Protein AF-A0A383V691-F1 (afdb_monomer_lite)

Structure (mmCIF, N/CA/C/O backbone):
data_AF-A0A383V691-F1
#
_entry.id   AF-A0A383V691-F1
#
loop_
_atom_site.group_PDB
_atom_site.id
_atom_site.type_symbol
_atom_site.label_atom_id
_atom_site.label_alt_id
_atom_site.label_comp_id
_atom_site.label_asym_id
_atom_site.label_entity_id
_atom_site.label_seq_id
_atom_site.pdbx_PDB_ins_code
_atom_site.Cartn_x
_atom_site.Cartn_y
_atom_site.Cartn_z
_atom_site.occupancy
_atom_site.B_iso_or_equiv
_atom_site.auth_seq_id
_atom_site.auth_comp_id
_atom_site.auth_asym_id
_atom_site.auth_atom_id
_atom_site.pdbx_PDB_model_num
ATOM 1 N N . MET A 1 1 ? -11.307 51.845 35.465 1.00 30.31 1 MET A N 1
ATOM 2 C CA . MET A 1 1 ? -11.192 53.316 35.311 1.00 30.31 1 MET A CA 1
ATOM 3 C C . MET A 1 1 ? -10.286 53.602 34.116 1.00 30.31 1 MET A C 1
ATOM 5 O O . MET A 1 1 ? -9.157 54.032 34.285 1.00 30.31 1 MET A O 1
ATOM 9 N N . ASP A 1 2 ? -10.601 53.117 32.916 1.00 30.53 2 ASP A N 1
ATOM 10 C CA . ASP A 1 2 ? -11.759 53.434 32.050 1.00 30.53 2 ASP A CA 1
ATOM 11 C C . ASP A 1 2 ? -11.554 54.734 31.267 1.00 30.53 2 ASP A C 1
ATOM 13 O O . ASP A 1 2 ? -11.670 55.817 31.833 1.00 30.53 2 ASP A O 1
ATOM 17 N N . SER A 1 3 ? -11.346 54.622 29.948 1.00 28.02 3 SER A N 1
ATOM 18 C CA . SER A 1 3 ? -12.266 55.209 28.953 1.00 28.02 3 SER A CA 1
ATOM 19 C C . SER A 1 3 ? -11.856 54.892 27.508 1.00 28.02 3 SER A C 1
ATOM 21 O O . SER A 1 3 ? -11.035 55.559 26.887 1.00 28.02 3 SER A O 1
ATOM 23 N N . ILE A 1 4 ? -12.506 53.848 27.000 1.00 29.45 4 ILE A N 1
ATOM 24 C CA . ILE A 1 4 ? -12.867 53.530 25.611 1.00 29.45 4 ILE A CA 1
ATOM 25 C C . ILE A 1 4 ? -12.758 54.689 24.591 1.00 29.45 4 ILE A C 1
ATOM 27 O O . ILE A 1 4 ? -13.389 55.731 24.763 1.00 29.45 4 ILE A O 1
ATOM 31 N N . LYS A 1 5 ? -12.178 54.399 23.413 1.00 26.78 5 LYS A N 1
ATOM 32 C CA . LYS A 1 5 ? -12.781 54.769 22.114 1.00 26.78 5 LYS A CA 1
ATOM 33 C C . LYS A 1 5 ? -12.717 53.597 21.128 1.00 26.78 5 LYS A C 1
ATOM 35 O O . LYS A 1 5 ? -11.704 52.916 21.029 1.00 26.78 5 LYS A O 1
ATOM 40 N N . LEU A 1 6 ? -13.837 53.370 20.440 1.00 28.09 6 LEU A N 1
ATOM 41 C CA . LEU A 1 6 ? -14.059 52.302 19.459 1.00 28.09 6 LEU A CA 1
ATOM 42 C C . LEU A 1 6 ? -13.147 52.435 18.231 1.00 28.09 6 LEU A C 1
ATOM 44 O O . LEU A 1 6 ? -12.985 53.538 17.710 1.00 28.09 6 LEU A O 1
ATOM 48 N N . LEU A 1 7 ? -12.754 51.294 17.656 1.00 24.19 7 LEU A N 1
ATOM 49 C CA . LEU A 1 7 ? -12.733 51.153 16.200 1.00 24.19 7 LEU A CA 1
ATOM 50 C C . LEU A 1 7 ? -13.138 49.730 15.786 1.00 24.19 7 LEU A C 1
ATOM 52 O O . LEU A 1 7 ? -12.602 48.743 16.283 1.00 24.19 7 LEU A O 1
ATOM 56 N N . THR A 1 8 ? -14.124 49.643 14.897 1.00 25.61 8 THR A N 1
ATOM 57 C CA . THR A 1 8 ? -14.718 48.395 14.406 1.00 25.61 8 THR A CA 1
ATOM 58 C C . THR A 1 8 ? -13.730 47.618 13.536 1.00 25.61 8 THR A C 1
ATOM 60 O O . THR A 1 8 ? -13.319 48.115 12.490 1.00 25.61 8 THR A O 1
ATOM 63 N N . VAL A 1 9 ? -13.400 46.379 13.914 1.00 24.72 9 VAL A N 1
ATOM 64 C CA . VAL A 1 9 ? -12.669 45.447 13.041 1.00 24.72 9 VAL A CA 1
ATOM 65 C C . VAL A 1 9 ? -13.674 44.601 12.267 1.00 24.72 9 VAL A C 1
ATOM 67 O O . VAL A 1 9 ? -14.403 43.794 12.841 1.00 24.72 9 VAL A O 1
ATOM 70 N N . LEU A 1 10 ? -13.708 44.797 10.951 1.00 24.58 10 LEU A N 1
ATOM 71 C CA . LEU A 1 10 ? -14.455 43.952 10.027 1.00 24.58 10 LEU A CA 1
ATOM 72 C C . LEU A 1 10 ? -13.663 42.651 9.810 1.00 24.58 10 LEU A C 1
ATOM 74 O O . LEU A 1 10 ? -12.531 42.697 9.330 1.00 24.58 10 LEU A O 1
ATOM 78 N N . LEU A 1 11 ? -14.237 41.497 10.160 1.00 24.36 11 LEU A N 1
ATOM 79 C CA . LEU A 1 11 ? -13.618 40.200 9.878 1.00 24.36 11 LEU A CA 1
ATOM 80 C C . LEU A 1 11 ? -13.644 39.911 8.372 1.00 24.36 11 LEU A C 1
ATOM 82 O O . LEU A 1 11 ? -14.692 39.610 7.807 1.00 24.36 11 LEU A O 1
ATOM 86 N N . LEU A 1 12 ? -12.467 39.932 7.748 1.00 24.48 12 LEU A N 1
ATOM 87 C CA . LEU A 1 12 ? -12.202 39.273 6.472 1.00 24.48 12 LEU A CA 1
ATOM 88 C C . LEU A 1 12 ? -11.192 38.154 6.726 1.00 24.48 12 LEU A C 1
ATOM 90 O O . LEU A 1 12 ? -10.004 38.400 6.930 1.00 24.48 12 LEU A O 1
ATOM 94 N N . ALA A 1 13 ? -11.689 36.918 6.751 1.00 26.55 13 ALA A N 1
ATOM 95 C CA . ALA A 1 13 ? -10.862 35.730 6.890 1.00 26.55 13 ALA A CA 1
ATOM 96 C C . ALA A 1 13 ? -10.076 35.489 5.590 1.00 26.55 13 ALA A C 1
ATOM 98 O O . ALA A 1 13 ? -10.617 34.979 4.612 1.00 26.55 13 ALA A O 1
ATOM 99 N N . GLY A 1 14 ? -8.798 35.866 5.585 1.00 23.58 14 GLY A N 1
ATOM 100 C CA . GLY A 1 14 ? -7.840 35.482 4.551 1.00 23.58 14 GLY A CA 1
ATOM 101 C C . GLY A 1 14 ? -7.036 34.268 5.004 1.00 23.58 14 GLY A C 1
ATOM 102 O O . GLY A 1 14 ? -6.087 34.413 5.772 1.00 23.58 14 GLY A O 1
ATOM 103 N N . SER A 1 15 ? -7.401 33.074 4.537 1.00 25.38 15 SER A N 1
ATOM 104 C CA . SER A 1 15 ? -6.616 31.857 4.752 1.00 25.38 15 SER A CA 1
ATOM 105 C C . SER A 1 15 ? -5.314 31.919 3.948 1.00 25.38 15 SER A C 1
ATOM 107 O O . SER A 1 15 ? -5.287 31.674 2.742 1.00 25.38 15 SER A O 1
ATOM 109 N N . VAL A 1 16 ? -4.202 32.231 4.616 1.00 25.06 16 VAL A N 1
ATOM 110 C CA . VAL A 1 16 ? -2.872 32.137 4.002 1.00 25.06 16 VAL A CA 1
ATOM 111 C C . VAL A 1 16 ? -2.451 30.669 3.964 1.00 25.06 16 VAL A C 1
ATOM 113 O O . VAL A 1 16 ? -1.782 30.168 4.866 1.00 25.06 16 VAL A O 1
ATOM 116 N N . ALA A 1 17 ? -2.852 29.973 2.902 1.00 27.27 17 ALA A N 1
ATOM 117 C CA . ALA A 1 17 ? -2.269 28.689 2.539 1.00 27.27 17 ALA A CA 1
ATOM 118 C C . ALA A 1 17 ? -0.804 28.917 2.131 1.00 27.27 17 ALA A C 1
ATOM 120 O O . ALA A 1 17 ? -0.512 29.364 1.021 1.00 27.27 17 ALA A O 1
ATOM 121 N N . GLY A 1 18 ? 0.120 28.651 3.055 1.00 24.20 18 GLY A N 1
ATOM 122 C CA . GLY A 1 18 ? 1.557 28.753 2.821 1.00 24.20 18 GLY A CA 1
ATOM 123 C C . GLY A 1 18 ? 2.058 27.645 1.899 1.00 24.20 18 GLY A C 1
ATOM 124 O O . GLY A 1 18 ? 2.594 26.645 2.372 1.00 24.20 18 GLY A O 1
ATOM 125 N N . SER A 1 19 ? 1.914 27.825 0.586 1.00 27.84 19 SER A N 1
ATOM 126 C CA . SER A 1 19 ? 2.521 26.961 -0.428 1.00 27.84 19 SER A CA 1
ATOM 127 C C . SER A 1 19 ? 4.047 27.121 -0.430 1.00 27.84 19 SER A C 1
ATOM 129 O O . SER A 1 19 ? 4.635 27.908 -1.175 1.00 27.84 19 SER A O 1
ATOM 131 N N . LEU A 1 20 ? 4.715 26.356 0.435 1.00 28.11 20 LEU A N 1
ATOM 132 C CA . LEU A 1 20 ? 6.169 26.226 0.428 1.00 28.11 20 LEU A CA 1
ATOM 133 C C . LEU A 1 20 ? 6.600 25.483 -0.840 1.00 28.11 20 LEU A C 1
ATOM 135 O O . LEU A 1 20 ? 6.582 24.257 -0.897 1.00 28.11 20 LEU A O 1
ATOM 139 N N . ASN A 1 21 ? 6.981 26.253 -1.860 1.00 25.47 21 ASN A N 1
ATOM 140 C CA . ASN A 1 21 ? 7.481 25.743 -3.133 1.00 25.47 21 ASN A CA 1
ATOM 141 C C . ASN A 1 21 ? 8.655 24.775 -2.917 1.00 25.47 21 ASN A C 1
ATOM 143 O O . ASN A 1 21 ? 9.786 25.208 -2.671 1.00 25.47 21 ASN A O 1
ATOM 147 N N . TYR A 1 22 ? 8.409 23.473 -3.088 1.00 29.27 22 TYR A N 1
ATOM 148 C CA . TYR A 1 22 ? 9.477 22.497 -3.249 1.00 29.27 22 TYR A CA 1
ATOM 149 C C . TYR A 1 22 ? 10.199 22.795 -4.565 1.00 29.27 22 TYR A C 1
ATOM 151 O O . TYR A 1 22 ? 9.690 22.574 -5.666 1.00 29.27 22 TYR A O 1
ATOM 159 N N . ARG A 1 23 ? 11.390 23.384 -4.458 1.00 25.00 23 ARG A N 1
ATOM 160 C CA . ARG A 1 23 ? 12.200 23.735 -5.619 1.00 25.00 23 ARG A CA 1
ATOM 161 C C . ARG A 1 23 ? 12.787 22.447 -6.186 1.00 25.00 23 ARG A C 1
ATOM 163 O O . ARG A 1 23 ? 13.773 21.953 -5.645 1.00 25.00 23 ARG A O 1
ATOM 170 N N . GLN A 1 24 ? 12.186 21.924 -7.259 1.00 27.44 24 GLN A N 1
ATOM 171 C CA . GLN A 1 24 ? 12.694 20.728 -7.937 1.00 27.44 24 GLN A CA 1
ATOM 172 C C . GLN A 1 24 ? 14.213 20.844 -8.162 1.00 27.44 24 GLN A C 1
ATOM 174 O O . GLN A 1 24 ? 14.667 21.896 -8.642 1.00 27.44 24 GLN A O 1
ATOM 179 N N . PRO A 1 25 ? 15.005 19.803 -7.837 1.00 29.73 25 PRO A N 1
ATOM 180 C CA . PRO A 1 25 ? 16.426 19.797 -8.151 1.00 29.73 25 PRO A CA 1
ATOM 181 C C . PRO A 1 25 ? 16.597 20.022 -9.657 1.00 29.73 25 PRO A C 1
ATOM 183 O O . PRO A 1 25 ? 15.889 19.441 -10.482 1.00 29.73 25 PRO A O 1
ATOM 186 N N . GLY A 1 26 ? 17.477 20.961 -10.009 1.00 26.64 26 GLY A N 1
ATOM 187 C CA . GLY A 1 26 ? 17.528 21.520 -11.357 1.00 26.64 26 GLY A CA 1
ATOM 188 C C . GLY A 1 26 ? 17.768 20.460 -12.433 1.00 26.64 26 GLY A C 1
ATOM 189 O O . GLY A 1 26 ? 18.488 19.490 -12.210 1.00 26.64 26 GLY A O 1
ATOM 190 N N . ARG A 1 27 ? 17.206 20.681 -13.631 1.00 40.12 27 ARG A N 1
ATOM 191 C CA . ARG A 1 27 ? 17.433 19.837 -14.817 1.00 40.12 27 ARG A CA 1
ATOM 192 C C . ARG A 1 27 ? 18.915 19.817 -15.217 1.00 40.12 27 ARG A C 1
ATOM 194 O O . ARG A 1 27 ? 19.339 20.571 -16.092 1.00 40.12 27 ARG A O 1
ATOM 201 N N . GLY A 1 28 ? 19.684 18.925 -14.601 1.00 27.14 28 GLY A N 1
ATOM 202 C CA . GLY A 1 28 ? 21.048 18.600 -14.991 1.00 27.14 28 GLY A CA 1
ATOM 203 C C . GLY A 1 28 ? 21.052 17.844 -16.315 1.00 27.14 28 GLY A C 1
ATOM 204 O O . GLY A 1 28 ? 20.645 16.687 -16.391 1.00 27.14 28 GLY A O 1
ATOM 205 N N . ALA A 1 29 ? 21.513 18.494 -17.379 1.00 34.66 29 ALA A N 1
ATOM 206 C CA . ALA A 1 29 ? 21.686 17.854 -18.674 1.00 34.66 29 ALA A CA 1
ATOM 207 C C . ALA A 1 29 ? 23.033 17.112 -18.743 1.00 34.66 29 ALA A C 1
ATOM 209 O O . ALA A 1 29 ? 24.020 17.709 -19.162 1.00 34.66 29 ALA A O 1
ATOM 210 N N . ASN A 1 30 ? 23.069 15.828 -18.354 1.00 35.47 30 ASN A N 1
ATOM 211 C CA . ASN A 1 30 ? 23.884 14.778 -18.999 1.00 35.47 30 ASN A CA 1
ATOM 212 C C . ASN A 1 30 ? 23.808 13.424 -18.270 1.00 35.47 30 ASN A C 1
ATOM 214 O O . ASN A 1 30 ? 24.160 13.334 -17.102 1.00 35.47 30 ASN A O 1
ATOM 218 N N . SER A 1 31 ? 23.470 12.363 -19.010 1.00 33.44 31 SER A N 1
ATOM 219 C CA . SER A 1 31 ? 24.066 11.020 -18.888 1.00 33.44 31 SER A CA 1
ATOM 220 C C . SER A 1 31 ? 23.482 10.129 -19.987 1.00 33.44 31 SER A C 1
ATOM 222 O O . SER A 1 31 ? 22.314 9.747 -19.935 1.00 33.44 31 SER A O 1
ATOM 224 N N . SER A 1 32 ? 24.268 9.825 -21.020 1.00 39.62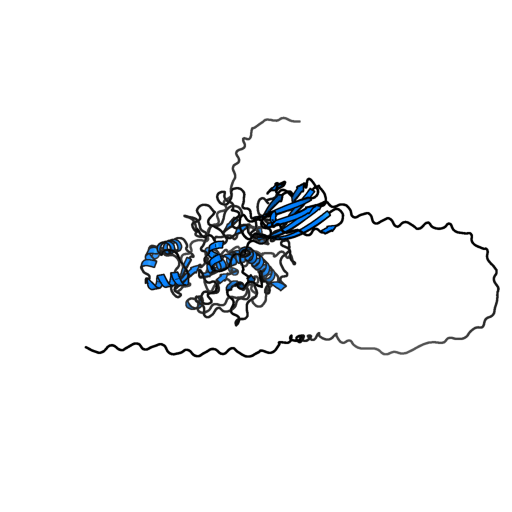 32 SER A N 1
ATOM 225 C CA . SER A 1 32 ? 23.855 8.963 -22.139 1.00 39.62 32 SER A CA 1
ATOM 226 C C . SER A 1 32 ? 24.590 7.618 -22.130 1.00 39.62 32 SER A C 1
ATOM 228 O O . SER A 1 32 ? 24.976 7.132 -23.191 1.00 39.62 32 SER A O 1
ATOM 230 N N . THR A 1 33 ? 24.840 7.052 -20.944 1.00 45.88 33 THR A N 1
ATOM 231 C CA . THR A 1 33 ? 25.694 5.856 -20.785 1.00 45.88 33 THR A CA 1
ATOM 232 C C . THR A 1 33 ? 25.201 4.794 -19.793 1.00 45.88 33 THR A C 1
ATOM 234 O O . THR A 1 33 ? 25.666 3.664 -19.890 1.00 45.88 33 THR A O 1
ATOM 237 N N . VAL A 1 34 ? 24.266 5.084 -18.875 1.00 57.41 34 VAL A N 1
ATOM 238 C CA . VAL A 1 34 ? 23.890 4.118 -17.810 1.00 57.41 34 VAL A CA 1
ATOM 239 C C . VAL A 1 34 ? 22.771 3.145 -18.218 1.00 57.41 34 VAL A C 1
ATOM 241 O O . VAL A 1 34 ? 22.760 2.001 -17.782 1.00 57.41 34 VAL A O 1
ATOM 244 N N . HIS A 1 35 ? 21.848 3.546 -19.098 1.00 72.81 35 HIS A N 1
ATOM 245 C CA . HIS A 1 35 ? 20.682 2.731 -19.489 1.00 72.81 35 HIS A CA 1
ATOM 246 C C . HIS A 1 35 ? 20.822 2.147 -20.904 1.00 72.81 35 HIS A C 1
ATOM 248 O O . HIS A 1 35 ? 19.960 2.334 -21.764 1.00 72.81 35 HIS A O 1
ATOM 254 N N . THR A 1 36 ? 21.941 1.476 -21.189 1.00 76.00 36 THR A N 1
ATOM 255 C CA . THR A 1 36 ? 22.176 0.870 -22.512 1.00 76.00 36 THR A CA 1
ATOM 256 C C . THR A 1 36 ? 21.079 -0.148 -22.839 1.00 76.00 36 THR A C 1
ATOM 258 O O . THR A 1 36 ? 20.755 -1.005 -22.025 1.00 76.00 36 THR A O 1
ATOM 261 N N . GLY A 1 37 ? 20.477 -0.035 -24.028 1.00 83.25 37 GLY A N 1
ATOM 262 C CA . GLY A 1 37 ? 19.365 -0.893 -24.457 1.00 83.25 37 GLY A CA 1
ATOM 263 C C . GLY A 1 37 ? 17.978 -0.481 -23.946 1.00 83.25 37 GLY A C 1
ATOM 264 O O . GLY A 1 37 ? 16.975 -0.967 -24.468 1.00 83.25 37 GLY A O 1
ATOM 265 N N . GLN A 1 38 ? 17.889 0.459 -23.003 1.00 91.94 38 GLN A N 1
ATOM 266 C CA . GLN A 1 38 ? 16.628 0.982 -22.474 1.00 91.94 38 GLN A CA 1
ATOM 267 C C . GLN A 1 38 ? 16.384 2.413 -22.968 1.00 91.94 38 GLN A C 1
ATOM 269 O O . GLN A 1 38 ? 17.306 3.219 -23.108 1.00 91.94 38 GLN A O 1
ATOM 274 N N . LYS A 1 39 ? 15.127 2.744 -23.270 1.00 92.69 39 LYS A N 1
ATOM 275 C CA . LYS A 1 39 ? 14.736 4.040 -23.830 1.00 92.69 39 LYS A CA 1
ATOM 276 C C . LYS A 1 39 ? 13.621 4.674 -23.006 1.00 92.69 39 LYS A C 1
ATOM 278 O O . LYS A 1 39 ? 12.489 4.201 -23.006 1.00 92.69 39 LYS A O 1
ATOM 283 N N . PHE A 1 40 ? 13.968 5.793 -22.380 1.00 92.00 40 PHE A N 1
ATOM 284 C CA . PHE A 1 40 ? 13.077 6.697 -21.658 1.00 92.00 40 PHE A CA 1
ATOM 285 C C . PHE A 1 40 ? 13.099 8.066 -22.338 1.00 92.00 40 PHE A C 1
ATOM 287 O O . PHE A 1 40 ? 14.163 8.511 -22.784 1.00 92.00 40 PHE A O 1
ATOM 294 N N . THR A 1 41 ? 11.961 8.761 -22.354 1.00 89.44 41 THR A N 1
ATOM 295 C CA . THR A 1 41 ? 11.741 10.070 -23.004 1.00 89.44 41 THR A CA 1
ATOM 296 C C . THR A 1 41 ? 11.995 10.096 -24.524 1.00 89.44 41 THR A C 1
ATOM 298 O O . THR A 1 41 ? 13.034 9.663 -25.034 1.00 89.44 41 THR A O 1
ATOM 301 N N . PHE A 1 42 ? 11.043 10.669 -25.265 1.00 90.94 42 PHE A N 1
ATOM 302 C CA . PHE A 1 42 ? 10.977 10.543 -26.730 1.00 90.94 42 PHE A CA 1
ATOM 303 C C . PHE A 1 42 ? 10.954 11.892 -27.470 1.00 90.94 42 PHE A C 1
ATOM 305 O O . PHE A 1 42 ? 10.656 11.979 -28.661 1.00 90.94 42 PHE A O 1
ATOM 312 N N . ARG A 1 43 ? 11.280 12.984 -26.764 1.00 85.00 43 ARG A N 1
ATOM 313 C CA . ARG A 1 43 ? 11.211 14.357 -27.300 1.00 85.00 43 ARG A CA 1
ATOM 314 C C . ARG A 1 43 ? 12.178 14.608 -28.462 1.00 85.00 43 ARG A C 1
ATOM 316 O O . ARG A 1 43 ? 11.880 15.444 -29.307 1.00 85.00 43 ARG A O 1
ATOM 323 N N . LYS A 1 44 ? 13.318 13.906 -28.516 1.00 85.31 44 LYS A N 1
ATOM 324 C CA . LYS A 1 44 ? 14.307 14.045 -29.605 1.00 85.31 44 LYS A CA 1
ATOM 325 C C . LYS A 1 44 ? 13.871 13.312 -30.877 1.00 85.31 44 LYS A C 1
ATOM 327 O O . LYS A 1 44 ? 14.334 13.634 -31.963 1.00 85.31 44 LYS A O 1
ATOM 332 N N . GLU A 1 45 ? 12.966 12.354 -30.732 1.00 89.81 45 GLU A N 1
ATOM 333 C CA . GLU A 1 45 ? 12.459 11.469 -31.776 1.00 89.81 45 GLU A CA 1
ATOM 334 C C . GLU A 1 45 ? 11.154 11.988 -32.413 1.00 89.81 45 GLU A C 1
ATOM 336 O O . GLU A 1 45 ? 10.610 11.343 -33.306 1.00 89.81 45 GLU A O 1
ATOM 341 N N . GLY A 1 46 ? 10.642 13.143 -31.964 1.00 89.00 46 GLY A N 1
ATOM 342 C CA . GLY A 1 46 ? 9.329 13.667 -32.360 1.00 89.00 46 GLY A CA 1
ATOM 343 C C . GLY A 1 46 ? 8.155 13.065 -31.576 1.00 89.00 46 GLY A C 1
ATOM 344 O O . GLY A 1 46 ? 7.031 13.049 -32.076 1.00 89.00 46 GLY A O 1
ATOM 345 N N . GLY A 1 47 ? 8.416 12.552 -30.370 1.00 93.75 47 GLY A N 1
ATOM 346 C CA . GLY A 1 47 ? 7.450 11.881 -29.499 1.00 93.75 47 GLY A CA 1
ATOM 347 C C . GLY A 1 47 ? 7.499 10.355 -29.607 1.00 93.75 47 GLY A C 1
ATOM 348 O O . GLY A 1 47 ? 7.975 9.781 -30.593 1.00 93.75 47 GLY A O 1
ATOM 349 N N . ALA A 1 48 ? 6.975 9.671 -28.596 1.00 95.56 48 ALA A N 1
ATOM 350 C CA . ALA A 1 48 ? 6.950 8.216 -28.495 1.00 95.56 48 ALA A CA 1
ATOM 351 C C . ALA A 1 48 ? 6.171 7.593 -29.656 1.00 95.56 48 ALA A C 1
ATOM 353 O O . ALA A 1 48 ? 6.556 6.546 -30.173 1.00 95.56 48 ALA A O 1
ATOM 354 N N . ALA A 1 49 ? 5.128 8.271 -30.144 1.00 96.25 49 ALA A N 1
ATOM 355 C CA . ALA A 1 49 ? 4.392 7.851 -31.334 1.00 96.25 49 ALA A CA 1
ATOM 356 C C . ALA A 1 49 ? 5.273 7.812 -32.598 1.00 96.25 49 ALA A C 1
ATOM 358 O O . ALA A 1 49 ? 5.090 6.937 -33.446 1.00 96.25 49 ALA A O 1
ATOM 359 N N . ALA A 1 50 ? 6.222 8.742 -32.743 1.00 95.81 50 ALA A N 1
ATOM 360 C CA . ALA A 1 50 ? 7.157 8.766 -33.865 1.00 95.81 50 ALA A CA 1
ATOM 361 C C . ALA A 1 50 ? 8.246 7.697 -33.716 1.00 95.81 50 ALA A C 1
ATOM 363 O O . ALA A 1 50 ? 8.499 6.964 -34.673 1.00 95.81 50 ALA A O 1
ATOM 364 N N . PHE A 1 51 ? 8.796 7.528 -32.511 1.00 96.06 51 PHE A N 1
ATOM 365 C CA . PHE A 1 51 ? 9.741 6.451 -32.206 1.00 96.06 51 PHE A CA 1
ATOM 366 C C . PHE A 1 51 ? 9.135 5.056 -32.434 1.00 96.06 51 PHE A C 1
ATOM 368 O O . PHE A 1 51 ? 9.729 4.216 -33.106 1.00 96.06 51 PHE A O 1
ATOM 375 N N . ILE A 1 52 ? 7.914 4.809 -31.950 1.00 95.50 52 ILE A N 1
ATOM 376 C CA . ILE A 1 52 ? 7.232 3.517 -32.103 1.00 95.50 52 ILE A CA 1
ATOM 377 C C . ILE A 1 52 ? 6.978 3.174 -33.578 1.00 95.50 52 ILE A C 1
ATOM 379 O O . ILE A 1 52 ? 7.089 2.007 -33.944 1.00 95.50 52 ILE A O 1
ATOM 383 N N . ARG A 1 53 ? 6.709 4.160 -34.448 1.00 94.19 53 ARG A N 1
ATOM 384 C CA . ARG A 1 53 ? 6.589 3.930 -35.904 1.00 94.19 53 ARG A CA 1
ATOM 385 C C . ARG A 1 53 ? 7.896 3.478 -36.567 1.00 94.19 53 ARG A C 1
ATOM 387 O O . ARG A 1 53 ? 7.837 2.908 -37.650 1.00 94.19 53 ARG A O 1
ATOM 394 N N . GLN A 1 54 ? 9.049 3.724 -35.944 1.00 93.25 54 GLN A N 1
ATOM 395 C CA . GLN A 1 54 ? 10.361 3.266 -36.420 1.00 93.25 54 GLN A CA 1
ATOM 396 C C . GLN A 1 54 ? 10.722 1.865 -35.892 1.00 93.25 54 GLN A C 1
ATOM 398 O O . GLN A 1 54 ? 11.635 1.226 -36.415 1.00 93.25 54 GLN A O 1
ATOM 403 N N . LEU A 1 55 ? 10.015 1.355 -34.874 1.00 93.81 55 LEU A N 1
ATOM 404 C CA . LEU A 1 55 ? 10.201 -0.013 -34.392 1.00 93.81 55 LEU A CA 1
ATOM 405 C C . LEU A 1 55 ? 9.598 -1.020 -35.377 1.00 93.81 55 LEU A C 1
ATOM 407 O O . LEU A 1 55 ? 8.496 -0.840 -35.890 1.00 93.81 55 LEU A O 1
ATOM 411 N N . GLN A 1 56 ? 10.283 -2.150 -35.571 1.00 95.31 56 GLN A N 1
ATOM 412 C CA . GLN A 1 56 ? 9.707 -3.286 -36.292 1.00 95.31 56 GLN A CA 1
ATOM 413 C C . GLN A 1 56 ? 8.386 -3.723 -35.621 1.00 95.31 56 GLN A C 1
ATOM 415 O O . GLN A 1 56 ? 8.390 -3.946 -34.404 1.00 95.31 56 GLN A O 1
ATOM 420 N N . PRO A 1 57 ? 7.282 -3.938 -36.367 1.00 95.44 57 PRO A N 1
ATOM 421 C CA . PRO A 1 57 ? 5.986 -4.298 -35.780 1.00 95.44 57 PRO A CA 1
ATOM 422 C C . PRO A 1 57 ? 6.043 -5.533 -34.869 1.00 95.44 57 PRO A C 1
ATOM 424 O O . PRO A 1 57 ? 5.477 -5.532 -33.778 1.00 95.44 57 PRO A O 1
ATOM 427 N N . ALA A 1 58 ? 6.816 -6.553 -35.258 1.00 96.38 58 ALA A N 1
ATOM 428 C CA . ALA A 1 58 ? 7.038 -7.745 -34.441 1.00 96.38 58 ALA A CA 1
ATOM 429 C C . ALA A 1 58 ? 7.750 -7.443 -33.107 1.00 96.38 58 ALA A C 1
ATOM 431 O O . ALA A 1 58 ? 7.469 -8.095 -32.105 1.00 96.38 58 ALA A O 1
ATOM 432 N N . LYS A 1 59 ? 8.648 -6.447 -33.062 1.00 96.19 59 LYS A N 1
ATOM 433 C CA . LYS A 1 59 ? 9.325 -6.021 -31.828 1.00 96.19 59 LYS A CA 1
ATOM 434 C C . LYS A 1 59 ? 8.363 -5.304 -30.887 1.00 96.19 59 LYS A C 1
ATOM 436 O O . LYS A 1 59 ? 8.288 -5.665 -29.716 1.00 96.19 59 LYS A O 1
ATOM 441 N N . LEU A 1 60 ? 7.571 -4.367 -31.410 1.00 96.56 60 LEU A N 1
ATOM 442 C CA . LEU A 1 60 ? 6.508 -3.712 -30.645 1.00 96.56 60 LEU A CA 1
ATOM 443 C C . LEU A 1 60 ? 5.513 -4.736 -30.076 1.00 96.56 60 LEU A C 1
ATOM 445 O O . LEU A 1 60 ? 5.153 -4.654 -28.904 1.00 96.56 60 LEU A O 1
ATOM 449 N N . GLN A 1 61 ? 5.107 -5.730 -30.872 1.00 96.62 61 GLN A N 1
ATOM 450 C CA . GLN A 1 61 ? 4.191 -6.768 -30.402 1.00 96.62 61 GLN A CA 1
ATOM 451 C C . GLN A 1 61 ? 4.809 -7.635 -29.296 1.00 96.62 61 GLN A C 1
ATOM 453 O O . GLN A 1 61 ? 4.113 -7.963 -28.338 1.00 96.62 61 GLN A O 1
ATOM 458 N N . ARG A 1 62 ? 6.110 -7.965 -29.366 1.00 97.12 62 ARG A N 1
ATOM 459 C CA . ARG A 1 62 ? 6.801 -8.653 -28.259 1.00 97.12 62 ARG A CA 1
ATOM 460 C C . ARG A 1 62 ? 6.821 -7.808 -26.986 1.00 97.12 62 ARG A C 1
ATOM 462 O O . ARG A 1 62 ? 6.466 -8.349 -25.947 1.00 97.12 62 ARG A O 1
ATOM 469 N N . ILE A 1 63 ? 7.139 -6.512 -27.079 1.00 97.38 63 ILE A N 1
ATOM 470 C CA . ILE A 1 63 ? 7.111 -5.579 -25.935 1.00 97.38 63 ILE A CA 1
ATOM 471 C C . ILE A 1 63 ? 5.735 -5.588 -25.264 1.00 97.38 63 ILE A C 1
ATOM 473 O O . ILE A 1 63 ? 5.628 -5.827 -24.061 1.00 97.38 63 ILE A O 1
ATOM 477 N N . LYS A 1 64 ? 4.669 -5.401 -26.052 1.00 97.00 64 LYS A N 1
ATOM 478 C CA . LYS A 1 64 ? 3.295 -5.423 -25.536 1.00 97.00 64 LYS A CA 1
ATOM 479 C C . LYS A 1 64 ? 2.937 -6.767 -24.901 1.00 97.00 64 LYS A C 1
ATOM 481 O O . LYS A 1 64 ? 2.379 -6.782 -23.813 1.00 97.00 64 LYS A O 1
ATOM 486 N N . ASN A 1 65 ? 3.272 -7.884 -25.549 1.00 95.25 65 ASN A N 1
ATOM 487 C CA . ASN A 1 65 ? 2.935 -9.219 -25.052 1.00 95.25 65 ASN A CA 1
ATOM 488 C C . ASN A 1 65 ? 3.687 -9.570 -23.758 1.00 95.25 65 ASN A C 1
ATOM 490 O O . ASN A 1 65 ? 3.067 -10.065 -22.819 1.00 95.25 65 ASN A O 1
ATOM 494 N N . ARG A 1 66 ? 5.004 -9.323 -23.689 1.00 94.75 66 ARG A N 1
ATOM 495 C CA . ARG A 1 66 ? 5.828 -9.687 -22.522 1.00 94.75 66 ARG A CA 1
ATOM 496 C C . ARG A 1 66 ? 5.473 -8.866 -21.286 1.00 94.75 66 ARG A C 1
ATOM 498 O O . ARG A 1 66 ? 5.370 -9.443 -20.211 1.00 94.75 66 ARG A O 1
ATOM 505 N N . SER A 1 67 ? 5.172 -7.579 -21.455 1.00 96.00 67 SER A N 1
ATOM 506 C CA . SER A 1 67 ? 4.649 -6.719 -20.381 1.00 96.00 67 SER A CA 1
ATOM 507 C C . SER A 1 67 ? 3.124 -6.707 -20.281 1.00 96.00 67 SER A C 1
ATOM 509 O O . SER A 1 67 ? 2.570 -5.808 -19.654 1.00 96.00 67 SER A O 1
ATOM 511 N N . ARG A 1 68 ? 2.435 -7.678 -20.905 1.00 94.81 68 ARG A N 1
ATOM 512 C CA . ARG A 1 68 ? 0.974 -7.891 -20.838 1.00 94.81 68 ARG A CA 1
ATOM 513 C C . ARG A 1 68 ? 0.134 -6.621 -21.073 1.00 94.81 68 ARG A C 1
ATOM 515 O O . ARG A 1 68 ? -0.964 -6.473 -20.545 1.00 94.81 68 ARG A O 1
ATOM 522 N N . PHE A 1 69 ? 0.641 -5.698 -21.887 1.00 94.38 69 PHE A N 1
ATOM 523 C CA . PHE A 1 69 ? 0.015 -4.410 -22.152 1.00 94.38 69 PHE A CA 1
ATOM 524 C C . PHE A 1 69 ? -1.125 -4.563 -23.168 1.00 94.38 69 PHE A C 1
ATOM 526 O O . PHE A 1 69 ? -0.906 -4.681 -24.380 1.00 94.38 69 PHE A O 1
ATOM 533 N N . THR A 1 70 ? -2.358 -4.532 -22.664 1.00 89.31 70 THR A N 1
ATOM 534 C CA . THR A 1 70 ? -3.600 -4.726 -23.432 1.00 89.31 70 THR A CA 1
ATOM 535 C C . THR A 1 70 ? -4.041 -3.494 -24.230 1.00 89.31 70 THR A C 1
ATOM 537 O O . THR A 1 70 ? -4.866 -3.609 -25.134 1.00 89.31 70 THR A O 1
ATOM 540 N N . GLY A 1 71 ? -3.480 -2.313 -23.948 1.00 91.12 71 GLY A N 1
ATOM 541 C CA . GLY A 1 71 ? -3.872 -1.055 -24.584 1.00 91.12 71 GLY A CA 1
ATOM 542 C C . GLY A 1 71 ? -3.509 -0.933 -26.073 1.00 91.12 71 GLY A C 1
ATOM 543 O O . GLY A 1 71 ? -2.715 -1.693 -26.643 1.00 91.12 71 GLY A O 1
ATOM 544 N N . THR A 1 72 ? -4.064 0.089 -26.728 1.00 95.62 72 THR A N 1
ATOM 545 C CA . THR A 1 72 ? -3.718 0.430 -28.117 1.00 95.62 72 THR A CA 1
ATOM 546 C C . THR A 1 72 ? -2.287 0.968 -28.220 1.00 95.62 72 THR A C 1
ATOM 548 O O . THR A 1 72 ? -1.725 1.492 -27.258 1.00 95.62 72 THR A O 1
ATOM 551 N N . THR A 1 73 ? -1.688 0.892 -29.410 1.00 96.38 73 THR A N 1
ATOM 552 C CA . THR A 1 73 ? -0.365 1.491 -29.667 1.00 96.38 73 THR A CA 1
ATOM 553 C C . THR A 1 73 ? -0.364 3.007 -29.441 1.00 96.38 73 THR A C 1
ATOM 555 O O . THR A 1 73 ? 0.625 3.553 -28.962 1.00 96.38 73 THR A O 1
ATOM 558 N N . ALA A 1 74 ? -1.486 3.682 -29.717 1.00 96.44 74 ALA A N 1
ATOM 559 C CA . ALA A 1 74 ? -1.657 5.102 -29.427 1.00 96.44 74 ALA A CA 1
ATOM 560 C C . ALA A 1 74 ? -1.685 5.391 -27.913 1.00 96.44 74 ALA A C 1
ATOM 562 O O . ALA A 1 74 ? -1.031 6.334 -27.477 1.00 96.44 74 ALA A O 1
ATOM 563 N N . ARG A 1 75 ? -2.359 4.561 -27.095 1.00 95.25 75 ARG A N 1
ATOM 564 C CA . ARG A 1 75 ? -2.317 4.698 -25.625 1.00 95.25 75 ARG A CA 1
ATOM 565 C C . ARG A 1 75 ? -0.916 4.430 -25.079 1.00 95.25 75 ARG A C 1
ATOM 567 O O . ARG A 1 75 ? -0.485 5.174 -24.209 1.00 95.25 75 ARG A O 1
ATOM 574 N N . LEU A 1 76 ? -0.191 3.438 -25.608 1.00 96.75 76 LEU A N 1
ATOM 575 C CA . LEU A 1 76 ? 1.201 3.191 -25.208 1.00 96.75 76 LEU A CA 1
ATOM 576 C C . LEU A 1 76 ? 2.101 4.398 -25.506 1.00 96.75 76 LEU A C 1
ATOM 578 O O . LEU A 1 76 ? 2.853 4.827 -24.639 1.00 96.75 76 LEU A O 1
ATOM 582 N N . ALA A 1 77 ? 1.992 4.972 -26.707 1.00 96.81 77 ALA A N 1
ATOM 583 C CA . ALA A 1 77 ? 2.717 6.187 -27.065 1.00 96.81 77 ALA A CA 1
ATOM 584 C C . ALA A 1 77 ? 2.370 7.360 -26.132 1.00 96.81 77 ALA A C 1
ATOM 586 O O . ALA A 1 77 ? 3.270 8.011 -25.615 1.00 96.81 77 ALA A O 1
ATOM 587 N N . ALA A 1 78 ? 1.081 7.590 -25.861 1.00 94.50 78 ALA A N 1
ATOM 588 C CA . ALA A 1 78 ? 0.643 8.654 -24.961 1.00 94.50 78 ALA A CA 1
ATOM 589 C C . ALA A 1 78 ? 1.191 8.482 -23.533 1.00 94.50 78 ALA A C 1
ATOM 591 O O . ALA A 1 78 ? 1.635 9.459 -22.940 1.00 94.50 78 ALA A O 1
ATOM 592 N N . LEU A 1 79 ? 1.214 7.253 -23.002 1.00 94.62 79 LEU A N 1
ATOM 593 C CA . LEU A 1 79 ? 1.813 6.953 -21.697 1.00 94.62 79 LEU A CA 1
ATOM 594 C C . LEU A 1 79 ? 3.324 7.241 -21.685 1.00 94.62 79 LEU A C 1
ATOM 596 O O . LEU A 1 79 ? 3.799 7.903 -20.775 1.00 94.62 79 LEU A O 1
ATOM 600 N N . LEU A 1 80 ? 4.057 6.812 -22.716 1.00 95.81 80 LEU A N 1
ATOM 601 C CA . LEU A 1 80 ? 5.509 7.018 -22.854 1.00 95.81 80 LEU A CA 1
ATOM 602 C C . LEU A 1 80 ? 5.928 8.485 -23.086 1.00 95.81 80 LEU A C 1
ATOM 604 O O . LEU A 1 80 ? 7.071 8.847 -22.813 1.00 95.81 80 LEU A O 1
ATOM 608 N N . ASP A 1 81 ? 5.042 9.324 -23.633 1.00 93.25 81 ASP A N 1
ATOM 609 C CA . ASP A 1 81 ? 5.272 10.772 -23.768 1.00 93.25 81 ASP A CA 1
ATOM 610 C C . ASP A 1 81 ? 4.869 11.556 -22.504 1.00 93.25 81 ASP A C 1
ATOM 612 O O . ASP A 1 81 ? 5.514 12.559 -22.180 1.00 93.25 81 ASP A O 1
ATOM 616 N N . ARG A 1 82 ? 3.821 11.102 -21.797 1.00 91.62 82 ARG A N 1
ATOM 617 C CA . ARG A 1 82 ? 3.351 11.640 -20.505 1.00 91.62 82 ARG A CA 1
ATOM 618 C C . ARG A 1 82 ? 4.376 11.396 -19.402 1.00 91.62 82 ARG A C 1
ATOM 620 O O . ARG A 1 82 ? 4.721 12.303 -18.650 1.00 91.62 82 ARG A O 1
ATOM 627 N N . ASP A 1 83 ? 4.828 10.155 -19.307 1.00 94.12 83 ASP A N 1
ATOM 628 C CA . ASP A 1 83 ? 5.563 9.626 -18.173 1.00 94.12 83 ASP A CA 1
ATOM 629 C C . ASP A 1 83 ? 7.063 9.528 -18.498 1.00 94.12 83 ASP A C 1
ATOM 631 O O . ASP A 1 83 ? 7.454 8.754 -19.376 1.00 94.12 83 ASP A O 1
ATOM 635 N N . PRO A 1 84 ? 7.931 10.323 -17.844 1.00 92.19 84 PRO A N 1
ATOM 636 C CA . PRO A 1 84 ? 9.362 10.299 -18.110 1.00 92.19 84 PRO A CA 1
ATOM 637 C C . PRO A 1 84 ? 10.063 9.071 -17.517 1.00 92.19 84 PRO A C 1
ATOM 639 O O . PRO A 1 84 ? 11.227 8.850 -17.866 1.00 92.19 84 PRO A O 1
ATOM 642 N N . ASP A 1 85 ? 9.397 8.316 -16.639 1.00 94.12 85 ASP A N 1
ATOM 643 C CA . ASP A 1 85 ? 9.957 7.171 -15.925 1.00 94.12 85 ASP A CA 1
ATOM 644 C C . ASP A 1 85 ? 9.404 5.823 -16.417 1.00 94.12 85 ASP A C 1
ATOM 646 O O . ASP A 1 85 ? 10.065 4.805 -16.216 1.00 94.12 85 ASP A O 1
ATOM 650 N N . LEU A 1 86 ? 8.304 5.808 -17.180 1.00 96.44 86 LEU A N 1
ATOM 651 C CA . LEU A 1 86 ? 7.950 4.681 -18.052 1.00 96.44 86 LEU A CA 1
ATOM 652 C C . LEU A 1 86 ? 8.902 4.603 -19.260 1.00 96.44 86 LEU A C 1
ATOM 654 O O . LEU A 1 86 ? 9.078 5.563 -20.016 1.00 96.44 86 LEU A O 1
ATOM 658 N N . GLY A 1 87 ? 9.486 3.428 -19.490 1.00 95.88 87 GLY A N 1
ATOM 659 C CA . GLY A 1 87 ? 10.428 3.187 -20.581 1.00 95.88 87 GLY A CA 1
ATOM 660 C C . GLY A 1 87 ? 10.181 1.908 -21.372 1.00 95.88 87 GLY A C 1
ATOM 661 O O . GLY A 1 87 ? 9.406 1.032 -20.992 1.00 95.88 87 GLY A O 1
ATOM 662 N N . LEU A 1 88 ? 10.902 1.803 -22.488 1.00 96.88 88 LEU A N 1
ATOM 663 C CA . LEU A 1 88 ? 11.003 0.606 -23.320 1.00 96.88 88 LEU A CA 1
ATOM 664 C C . LEU A 1 88 ? 12.375 -0.042 -23.104 1.00 96.88 88 LEU A C 1
ATOM 666 O O . LEU A 1 88 ? 13.390 0.537 -23.493 1.00 96.88 88 LEU A O 1
ATOM 670 N N . ASP A 1 89 ? 12.422 -1.260 -22.572 1.00 96.50 89 ASP A N 1
ATOM 671 C CA . ASP A 1 89 ? 13.603 -2.114 -22.679 1.00 96.50 89 ASP A CA 1
ATOM 672 C C . ASP A 1 89 ? 13.615 -2.789 -24.057 1.00 96.50 89 ASP A C 1
ATOM 674 O O . ASP A 1 89 ? 12.834 -3.699 -24.360 1.00 96.50 89 ASP A O 1
ATOM 678 N N . LEU A 1 90 ? 14.513 -2.314 -24.918 1.00 95.44 90 LEU A N 1
ATOM 679 C CA . LEU A 1 90 ? 14.684 -2.795 -26.282 1.00 95.44 90 LEU A CA 1
ATOM 680 C C . LEU A 1 90 ? 15.595 -4.032 -26.345 1.00 95.44 90 LEU A C 1
ATOM 682 O O . LEU A 1 90 ? 15.602 -4.699 -27.379 1.00 95.44 90 LEU A O 1
ATOM 686 N N . THR A 1 91 ? 16.341 -4.359 -25.290 1.00 94.75 91 THR A N 1
ATOM 687 C CA . THR A 1 91 ? 17.148 -5.587 -25.184 1.00 94.75 91 THR A CA 1
ATOM 688 C C . THR A 1 91 ? 16.276 -6.781 -24.795 1.00 94.75 91 THR A C 1
ATOM 690 O O . THR A 1 91 ? 16.433 -7.888 -25.315 1.00 94.75 91 THR A O 1
ATOM 693 N N . ASN A 1 92 ? 15.328 -6.557 -23.887 1.00 95.62 92 ASN A N 1
ATOM 694 C CA . ASN A 1 92 ? 14.467 -7.580 -23.302 1.00 95.62 92 ASN A CA 1
ATOM 695 C C . ASN A 1 92 ? 13.050 -7.615 -23.896 1.00 95.62 92 ASN A C 1
ATOM 697 O O . ASN A 1 92 ? 12.272 -8.498 -23.539 1.00 95.62 92 ASN A O 1
ATOM 701 N N . ASP A 1 93 ? 12.731 -6.709 -24.824 1.00 96.19 93 ASP A N 1
ATOM 702 C CA . ASP A 1 93 ? 11.386 -6.442 -25.347 1.00 96.19 93 ASP A CA 1
ATOM 703 C C . ASP A 1 93 ? 10.348 -6.328 -24.204 1.00 96.19 93 ASP A C 1
ATOM 705 O O . ASP A 1 93 ? 9.457 -7.169 -24.097 1.00 96.19 93 ASP A O 1
ATOM 709 N N . ALA A 1 94 ? 10.476 -5.324 -23.331 1.00 97.38 94 ALA A N 1
ATOM 710 C CA . ALA A 1 94 ? 9.573 -5.111 -22.192 1.00 97.38 94 ALA A CA 1
ATOM 711 C C . ALA A 1 94 ? 9.357 -3.620 -21.870 1.00 97.38 94 ALA A C 1
ATOM 713 O O . ALA A 1 94 ? 10.081 -2.754 -22.356 1.00 97.38 94 ALA A O 1
ATOM 714 N N . LEU A 1 95 ? 8.350 -3.336 -21.048 1.00 98.25 95 LEU A N 1
ATOM 715 C CA . LEU A 1 95 ? 8.111 -2.064 -20.372 1.00 98.25 95 LEU A CA 1
ATOM 716 C C . LEU A 1 95 ? 8.653 -2.137 -18.943 1.00 98.25 95 LEU A C 1
ATOM 718 O O . LEU A 1 95 ? 8.479 -3.153 -18.265 1.00 98.25 95 LEU A O 1
ATOM 722 N N . LEU A 1 96 ? 9.270 -1.053 -18.489 1.00 97.75 96 LEU A N 1
ATOM 723 C CA . LEU A 1 96 ? 9.752 -0.900 -17.118 1.00 97.75 96 LEU A CA 1
ATOM 724 C C . LEU A 1 96 ? 9.547 0.525 -16.621 1.00 97.75 96 LEU A C 1
ATOM 726 O O . LEU A 1 96 ? 9.488 1.461 -17.422 1.00 97.75 96 LEU A O 1
ATOM 730 N N . PHE A 1 97 ? 9.513 0.659 -15.304 1.00 97.56 97 PHE A N 1
ATOM 731 C CA . PHE A 1 97 ? 9.567 1.919 -14.592 1.00 97.56 97 PHE A CA 1
ATOM 732 C C . PHE A 1 97 ? 10.926 2.078 -13.913 1.00 97.56 97 PHE A C 1
ATOM 734 O O . PHE A 1 97 ? 11.515 1.108 -13.428 1.00 97.56 97 PHE A O 1
ATOM 741 N N . ARG A 1 98 ? 11.446 3.308 -13.932 1.00 93.38 98 ARG A N 1
ATOM 742 C CA . ARG A 1 98 ? 12.753 3.663 -13.348 1.00 93.38 98 ARG A CA 1
ATOM 743 C C . ARG A 1 98 ? 12.684 4.580 -12.125 1.00 93.38 98 ARG A C 1
ATOM 745 O O . ARG A 1 98 ? 13.718 5.094 -11.708 1.00 93.38 98 ARG A O 1
ATOM 752 N N . CYS A 1 99 ? 11.463 4.875 -11.691 1.00 94.00 99 CYS A N 1
ATOM 753 C CA . CYS A 1 99 ? 11.042 5.706 -10.567 1.00 94.00 99 CYS A CA 1
ATOM 754 C C . CYS A 1 99 ? 12.070 6.735 -10.070 1.00 94.00 99 CYS A C 1
ATOM 756 O O . CYS A 1 99 ? 12.488 6.744 -8.908 1.00 94.00 99 CYS A O 1
ATOM 758 N N . ALA A 1 100 ? 12.492 7.631 -10.966 1.00 87.44 100 ALA A N 1
ATOM 759 C CA . ALA A 1 100 ? 13.538 8.611 -10.691 1.00 87.44 100 ALA A CA 1
ATOM 760 C C . ALA A 1 100 ? 13.039 9.705 -9.742 1.00 87.44 100 ALA A C 1
ATOM 762 O O . ALA A 1 100 ? 13.804 10.217 -8.926 1.00 87.44 100 ALA A O 1
ATOM 763 N N . THR A 1 101 ? 11.745 10.021 -9.821 1.00 82.94 101 THR A N 1
ATOM 764 C CA . THR A 1 101 ? 11.070 11.016 -8.969 1.00 82.94 101 THR A CA 1
ATOM 765 C C . THR A 1 101 ? 10.829 10.506 -7.539 1.00 82.94 101 THR A C 1
ATOM 767 O O . THR A 1 101 ? 10.619 11.305 -6.628 1.00 82.94 101 THR A O 1
ATOM 770 N N . LEU A 1 102 ? 10.919 9.190 -7.313 1.00 81.88 102 LEU A N 1
ATOM 771 C CA . LEU A 1 102 ? 10.923 8.594 -5.974 1.00 81.88 102 LEU A CA 1
ATOM 772 C C . LEU A 1 102 ? 12.275 8.756 -5.249 1.00 81.88 102 LEU A C 1
ATOM 774 O O . LEU A 1 102 ? 12.339 8.614 -4.034 1.00 81.88 102 LEU A O 1
ATOM 778 N N . ALA A 1 103 ? 13.366 9.110 -5.939 1.00 80.44 103 ALA A N 1
ATOM 779 C CA . ALA A 1 103 ? 14.618 9.447 -5.260 1.00 80.44 103 ALA A CA 1
ATOM 780 C C . ALA A 1 103 ? 14.475 10.790 -4.513 1.00 80.44 103 ALA A C 1
ATOM 782 O O . ALA A 1 103 ? 14.421 11.856 -5.131 1.00 80.44 103 ALA A O 1
ATOM 783 N N . ALA A 1 104 ? 14.449 10.742 -3.181 1.00 75.00 104 ALA A N 1
ATOM 784 C CA . ALA A 1 104 ? 14.229 11.888 -2.307 1.00 75.00 104 ALA A CA 1
ATOM 785 C C . ALA A 1 104 ? 15.370 12.022 -1.287 1.00 75.00 104 ALA A C 1
ATOM 787 O O . ALA A 1 104 ? 15.422 11.317 -0.279 1.00 75.00 104 ALA A O 1
ATOM 788 N N . THR A 1 105 ? 16.281 12.967 -1.522 1.00 61.00 105 THR A N 1
ATOM 789 C CA . THR A 1 105 ? 17.336 13.315 -0.560 1.00 61.00 105 THR A CA 1
ATOM 790 C C . THR A 1 105 ? 16.839 14.338 0.454 1.00 61.00 105 THR A C 1
ATOM 792 O O . THR A 1 105 ? 16.334 15.400 0.081 1.00 61.00 105 THR A O 1
ATOM 795 N N . VAL A 1 106 ? 17.082 14.065 1.730 1.00 54.75 106 VAL A N 1
ATOM 796 C CA . VAL A 1 106 ? 17.018 15.039 2.829 1.00 54.75 106 VAL A CA 1
ATOM 797 C C . VAL A 1 106 ? 18.434 15.246 3.371 1.00 54.75 106 VAL A C 1
ATOM 799 O O . VAL A 1 106 ? 19.294 14.387 3.196 1.00 54.75 106 VAL A O 1
ATOM 802 N N . SER A 1 107 ? 18.705 16.390 3.995 1.00 44.62 107 SER A N 1
ATOM 803 C CA . SER A 1 107 ? 20.036 16.696 4.529 1.00 44.62 107 SER A CA 1
ATOM 804 C C . SER A 1 107 ? 20.350 15.869 5.779 1.00 44.62 107 SER A C 1
ATOM 806 O O . SER A 1 107 ? 19.596 15.932 6.753 1.00 44.62 107 SER A O 1
ATOM 808 N N . GLU A 1 108 ? 21.481 15.163 5.770 1.00 36.41 108 GLU A N 1
ATOM 809 C CA . GLU A 1 108 ? 21.999 14.409 6.916 1.00 36.41 108 GLU A CA 1
ATOM 810 C C . GLU A 1 108 ? 22.376 15.340 8.078 1.00 36.41 108 GLU A C 1
ATOM 812 O O . GLU A 1 108 ? 23.387 16.040 8.044 1.00 36.41 108 GLU A O 1
ATOM 817 N N . ALA A 1 109 ? 21.552 15.328 9.124 1.00 35.88 109 ALA A N 1
ATOM 818 C CA . ALA A 1 109 ? 21.888 15.832 10.450 1.00 35.88 109 ALA A CA 1
ATOM 819 C C . ALA A 1 109 ? 21.103 15.016 11.491 1.00 35.88 109 ALA A C 1
ATOM 821 O O . ALA A 1 109 ? 20.001 15.390 11.876 1.00 35.88 109 ALA A O 1
ATOM 822 N N . GLU A 1 110 ? 21.676 13.867 11.862 1.00 31.61 110 GLU A N 1
ATOM 823 C CA . GLU A 1 110 ? 21.333 13.009 13.011 1.00 31.61 110 GLU A CA 1
ATOM 824 C C . GLU A 1 110 ? 19.839 12.689 13.238 1.00 31.61 110 GLU A C 1
ATOM 826 O O . GLU A 1 110 ? 19.108 13.374 13.956 1.00 31.61 110 GLU A O 1
ATOM 831 N N . VAL A 1 111 ? 19.402 11.544 12.704 1.00 33.84 111 VAL A N 1
ATOM 832 C CA . VAL A 1 111 ? 18.115 10.933 13.069 1.00 33.84 111 VAL A CA 1
ATOM 833 C C . VAL A 1 111 ? 18.274 10.127 14.353 1.00 33.84 111 VAL A C 1
ATOM 835 O O . VAL A 1 111 ? 18.851 9.041 14.355 1.00 33.84 111 VAL A O 1
ATOM 838 N N . THR A 1 112 ? 17.714 10.631 15.450 1.00 30.80 112 THR A N 1
ATOM 839 C CA . THR A 1 112 ? 17.592 9.870 16.699 1.00 30.80 112 THR A CA 1
ATOM 840 C C . THR A 1 112 ? 16.379 8.941 16.633 1.00 30.80 112 THR A C 1
ATOM 842 O O . THR A 1 112 ? 15.233 9.383 16.550 1.00 30.80 112 THR A O 1
ATOM 845 N N . ALA A 1 113 ? 16.630 7.630 16.658 1.00 31.97 113 ALA A N 1
ATOM 846 C CA . ALA A 1 113 ? 15.581 6.616 16.717 1.00 31.97 113 ALA A CA 1
ATOM 847 C C . ALA A 1 113 ? 14.953 6.563 18.122 1.00 31.97 113 ALA A C 1
ATOM 849 O O . ALA A 1 113 ? 15.660 6.427 19.120 1.00 31.97 113 ALA A O 1
ATOM 850 N N . ALA A 1 114 ? 13.622 6.635 18.201 1.00 27.06 114 ALA A N 1
ATOM 851 C CA . ALA A 1 114 ? 12.881 6.423 19.442 1.00 27.06 114 ALA A CA 1
ATOM 852 C C . ALA A 1 114 ? 12.474 4.943 19.562 1.00 27.06 114 ALA A C 1
ATOM 854 O O . ALA A 1 114 ? 11.736 4.431 18.724 1.00 27.06 114 ALA A O 1
ATOM 855 N N . GLN A 1 115 ? 12.955 4.258 20.602 1.00 28.11 115 GLN A N 1
ATOM 856 C CA . GLN A 1 115 ? 12.664 2.843 20.863 1.00 28.11 115 GLN A CA 1
ATOM 857 C C . GLN A 1 115 ? 11.295 2.651 21.532 1.00 28.11 115 GLN A C 1
ATOM 859 O O . GLN A 1 115 ? 11.090 3.210 22.604 1.00 28.11 115 GLN A O 1
ATOM 864 N N . PHE A 1 116 ? 10.442 1.763 21.008 1.00 29.06 116 PHE A N 1
ATOM 865 C CA . PHE A 1 116 ? 9.346 1.103 21.748 1.00 29.06 116 PHE A CA 1
ATOM 866 C C . PHE A 1 116 ? 9.124 -0.315 21.181 1.00 29.06 116 PHE A C 1
ATOM 868 O O . PHE A 1 116 ? 9.472 -0.555 20.026 1.00 29.06 116 PHE A O 1
ATOM 875 N N . GLY A 1 117 ? 8.600 -1.269 21.968 1.00 24.30 117 GLY A N 1
ATOM 876 C CA . GLY A 1 117 ? 8.608 -2.689 21.572 1.00 24.30 117 GLY A CA 1
ATOM 877 C C . GLY A 1 117 ? 7.451 -3.569 22.064 1.00 24.30 117 GLY A C 1
ATOM 878 O O . GLY A 1 117 ? 6.915 -3.357 23.147 1.00 24.30 117 GLY A O 1
ATOM 879 N N . SER A 1 118 ? 7.133 -4.548 21.209 1.00 28.00 118 SER A N 1
ATOM 880 C CA . SER A 1 118 ? 6.465 -5.852 21.383 1.00 28.00 118 SER A CA 1
ATOM 881 C C . SER A 1 118 ? 5.063 -5.970 22.028 1.00 28.00 118 SER A C 1
ATOM 883 O O . SER A 1 118 ? 4.899 -6.035 23.241 1.00 28.00 118 SER A O 1
ATOM 885 N N . ASN A 1 119 ? 4.063 -6.251 21.174 1.00 27.33 119 ASN A N 1
ATOM 886 C CA . ASN A 1 119 ? 3.384 -7.570 21.026 1.00 27.33 119 ASN A CA 1
ATOM 887 C C . ASN A 1 119 ? 1.844 -7.493 20.804 1.00 27.33 119 ASN A C 1
ATOM 889 O O . ASN A 1 119 ? 1.180 -6.601 21.313 1.00 27.33 119 ASN A O 1
ATOM 893 N N . GLN A 1 120 ? 1.302 -8.431 20.011 1.00 48.66 120 GLN A N 1
ATOM 894 C CA . GLN A 1 120 ? 0.099 -8.326 19.145 1.00 48.66 120 GLN A CA 1
ATOM 895 C C . GLN A 1 120 ? -1.254 -7.819 19.726 1.00 48.66 120 GLN A C 1
ATOM 897 O O . GLN A 1 120 ? -1.899 -8.451 20.556 1.00 48.66 120 GLN A O 1
ATOM 902 N N . SER A 1 121 ? -1.714 -6.742 19.086 1.00 44.53 121 SER A N 1
ATOM 903 C CA . SER A 1 121 ? -3.026 -6.103 18.876 1.00 44.53 121 SER A CA 1
ATOM 904 C C . SER A 1 121 ? -2.775 -5.149 17.679 1.00 44.53 121 SER A C 1
ATOM 906 O O . SER A 1 121 ? -1.618 -4.937 17.300 1.00 44.53 121 SER A O 1
ATOM 908 N N . VAL A 1 122 ? -3.783 -4.520 17.076 1.00 50.88 122 VAL A N 1
ATOM 909 C CA . VAL A 1 122 ? -3.525 -3.352 16.200 1.00 50.88 122 VAL A CA 1
ATOM 910 C C . VAL A 1 122 ? -2.912 -2.170 16.972 1.00 50.88 122 VAL A C 1
ATOM 912 O O . VAL A 1 122 ? -2.107 -1.438 16.399 1.00 50.88 122 VAL A O 1
ATOM 915 N N . THR A 1 123 ? -3.172 -2.082 18.286 1.00 46.25 123 THR A N 1
ATOM 916 C CA . THR A 1 123 ? -2.493 -1.175 19.238 1.00 46.25 123 THR A CA 1
ATOM 917 C C . THR A 1 123 ? -1.117 -1.663 19.690 1.00 46.25 123 THR A C 1
ATOM 919 O O . THR A 1 123 ? -0.483 -1.040 20.542 1.00 46.25 123 THR A O 1
ATOM 922 N N . ALA A 1 124 ? -0.621 -2.785 19.161 1.00 45.06 124 ALA A N 1
ATOM 923 C CA . ALA A 1 124 ? 0.678 -3.284 19.575 1.00 45.06 124 ALA A CA 1
ATOM 924 C C . ALA A 1 124 ? 1.804 -2.357 19.113 1.00 45.06 124 ALA A C 1
ATOM 926 O O . ALA A 1 124 ? 1.896 -2.078 17.906 1.00 45.06 124 ALA A O 1
ATOM 927 N N . PRO A 1 125 ? 2.766 -2.028 19.996 1.00 53.53 125 PRO A N 1
ATOM 928 C CA . PRO A 1 125 ? 4.067 -1.566 19.535 1.00 53.53 125 PRO A CA 1
ATOM 929 C C . PRO A 1 125 ? 4.677 -2.582 18.557 1.00 53.53 125 PRO A C 1
ATOM 931 O O . PRO A 1 125 ? 4.234 -3.738 18.446 1.00 53.53 125 PRO A O 1
ATOM 934 N N . ASP A 1 126 ? 5.668 -2.126 17.794 1.00 56.97 126 ASP A N 1
ATOM 935 C CA . ASP A 1 126 ? 6.250 -2.930 16.724 1.00 56.97 126 ASP A CA 1
ATOM 936 C C . ASP A 1 126 ? 6.774 -4.271 17.240 1.00 56.97 126 ASP A C 1
ATOM 938 O O . ASP A 1 126 ? 7.173 -4.404 18.401 1.00 56.97 126 ASP A O 1
ATOM 942 N N . LEU A 1 127 ? 6.648 -5.305 16.396 1.00 60.28 127 LEU A N 1
ATOM 943 C CA . LEU A 1 127 ? 7.080 -6.656 16.755 1.00 60.28 127 LEU A CA 1
ATOM 944 C C . LEU A 1 127 ? 8.535 -6.612 17.208 1.00 60.28 127 LEU A C 1
ATOM 946 O O . LEU A 1 127 ? 9.297 -5.750 16.769 1.00 60.28 127 LEU A O 1
ATOM 950 N N . ASP A 1 128 ? 8.906 -7.547 18.082 1.00 70.62 128 ASP A N 1
ATOM 951 C CA . ASP A 1 128 ? 10.302 -7.681 18.475 1.00 70.62 128 ASP A CA 1
ATOM 952 C C . ASP A 1 128 ? 11.175 -7.729 17.211 1.00 70.62 128 ASP A C 1
ATOM 954 O O . ASP A 1 128 ? 10.894 -8.475 16.271 1.00 70.62 128 ASP A O 1
ATOM 958 N N . ALA A 1 129 ? 12.207 -6.893 17.195 1.00 79.19 129 ALA A N 1
ATOM 959 C CA . ALA A 1 129 ? 13.190 -6.782 16.132 1.00 79.19 129 ALA A CA 1
ATOM 960 C C . ALA A 1 129 ? 13.818 -8.147 15.785 1.00 79.19 129 ALA A C 1
ATOM 962 O O . ALA A 1 129 ? 14.168 -8.395 14.632 1.00 79.19 129 ALA A O 1
ATOM 963 N N . ALA A 1 130 ? 13.865 -9.073 16.750 1.00 78.44 130 ALA A N 1
ATOM 964 C CA . ALA A 1 130 ? 14.247 -10.469 16.540 1.00 78.44 130 ALA A CA 1
ATOM 965 C C . ALA A 1 130 ? 13.411 -11.202 15.465 1.00 78.44 130 ALA A C 1
ATOM 967 O O . ALA A 1 130 ? 13.887 -12.172 14.876 1.00 78.44 130 ALA A O 1
ATOM 968 N N . PHE A 1 131 ? 12.185 -10.752 15.172 1.00 85.19 131 PHE A N 1
ATOM 969 C CA . PHE A 1 131 ? 11.339 -11.325 14.123 1.00 85.19 131 PHE A CA 1
ATOM 970 C C . PHE A 1 131 ? 11.625 -10.790 12.715 1.00 85.19 131 PHE A C 1
ATOM 972 O O . PHE A 1 131 ? 11.026 -11.318 11.786 1.00 85.19 131 PHE A O 1
ATOM 979 N N . ALA A 1 132 ? 12.507 -9.800 12.517 1.00 89.56 132 ALA A N 1
ATOM 980 C CA . ALA A 1 132 ? 12.681 -9.082 11.243 1.00 89.56 132 ALA A CA 1
ATOM 981 C C . ALA A 1 132 ? 12.789 -9.980 9.990 1.00 89.56 132 ALA A C 1
ATOM 983 O O . ALA A 1 132 ? 12.217 -9.644 8.957 1.00 89.56 132 ALA A O 1
ATOM 984 N N . PHE A 1 133 ? 13.437 -11.148 10.084 1.00 93.12 133 PHE A N 1
ATOM 985 C CA . PHE A 1 133 ? 13.612 -12.118 8.983 1.00 93.12 133 PHE A CA 1
ATOM 986 C C . PHE A 1 133 ? 12.673 -13.339 9.047 1.00 93.12 133 PHE A C 1
ATOM 988 O O . PHE A 1 133 ? 12.879 -14.333 8.353 1.00 93.12 133 PHE A O 1
ATOM 995 N N . ASN A 1 134 ? 11.645 -13.281 9.895 1.00 92.50 134 ASN A N 1
ATOM 996 C CA . ASN A 1 134 ? 10.643 -14.328 10.098 1.00 92.50 134 ASN A CA 1
ATOM 997 C C . ASN A 1 134 ? 9.217 -13.742 10.171 1.00 92.50 134 ASN A C 1
ATOM 999 O O . ASN A 1 134 ? 8.389 -14.171 10.977 1.00 92.50 134 ASN A O 1
ATOM 1003 N N . LEU A 1 135 ? 8.934 -12.720 9.354 1.00 92.75 135 LEU A N 1
ATOM 1004 C CA . LEU A 1 135 ? 7.622 -12.076 9.270 1.00 92.75 135 LEU A CA 1
ATOM 1005 C C . LEU A 1 135 ? 6.802 -12.677 8.127 1.00 92.75 135 LEU A C 1
ATOM 1007 O O . LEU A 1 135 ? 7.316 -12.897 7.031 1.00 92.75 135 LEU A O 1
ATOM 1011 N N . SER A 1 136 ? 5.512 -12.904 8.358 1.00 92.31 136 SER A N 1
ATOM 1012 C CA . SER A 1 136 ? 4.562 -13.400 7.357 1.00 92.31 136 SER A CA 1
ATOM 1013 C C . SER A 1 136 ? 3.155 -12.928 7.718 1.00 92.31 136 SER A C 1
ATOM 1015 O O . SER A 1 136 ? 2.724 -13.048 8.868 1.00 92.31 136 SER A O 1
ATOM 1017 N N . SER A 1 137 ? 2.453 -12.320 6.762 1.00 92.31 137 SER A N 1
ATOM 1018 C CA . SER A 1 137 ? 1.147 -11.683 6.988 1.00 92.31 137 SER A CA 1
ATOM 1019 C C . SER A 1 137 ? -0.027 -12.630 6.741 1.00 92.31 137 SER A C 1
ATOM 1021 O O . SER A 1 137 ? -1.125 -12.397 7.271 1.00 92.31 137 SER A O 1
ATOM 1023 N N . ARG A 1 138 ? 0.220 -13.706 5.978 1.00 91.50 138 ARG A N 1
ATOM 1024 C CA . ARG A 1 138 ? -0.699 -14.816 5.689 1.00 91.50 138 ARG A CA 1
ATOM 1025 C C . ARG A 1 138 ? 0.108 -16.077 5.308 1.00 91.50 138 ARG A C 1
ATOM 1027 O O . ARG A 1 138 ? 0.139 -16.429 4.131 1.00 91.50 138 ARG A O 1
ATOM 1034 N N . PRO A 1 139 ? 0.722 -16.813 6.259 1.00 87.69 139 PRO A N 1
ATOM 1035 C CA . PRO A 1 139 ? 1.645 -17.919 5.947 1.00 87.69 139 PRO A CA 1
ATOM 1036 C C . PRO A 1 139 ? 1.092 -18.972 4.975 1.00 87.69 139 PRO A C 1
ATOM 1038 O O . PRO A 1 139 ? 1.823 -19.515 4.144 1.00 87.69 139 PRO A O 1
ATOM 1041 N N . THR A 1 140 ? -0.217 -19.223 5.050 1.00 86.06 140 THR A N 1
ATOM 1042 C CA . THR A 1 140 ? -0.958 -20.185 4.225 1.00 86.06 140 THR A CA 1
ATOM 1043 C C . THR A 1 140 ? -1.265 -19.709 2.802 1.00 86.06 140 THR A C 1
ATOM 1045 O O . THR A 1 140 ? -1.697 -20.527 1.990 1.00 86.06 140 THR A O 1
ATOM 1048 N N . ALA A 1 141 ? -1.052 -18.431 2.463 1.00 89.56 141 ALA A N 1
ATOM 1049 C CA . ALA A 1 141 ? -1.274 -17.950 1.102 1.00 89.56 141 ALA A CA 1
ATOM 1050 C C . ALA A 1 141 ? -0.254 -18.582 0.152 1.00 89.56 141 ALA A C 1
ATOM 1052 O O . ALA A 1 141 ? 0.954 -18.561 0.410 1.00 89.56 141 ALA A O 1
ATOM 1053 N N . VAL A 1 142 ? -0.738 -19.089 -0.981 1.00 94.12 142 VAL A N 1
ATOM 1054 C CA . VAL A 1 142 ? 0.109 -19.690 -2.022 1.00 94.12 142 VAL A CA 1
ATOM 1055 C C . VAL A 1 142 ? 1.028 -18.641 -2.659 1.00 94.12 142 VAL A C 1
ATOM 1057 O O . VAL A 1 142 ? 2.171 -18.938 -2.996 1.00 94.12 142 VAL A O 1
ATOM 1060 N N . ARG A 1 143 ? 0.533 -17.408 -2.818 1.00 96.94 143 ARG A N 1
ATOM 1061 C CA . ARG A 1 143 ? 1.244 -16.290 -3.451 1.00 96.94 143 ARG A CA 1
ATOM 1062 C C . ARG A 1 143 ? 2.039 -15.492 -2.428 1.00 96.94 143 ARG A C 1
ATOM 1064 O O . ARG A 1 143 ? 1.498 -15.164 -1.373 1.00 96.94 143 ARG A O 1
ATOM 1071 N N . LYS A 1 144 ? 3.283 -15.136 -2.760 1.00 96.94 144 LYS A N 1
ATOM 1072 C CA . LYS A 1 144 ? 4.194 -14.408 -1.861 1.00 96.94 144 LYS A CA 1
ATOM 1073 C C . LYS A 1 144 ? 4.611 -13.041 -2.429 1.00 96.94 144 LYS A C 1
ATOM 1075 O O . LYS A 1 144 ? 4.898 -12.916 -3.619 1.00 96.94 144 LYS A O 1
ATOM 1080 N N . LEU A 1 145 ? 4.705 -12.034 -1.569 1.00 98.62 145 LEU A N 1
ATOM 1081 C CA . LEU A 1 145 ? 5.418 -10.779 -1.809 1.00 98.62 145 LEU A CA 1
ATOM 1082 C C . LEU A 1 145 ? 6.614 -10.773 -0.854 1.00 98.62 145 LEU A C 1
ATOM 1084 O O . LEU A 1 145 ? 6.444 -10.635 0.355 1.00 98.62 145 LEU A O 1
ATOM 1088 N N . ILE A 1 146 ? 7.805 -11.027 -1.395 1.00 98.38 146 ILE A N 1
ATOM 1089 C CA . ILE A 1 146 ? 9.019 -11.277 -0.609 1.00 98.38 146 ILE A CA 1
ATOM 1090 C C . ILE A 1 146 ? 9.794 -9.967 -0.490 1.00 98.38 146 ILE A C 1
ATOM 1092 O O . ILE A 1 146 ? 10.315 -9.465 -1.490 1.00 98.38 146 ILE A O 1
ATOM 1096 N N . LEU A 1 147 ? 9.868 -9.435 0.728 1.00 98.81 147 LEU A N 1
ATOM 1097 C CA . LEU A 1 147 ? 10.622 -8.235 1.077 1.00 98.81 147 LEU A CA 1
ATOM 1098 C C . LEU A 1 147 ? 12.014 -8.653 1.552 1.00 98.81 147 LEU A C 1
ATOM 1100 O O . LEU A 1 147 ? 12.186 -9.133 2.672 1.00 98.81 147 LEU A O 1
ATOM 1104 N N . ASP A 1 148 ? 12.999 -8.518 0.674 1.00 98.19 148 ASP A N 1
ATOM 1105 C CA . ASP A 1 148 ? 14.352 -9.009 0.896 1.00 98.19 148 ASP A CA 1
ATOM 1106 C C . ASP A 1 148 ? 15.315 -7.866 1.227 1.00 98.19 148 ASP A C 1
ATOM 1108 O O . ASP A 1 148 ? 15.770 -7.131 0.351 1.00 98.19 148 ASP A O 1
ATOM 1112 N N . PHE A 1 149 ? 15.652 -7.775 2.510 1.00 98.56 149 PHE A N 1
ATOM 1113 C CA . PHE A 1 149 ? 16.626 -6.837 3.070 1.00 98.56 149 PHE A CA 1
ATOM 1114 C C . PHE A 1 149 ? 18.042 -7.429 3.181 1.00 98.56 149 PHE A C 1
ATOM 1116 O O . PHE A 1 149 ? 18.960 -6.744 3.622 1.00 98.56 149 PHE A O 1
ATOM 1123 N N . THR A 1 150 ? 18.233 -8.702 2.812 1.00 97.12 150 THR A N 1
ATOM 1124 C CA . THR A 1 150 ? 19.516 -9.421 2.946 1.00 97.12 150 THR A CA 1
ATOM 1125 C C . THR A 1 150 ? 20.450 -9.208 1.757 1.00 97.12 150 THR A C 1
ATOM 1127 O O . THR A 1 150 ? 21.636 -9.522 1.835 1.00 97.12 150 THR A O 1
ATOM 1130 N N . GLY A 1 151 ? 19.935 -8.651 0.659 1.00 94.50 151 GLY A N 1
ATOM 1131 C CA . GLY A 1 151 ? 20.714 -8.374 -0.539 1.00 94.50 151 GLY A CA 1
ATOM 1132 C C . GLY A 1 151 ? 21.156 -9.645 -1.274 1.00 94.50 151 GLY A C 1
ATOM 1133 O O . GLY A 1 151 ? 20.459 -10.660 -1.311 1.00 94.50 151 GLY A O 1
ATOM 1134 N N . GLY A 1 152 ? 22.311 -9.569 -1.932 1.00 95.12 152 GLY A N 1
ATOM 1135 C CA . GLY A 1 152 ? 22.901 -10.652 -2.718 1.00 95.12 152 GLY A CA 1
ATOM 1136 C C . GLY A 1 152 ? 23.146 -10.286 -4.184 1.00 95.12 152 GLY A C 1
ATOM 1137 O O . GLY A 1 152 ? 22.982 -9.143 -4.612 1.00 95.12 152 GLY A O 1
ATOM 1138 N N . VAL A 1 153 ? 23.575 -11.278 -4.967 1.00 96.00 153 VAL A N 1
ATOM 1139 C CA . VAL A 1 153 ? 23.925 -11.111 -6.386 1.00 96.00 153 VAL A CA 1
ATOM 1140 C C . VAL A 1 153 ? 22.747 -11.518 -7.268 1.00 96.00 153 VAL A C 1
ATOM 1142 O O . VAL A 1 153 ? 22.229 -12.629 -7.147 1.00 96.00 153 VAL A O 1
ATOM 1145 N N . VAL A 1 154 ? 22.350 -10.649 -8.197 1.00 96.06 154 VAL A N 1
ATOM 1146 C CA . VAL A 1 154 ? 21.310 -10.955 -9.190 1.00 96.06 154 VAL A CA 1
ATOM 1147 C C . VAL A 1 154 ? 21.967 -11.523 -10.442 1.00 96.06 154 VAL A C 1
ATOM 1149 O O . VAL A 1 154 ? 22.859 -10.899 -11.015 1.00 96.06 154 VAL A O 1
ATOM 1152 N N . THR A 1 155 ? 21.528 -12.705 -10.882 1.00 95.06 155 THR A N 1
ATOM 1153 C CA . THR A 1 155 ? 22.055 -13.403 -12.068 1.00 95.06 155 THR A CA 1
ATOM 1154 C C . THR A 1 155 ? 20.926 -14.041 -12.884 1.00 95.06 155 THR A C 1
ATOM 1156 O O . THR A 1 155 ? 19.864 -14.351 -12.351 1.00 95.06 155 THR A O 1
ATOM 1159 N N . GLY A 1 156 ? 21.136 -14.235 -14.192 1.00 93.50 156 GLY A N 1
ATOM 1160 C CA . GLY A 1 156 ? 20.179 -14.923 -15.077 1.00 93.50 156 GLY A CA 1
ATOM 1161 C C . GLY A 1 156 ? 18.911 -14.139 -15.459 1.00 93.50 156 GLY A C 1
ATOM 1162 O O . GLY A 1 156 ? 18.053 -14.680 -16.156 1.00 93.50 156 GLY A O 1
ATOM 1163 N N . THR A 1 157 ? 18.790 -12.874 -15.051 1.00 96.12 157 THR A N 1
ATOM 1164 C CA . THR A 1 157 ? 17.583 -12.047 -15.248 1.00 96.12 157 THR A CA 1
ATOM 1165 C C . THR A 1 157 ? 17.679 -11.127 -16.474 1.00 96.12 157 THR A C 1
ATOM 1167 O O . THR A 1 157 ? 18.736 -10.960 -17.089 1.00 96.12 157 THR A O 1
ATOM 1170 N N . ALA A 1 158 ? 16.573 -10.465 -16.815 1.00 95.69 158 ALA A N 1
ATOM 1171 C CA . ALA A 1 158 ? 16.498 -9.393 -17.803 1.00 95.69 158 ALA A CA 1
ATOM 1172 C C . ALA A 1 158 ? 17.443 -8.233 -17.465 1.00 95.69 158 ALA A C 1
ATOM 1174 O O . ALA A 1 158 ? 18.082 -7.677 -18.363 1.00 95.69 158 ALA A O 1
ATOM 1175 N N . TRP A 1 159 ? 17.577 -7.905 -16.175 1.00 95.88 159 TRP A N 1
ATOM 1176 C CA . TRP A 1 159 ? 18.497 -6.879 -15.690 1.00 95.88 159 TRP A CA 1
ATOM 1177 C C . TRP A 1 159 ? 19.942 -7.180 -16.101 1.00 95.88 159 TRP A C 1
ATOM 1179 O O . TRP A 1 159 ? 20.625 -6.297 -16.621 1.00 95.88 159 TRP A O 1
ATOM 1189 N N . ASN A 1 160 ? 20.368 -8.445 -16.008 1.00 94.69 160 ASN A N 1
ATOM 1190 C CA . ASN A 1 160 ? 21.737 -8.859 -16.327 1.00 94.69 160 ASN A CA 1
ATOM 1191 C C . ASN A 1 160 ? 22.149 -8.670 -17.795 1.00 94.69 160 ASN A C 1
ATOM 1193 O O . ASN A 1 160 ? 23.342 -8.695 -18.093 1.00 94.69 160 ASN A O 1
ATOM 1197 N N . LYS A 1 161 ? 21.205 -8.457 -18.724 1.00 92.50 161 LYS A N 1
ATOM 1198 C CA . LYS A 1 161 ? 21.548 -8.168 -20.128 1.00 92.50 161 LYS A CA 1
ATOM 1199 C C . LYS A 1 161 ? 22.010 -6.733 -20.367 1.00 92.50 161 LYS A C 1
ATOM 1201 O O . LYS A 1 161 ? 22.760 -6.503 -21.310 1.00 92.50 161 LYS A O 1
ATOM 1206 N N . ASN A 1 162 ? 21.560 -5.791 -19.539 1.00 87.56 162 ASN A N 1
ATOM 1207 C CA . ASN A 1 162 ? 21.972 -4.386 -19.611 1.00 87.56 162 ASN A CA 1
ATOM 1208 C C . ASN A 1 162 ? 23.004 -4.051 -18.513 1.00 87.56 162 ASN A C 1
ATOM 1210 O O . ASN A 1 162 ? 23.853 -3.186 -18.712 1.00 87.56 162 ASN A O 1
ATOM 1214 N N . TYR A 1 163 ? 22.959 -4.774 -17.388 1.00 91.69 163 TYR A N 1
ATOM 1215 C CA . TYR A 1 163 ? 23.772 -4.569 -16.189 1.00 91.69 163 TYR A CA 1
ATOM 1216 C C . TYR A 1 163 ? 24.435 -5.899 -15.783 1.00 91.69 163 TYR A C 1
ATOM 1218 O O . TYR A 1 163 ? 23.867 -6.649 -14.990 1.00 91.69 163 TYR A O 1
ATOM 1226 N N . PRO A 1 164 ? 25.610 -6.255 -16.335 1.00 87.69 164 PRO A N 1
ATOM 1227 C CA . PRO A 1 164 ? 26.158 -7.609 -16.196 1.00 87.69 164 PRO A CA 1
ATOM 1228 C C . PRO A 1 164 ? 26.453 -8.010 -14.743 1.00 87.69 164 PRO A C 1
ATOM 1230 O O . PRO A 1 164 ? 26.250 -9.167 -14.385 1.00 87.69 164 PRO A O 1
ATOM 1233 N N . ASN A 1 165 ? 26.864 -7.052 -13.905 1.00 90.00 165 ASN A N 1
ATOM 1234 C CA . ASN A 1 165 ? 27.190 -7.265 -12.497 1.00 90.00 165 ASN A CA 1
ATOM 1235 C C . ASN A 1 165 ? 26.226 -6.451 -11.621 1.00 90.00 165 ASN A C 1
ATOM 1237 O O . ASN A 1 165 ? 26.363 -5.231 -11.541 1.00 90.00 165 ASN A O 1
ATOM 1241 N N . ILE A 1 166 ? 25.270 -7.118 -10.968 1.00 95.81 166 ILE A N 1
ATOM 1242 C CA . ILE A 1 166 ? 24.378 -6.505 -9.973 1.00 95.81 166 ILE A CA 1
ATOM 1243 C C . ILE A 1 166 ? 24.587 -7.223 -8.645 1.00 95.81 166 ILE A C 1
ATOM 1245 O O . ILE A 1 166 ? 24.238 -8.397 -8.505 1.00 95.81 166 ILE A O 1
ATOM 1249 N N . THR A 1 167 ? 25.096 -6.482 -7.668 1.00 96.25 167 THR A N 1
ATOM 1250 C CA . THR A 1 167 ? 25.139 -6.887 -6.264 1.00 96.25 167 THR A CA 1
ATOM 1251 C C . THR A 1 167 ? 24.354 -5.858 -5.471 1.00 96.25 167 THR A C 1
ATOM 1253 O O . THR A 1 167 ? 24.670 -4.669 -5.520 1.00 96.25 167 THR A O 1
ATOM 1256 N N . ILE A 1 168 ? 23.332 -6.311 -4.755 1.00 97.50 168 ILE A N 1
ATOM 1257 C CA . ILE A 1 168 ? 22.587 -5.498 -3.798 1.00 97.50 168 ILE A CA 1
ATOM 1258 C C . ILE A 1 168 ? 23.210 -5.756 -2.424 1.00 97.50 168 ILE A C 1
ATOM 1260 O O . ILE A 1 168 ? 23.261 -6.918 -2.014 1.00 97.50 168 ILE A O 1
ATOM 1264 N N . PRO A 1 169 ? 23.729 -4.742 -1.715 1.00 97.06 169 PRO A N 1
ATOM 1265 C CA . PRO A 1 169 ? 24.138 -4.932 -0.330 1.00 97.06 169 PRO A CA 1
ATOM 1266 C C . PRO A 1 169 ? 22.893 -5.141 0.553 1.00 97.06 169 PRO A C 1
ATOM 1268 O O . PRO A 1 169 ? 21.813 -4.670 0.184 1.00 97.06 169 PRO A O 1
ATOM 1271 N N . PRO A 1 170 ? 23.026 -5.797 1.716 1.00 97.69 170 PRO A N 1
ATOM 1272 C CA . PRO A 1 170 ? 22.024 -5.735 2.775 1.00 97.69 170 PRO A CA 1
ATOM 1273 C C . PRO A 1 170 ? 21.549 -4.303 3.060 1.00 97.69 170 PRO A C 1
ATOM 1275 O O . PRO A 1 170 ? 22.286 -3.331 2.855 1.00 97.69 170 PRO A O 1
ATOM 1278 N N . TYR A 1 171 ? 20.318 -4.165 3.548 1.00 97.88 171 TYR A N 1
ATOM 1279 C CA . TYR A 1 171 ? 19.836 -2.896 4.087 1.00 97.88 171 TYR A CA 1
ATOM 1280 C C . TYR A 1 171 ? 20.678 -2.484 5.299 1.00 97.88 171 TYR A C 1
ATOM 1282 O O . TYR A 1 171 ? 20.878 -3.281 6.208 1.00 97.88 171 TYR A O 1
ATOM 1290 N N . SER A 1 172 ? 21.156 -1.240 5.303 1.00 94.62 172 SER A N 1
ATOM 1291 C CA . SER A 1 172 ? 22.022 -0.700 6.350 1.00 94.62 172 SER A CA 1
ATOM 1292 C C . SER A 1 172 ? 21.814 0.807 6.498 1.00 94.62 172 SER A C 1
ATOM 1294 O O . SER A 1 172 ? 21.633 1.521 5.503 1.00 94.62 172 SER A O 1
ATOM 1296 N N . LYS A 1 173 ? 21.844 1.284 7.744 1.00 89.19 173 LYS A N 1
ATOM 1297 C CA . LYS A 1 173 ? 21.736 2.694 8.141 1.00 89.19 173 LYS A CA 1
ATOM 1298 C C . LYS A 1 173 ? 23.067 3.268 8.606 1.00 89.19 173 LYS A C 1
ATOM 1300 O O . LYS A 1 173 ? 23.276 4.468 8.452 1.00 89.19 173 LYS A O 1
ATOM 1305 N N . ASP A 1 174 ? 23.933 2.432 9.170 1.00 89.25 174 ASP A N 1
ATOM 1306 C CA . ASP A 1 174 ? 25.253 2.801 9.695 1.00 89.25 174 ASP A CA 1
ATOM 1307 C C . ASP A 1 174 ? 26.417 2.482 8.732 1.00 89.25 174 ASP A C 1
ATOM 1309 O O . ASP A 1 174 ? 27.546 2.926 8.949 1.00 89.25 174 ASP A O 1
ATOM 1313 N N . GLY A 1 175 ? 26.137 1.772 7.637 1.00 89.56 175 GLY A N 1
ATOM 1314 C CA . GLY A 1 175 ? 27.109 1.349 6.633 1.00 89.56 175 GLY A CA 1
ATOM 1315 C C . GLY A 1 175 ? 27.719 -0.033 6.887 1.00 89.56 175 GLY A C 1
ATOM 1316 O O . GLY A 1 175 ? 28.411 -0.538 5.996 1.00 89.56 175 GLY A O 1
ATOM 1317 N N . ASP A 1 176 ? 27.460 -0.677 8.033 1.00 92.56 176 ASP A N 1
ATOM 1318 C CA . ASP A 1 176 ? 27.782 -2.093 8.203 1.00 92.56 176 ASP A CA 1
ATOM 1319 C C . ASP A 1 176 ? 26.799 -2.943 7.391 1.00 92.56 176 ASP A C 1
ATOM 1321 O O . ASP A 1 176 ? 25.585 -2.793 7.459 1.00 92.56 176 ASP A O 1
ATOM 1325 N N . THR A 1 177 ? 27.353 -3.840 6.584 1.00 94.19 177 THR A N 1
ATOM 1326 C CA . THR A 1 177 ? 26.609 -4.796 5.751 1.00 94.19 177 THR A CA 1
ATOM 1327 C C . THR A 1 177 ? 26.947 -6.242 6.121 1.00 94.19 177 THR A C 1
ATOM 1329 O O . THR A 1 177 ? 26.592 -7.174 5.402 1.00 94.19 177 THR A O 1
ATOM 1332 N N . SER A 1 178 ? 27.652 -6.446 7.238 1.00 93.56 178 SER A N 1
ATOM 1333 C CA . SER A 1 178 ? 27.956 -7.759 7.812 1.00 93.56 178 SER A CA 1
ATOM 1334 C C . SER A 1 178 ? 26.999 -8.155 8.939 1.00 93.56 178 SER A C 1
ATOM 1336 O O . SER A 1 178 ? 26.806 -9.348 9.182 1.00 93.56 178 SER A O 1
ATOM 1338 N N . THR A 1 179 ? 26.365 -7.177 9.593 1.00 93.44 179 THR A N 1
ATOM 1339 C CA . THR A 1 179 ? 25.340 -7.370 10.626 1.00 93.44 179 THR A CA 1
ATOM 1340 C C . THR A 1 179 ? 24.150 -6.432 10.395 1.00 93.44 179 THR A C 1
ATOM 1342 O O . THR A 1 179 ? 24.185 -5.611 9.485 1.00 93.44 179 THR A O 1
ATOM 1345 N N . PHE A 1 180 ? 23.085 -6.589 11.187 1.00 94.12 180 PHE A N 1
ATOM 1346 C CA . PHE A 1 180 ? 21.958 -5.654 11.225 1.00 94.12 180 PHE A CA 1
ATOM 1347 C C . PHE A 1 180 ? 21.870 -5.021 12.614 1.00 94.12 180 PHE A C 1
ATOM 1349 O O . PHE A 1 180 ? 21.783 -5.731 13.624 1.00 94.12 180 PHE A O 1
ATOM 1356 N N . SER A 1 181 ? 21.854 -3.694 12.669 1.00 91.12 181 SER A N 1
ATOM 1357 C CA . SER A 1 181 ? 21.656 -2.933 13.897 1.00 91.12 181 SER A CA 1
ATOM 1358 C C . SER A 1 181 ? 20.223 -3.089 14.418 1.00 91.12 181 SER A C 1
ATOM 1360 O O . SER A 1 181 ? 19.269 -3.295 13.664 1.00 91.12 181 SER A O 1
ATOM 1362 N N . GLN A 1 182 ? 20.028 -2.904 15.728 1.00 87.69 182 GLN A N 1
ATOM 1363 C CA . GLN A 1 182 ? 18.690 -2.901 16.339 1.00 87.69 182 GLN A CA 1
ATOM 1364 C C . GLN A 1 182 ? 17.729 -1.918 15.642 1.00 87.69 182 GLN A C 1
ATOM 1366 O O . GLN A 1 182 ? 16.527 -2.171 15.585 1.00 87.69 182 GLN A O 1
ATOM 1371 N N . SER A 1 183 ? 18.254 -0.812 15.099 1.00 87.00 183 SER A N 1
ATOM 1372 C CA . SER A 1 183 ? 17.456 0.200 14.404 1.00 87.00 183 SER A CA 1
ATOM 1373 C C . SER A 1 183 ? 17.023 -0.234 12.998 1.00 87.00 183 SER A C 1
ATOM 1375 O O . SER A 1 183 ? 15.916 0.098 12.583 1.00 87.00 183 SER A O 1
ATOM 1377 N N . GLU A 1 184 ? 17.842 -1.015 12.286 1.00 93.81 184 GLU A N 1
ATOM 1378 C CA . GLU A 1 184 ? 17.466 -1.606 10.994 1.00 93.81 184 GLU A CA 1
ATOM 1379 C C . GLU A 1 184 ? 16.445 -2.719 11.174 1.00 93.81 184 GLU A C 1
ATOM 1381 O O . GLU A 1 184 ? 15.460 -2.767 10.446 1.00 93.81 184 GLU A O 1
ATOM 1386 N N . LEU A 1 185 ? 16.635 -3.583 12.174 1.00 93.06 185 LEU A N 1
ATOM 1387 C CA . LEU A 1 185 ? 15.683 -4.647 12.489 1.00 93.06 185 LEU A CA 1
ATOM 1388 C C . LEU A 1 185 ? 14.297 -4.077 12.852 1.00 93.06 185 LEU A C 1
ATOM 1390 O O . LEU A 1 185 ? 13.274 -4.631 12.448 1.00 93.06 185 LEU A O 1
ATOM 1394 N N . GLN A 1 186 ? 14.253 -2.942 13.562 1.00 88.88 186 GLN A N 1
ATOM 1395 C CA . GLN A 1 186 ? 13.017 -2.199 13.835 1.00 88.88 186 GLN A CA 1
ATOM 1396 C C . GLN A 1 186 ? 12.400 -1.603 12.561 1.00 88.88 186 GLN A C 1
ATOM 1398 O O . GLN A 1 186 ? 11.196 -1.756 12.345 1.00 88.88 186 GLN A O 1
ATOM 1403 N N . ASP A 1 187 ? 13.202 -0.985 11.690 1.00 91.81 187 ASP A N 1
ATOM 1404 C CA . ASP A 1 187 ? 12.707 -0.444 10.420 1.00 91.81 187 ASP A CA 1
ATOM 1405 C C . ASP A 1 187 ? 12.190 -1.551 9.484 1.00 91.81 187 ASP A C 1
ATOM 1407 O O . ASP A 1 187 ? 11.138 -1.373 8.874 1.00 91.81 187 ASP A O 1
ATOM 1411 N N . ILE A 1 188 ? 12.830 -2.727 9.430 1.00 95.50 188 ILE A N 1
ATOM 1412 C CA . ILE A 1 188 ? 12.352 -3.900 8.674 1.00 95.50 188 ILE A CA 1
ATOM 1413 C C . ILE A 1 188 ? 10.954 -4.323 9.147 1.00 95.50 188 ILE A C 1
ATOM 1415 O O . ILE A 1 188 ? 10.061 -4.537 8.323 1.00 95.50 188 ILE A O 1
ATOM 1419 N N . VAL A 1 189 ? 10.730 -4.399 10.466 1.00 91.94 189 VAL A N 1
ATOM 1420 C CA . VAL A 1 189 ? 9.407 -4.699 11.041 1.00 91.94 189 VAL A CA 1
ATOM 1421 C C . VAL A 1 189 ? 8.385 -3.613 10.687 1.00 91.94 189 VAL A C 1
ATOM 1423 O O . VAL A 1 189 ? 7.253 -3.941 10.320 1.00 91.94 189 VAL A O 1
ATOM 1426 N N . ALA A 1 190 ? 8.761 -2.334 10.773 1.00 90.81 190 ALA A N 1
ATOM 1427 C CA . ALA A 1 190 ? 7.875 -1.214 10.458 1.00 90.81 190 ALA A CA 1
ATOM 1428 C C . ALA A 1 190 ? 7.481 -1.178 8.969 1.00 90.81 190 ALA A C 1
ATOM 1430 O O . ALA A 1 190 ? 6.301 -1.003 8.659 1.00 90.81 190 ALA A O 1
ATOM 1431 N N . ILE A 1 191 ? 8.443 -1.409 8.068 1.00 95.88 191 ILE A N 1
ATOM 1432 C CA . ILE A 1 191 ? 8.240 -1.501 6.616 1.00 95.88 191 ILE A CA 1
ATOM 1433 C C . ILE A 1 191 ? 7.337 -2.687 6.286 1.00 95.88 191 ILE A C 1
ATOM 1435 O O . ILE A 1 191 ? 6.330 -2.518 5.601 1.00 95.88 191 ILE A O 1
ATOM 1439 N N . TRP A 1 192 ? 7.641 -3.878 6.812 1.00 96.62 192 TRP A N 1
ATOM 1440 C CA . TRP A 1 192 ? 6.806 -5.058 6.590 1.00 96.62 192 TRP A CA 1
ATOM 1441 C C . TRP A 1 192 ? 5.372 -4.856 7.099 1.00 96.62 192 TRP A C 1
ATOM 1443 O O . TRP A 1 192 ? 4.437 -5.283 6.420 1.00 96.62 192 TRP A O 1
ATOM 1453 N N . ARG A 1 193 ? 5.172 -4.187 8.248 1.00 92.06 193 ARG A N 1
ATOM 1454 C CA . ARG A 1 193 ? 3.832 -3.867 8.774 1.00 92.06 193 ARG A CA 1
ATOM 1455 C C . ARG A 1 193 ? 3.034 -2.988 7.807 1.00 92.06 193 ARG A C 1
ATOM 1457 O O . ARG A 1 193 ? 1.886 -3.322 7.538 1.00 92.06 193 ARG A O 1
ATOM 1464 N N . ALA A 1 194 ? 3.635 -1.922 7.275 1.00 94.31 194 ALA A N 1
ATOM 1465 C CA . ALA A 1 194 ? 2.969 -1.015 6.338 1.00 94.31 194 ALA A CA 1
ATOM 1466 C C . ALA A 1 194 ? 2.628 -1.707 5.003 1.00 94.31 194 ALA A C 1
ATOM 1468 O O . ALA A 1 194 ? 1.460 -1.770 4.628 1.00 94.31 194 ALA A O 1
ATOM 1469 N N . VAL A 1 195 ? 3.601 -2.365 4.356 1.00 98.25 195 VAL A N 1
ATOM 1470 C CA . VAL A 1 195 ? 3.354 -3.115 3.105 1.00 98.25 195 VAL A CA 1
ATOM 1471 C C . VAL A 1 195 ? 2.325 -4.242 3.322 1.00 98.25 195 VAL A C 1
ATOM 1473 O O . VAL A 1 195 ? 1.519 -4.546 2.446 1.00 98.25 195 VAL A O 1
ATOM 1476 N N . SER A 1 196 ? 2.293 -4.870 4.503 1.00 96.50 196 SER A N 1
ATOM 1477 C CA . SER A 1 196 ? 1.277 -5.884 4.832 1.00 96.50 196 SER A CA 1
ATOM 1478 C C . SER A 1 196 ? -0.142 -5.328 4.968 1.00 96.50 196 SER A C 1
ATOM 1480 O O . SER A 1 196 ? -1.093 -6.093 4.786 1.00 96.50 196 SER A O 1
ATOM 1482 N N . GLU A 1 197 ? -0.295 -4.044 5.300 1.00 94.81 197 GLU A N 1
ATOM 1483 C CA . GLU A 1 197 ? -1.586 -3.353 5.288 1.00 94.81 197 GLU A CA 1
ATOM 1484 C C . GLU A 1 197 ? -1.983 -2.992 3.846 1.00 94.81 197 GLU A C 1
ATOM 1486 O O . GLU A 1 197 ? -3.093 -3.318 3.433 1.00 94.81 197 GLU A O 1
ATOM 1491 N N . ASP A 1 198 ? -1.067 -2.454 3.031 1.00 98.00 198 ASP A N 1
ATOM 1492 C CA . ASP A 1 198 ? -1.319 -2.116 1.614 1.00 98.00 198 ASP A CA 1
ATOM 1493 C C . ASP A 1 198 ? -1.905 -3.287 0.811 1.00 98.00 198 ASP A C 1
ATOM 1495 O O . ASP A 1 198 ? -2.833 -3.124 0.013 1.00 98.00 198 ASP A O 1
ATOM 1499 N N . PHE A 1 199 ? -1.406 -4.499 1.062 1.00 98.00 199 PHE A N 1
ATOM 1500 C CA . PHE A 1 199 ? -1.853 -5.717 0.387 1.00 98.00 199 PHE A CA 1
ATOM 1501 C C . PHE A 1 199 ? -2.865 -6.556 1.191 1.00 98.00 199 PHE A C 1
ATOM 1503 O O . PHE A 1 199 ? -3.175 -7.679 0.777 1.00 98.00 199 PHE A O 1
ATOM 1510 N N . LEU A 1 200 ? -3.441 -6.054 2.298 1.00 94.06 200 LEU A N 1
ATOM 1511 C CA . LEU A 1 200 ? -4.286 -6.885 3.177 1.00 94.06 200 LEU A CA 1
ATOM 1512 C C . LEU A 1 200 ? -5.530 -7.462 2.491 1.00 94.06 200 LEU A C 1
ATOM 1514 O O . LEU A 1 200 ? -6.046 -8.489 2.932 1.00 94.06 200 LEU A O 1
ATOM 1518 N N . ALA A 1 201 ? -6.039 -6.780 1.460 1.00 94.31 201 ALA A N 1
ATOM 1519 C CA . ALA A 1 201 ? -7.270 -7.145 0.762 1.00 94.31 201 ALA A CA 1
ATOM 1520 C C . ALA A 1 201 ? -7.119 -8.386 -0.137 1.00 94.31 201 ALA A C 1
ATOM 1522 O O . ALA A 1 201 ? -8.122 -8.872 -0.665 1.00 94.31 201 ALA A O 1
ATOM 1523 N N . TYR A 1 202 ? -5.899 -8.903 -0.314 1.00 96.69 202 TYR A N 1
ATOM 1524 C CA . TYR A 1 202 ? -5.602 -10.033 -1.192 1.00 96.69 202 TYR A CA 1
ATOM 1525 C C . TYR A 1 202 ? -5.274 -11.325 -0.439 1.00 96.69 202 TYR A C 1
ATOM 1527 O O . TYR A 1 202 ? -4.754 -11.330 0.680 1.00 96.69 202 TYR A O 1
ATOM 1535 N N . ASP A 1 203 ? -5.518 -12.453 -1.104 1.00 95.19 203 ASP A N 1
ATOM 1536 C CA . ASP A 1 203 ? -4.970 -13.757 -0.740 1.00 95.19 203 ASP A CA 1
ATOM 1537 C C . ASP A 1 203 ? -3.497 -13.845 -1.174 1.00 95.19 203 ASP A C 1
ATOM 1539 O O . ASP A 1 203 ? -3.117 -14.484 -2.164 1.00 95.19 203 ASP A O 1
ATOM 1543 N N . VAL A 1 204 ? -2.671 -13.105 -0.439 1.00 97.38 204 VAL A N 1
ATOM 1544 C CA . VAL A 1 204 ? -1.225 -13.011 -0.607 1.00 97.38 204 VAL A CA 1
ATOM 1545 C C . VAL A 1 204 ? -0.555 -12.950 0.761 1.00 97.38 204 VAL A C 1
ATOM 1547 O O . VAL A 1 204 ? -1.144 -12.488 1.738 1.00 97.38 204 VAL A O 1
ATOM 1550 N N . ASP A 1 205 ? 0.682 -13.420 0.819 1.00 96.69 205 ASP A N 1
ATOM 1551 C CA . ASP A 1 205 ? 1.544 -13.335 1.988 1.00 96.69 205 ASP A CA 1
ATOM 1552 C C . ASP A 1 205 ? 2.669 -12.334 1.725 1.00 96.69 205 ASP A C 1
ATOM 1554 O O . ASP A 1 205 ? 3.573 -12.599 0.930 1.00 96.69 205 ASP A O 1
ATOM 1558 N N . VAL A 1 206 ? 2.611 -11.185 2.390 1.00 98.44 206 VAL A N 1
ATOM 1559 C CA . VAL A 1 206 ? 3.749 -10.266 2.486 1.00 98.44 206 VAL A CA 1
ATOM 1560 C C . VAL A 1 206 ? 4.679 -10.831 3.553 1.00 98.44 206 VAL A C 1
ATOM 1562 O O . VAL A 1 206 ? 4.267 -11.036 4.697 1.00 98.44 206 VAL A O 1
ATOM 1565 N N . THR A 1 207 ? 5.927 -11.114 3.191 1.00 97.12 207 THR A N 1
ATOM 1566 C CA . THR A 1 207 ? 6.857 -11.854 4.051 1.00 97.12 207 THR A CA 1
ATOM 1567 C C . THR A 1 207 ? 8.299 -11.384 3.892 1.00 97.12 207 THR A C 1
ATOM 1569 O O . THR A 1 207 ? 8.709 -10.986 2.805 1.00 97.12 207 THR A O 1
ATOM 1572 N N . THR A 1 208 ? 9.075 -11.451 4.974 1.00 97.62 208 THR A N 1
ATOM 1573 C CA . THR A 1 208 ? 10.541 -11.281 4.956 1.00 97.62 208 THR A CA 1
ATOM 1574 C C . THR A 1 208 ? 11.292 -12.616 4.912 1.00 97.62 208 THR A C 1
ATOM 1576 O O . THR A 1 208 ? 12.521 -12.640 4.875 1.00 97.62 208 THR A O 1
ATOM 1579 N N . ILE A 1 209 ? 10.565 -13.739 4.893 1.00 94.50 209 ILE A N 1
ATOM 1580 C CA . ILE A 1 209 ? 11.130 -15.083 4.796 1.00 94.50 209 ILE A CA 1
ATOM 1581 C C . ILE A 1 209 ? 11.517 -15.334 3.339 1.00 94.50 209 ILE A C 1
ATOM 1583 O O . ILE A 1 209 ? 10.662 -15.414 2.454 1.00 94.50 209 ILE A O 1
ATOM 1587 N N . ILE A 1 210 ? 12.814 -15.492 3.091 1.00 93.44 210 ILE A N 1
ATOM 1588 C CA . ILE A 1 210 ? 13.336 -15.864 1.776 1.00 93.44 210 ILE A CA 1
ATOM 1589 C C . ILE A 1 210 ? 13.172 -17.384 1.609 1.00 93.44 210 ILE A C 1
ATOM 1591 O O . ILE A 1 210 ? 13.719 -18.140 2.416 1.00 93.44 210 ILE A O 1
ATOM 1595 N N . PRO A 1 211 ? 12.436 -17.866 0.589 1.00 88.94 211 PRO A N 1
ATOM 1596 C CA . PRO A 1 211 ? 12.333 -19.294 0.309 1.00 88.94 211 PRO A CA 1
ATOM 1597 C C . PRO A 1 211 ? 13.707 -19.902 -0.022 1.00 88.94 211 PRO A C 1
ATOM 1599 O O . PRO A 1 211 ? 14.532 -19.224 -0.644 1.00 88.94 211 PRO A O 1
ATOM 1602 N N . PRO A 1 212 ? 13.953 -21.182 0.314 1.00 88.06 212 PRO A N 1
ATOM 1603 C CA . PRO A 1 212 ? 15.122 -21.908 -0.176 1.00 88.06 212 PRO A CA 1
ATOM 1604 C C . PRO A 1 212 ? 15.220 -21.842 -1.707 1.00 88.06 212 PRO A C 1
ATOM 1606 O O . PRO A 1 212 ? 14.206 -21.879 -2.403 1.00 88.06 212 PRO A O 1
ATOM 1609 N N . ALA A 1 213 ? 16.438 -21.732 -2.242 1.00 82.75 213 ALA A N 1
ATOM 1610 C CA . ALA A 1 213 ? 16.667 -21.448 -3.664 1.00 82.75 213 ALA A CA 1
ATOM 1611 C C . ALA A 1 213 ? 16.175 -22.552 -4.627 1.00 82.75 213 ALA A C 1
ATOM 1613 O O . ALA A 1 213 ? 16.004 -22.301 -5.819 1.00 82.75 213 ALA A O 1
ATOM 1614 N N . ASP A 1 214 ? 15.953 -23.762 -4.116 1.00 82.12 214 ASP A N 1
ATOM 1615 C CA . ASP A 1 214 ? 15.390 -24.924 -4.805 1.00 82.12 214 ASP A CA 1
ATOM 1616 C C . ASP A 1 214 ? 13.849 -24.992 -4.748 1.00 82.12 214 ASP A C 1
ATOM 1618 O O . ASP A 1 214 ? 13.237 -25.767 -5.487 1.00 82.12 214 ASP A O 1
ATOM 1622 N N . VAL A 1 215 ? 13.201 -24.160 -3.925 1.00 84.81 215 VAL A N 1
ATOM 1623 C CA . VAL A 1 215 ? 11.742 -24.122 -3.763 1.00 84.81 215 VAL A CA 1
ATOM 1624 C C . VAL A 1 215 ? 11.137 -23.030 -4.645 1.00 84.81 215 VAL A C 1
ATOM 1626 O O . VAL A 1 215 ? 11.209 -21.837 -4.349 1.00 84.81 215 VAL A O 1
ATOM 1629 N N . TRP A 1 216 ? 10.461 -23.436 -5.723 1.00 85.81 216 TRP A N 1
ATOM 1630 C CA . TRP A 1 216 ? 9.657 -22.506 -6.515 1.00 85.81 216 TRP A CA 1
ATOM 1631 C C . TRP A 1 216 ? 8.406 -22.066 -5.744 1.00 85.81 216 TRP A C 1
ATOM 1633 O O . TRP A 1 216 ? 7.605 -22.896 -5.312 1.00 85.81 216 TRP A O 1
ATOM 1643 N N . VAL A 1 217 ? 8.201 -20.751 -5.648 1.00 88.81 217 VAL A N 1
ATOM 1644 C CA . VAL A 1 217 ? 6.962 -20.138 -5.153 1.00 88.81 217 VAL A CA 1
ATOM 1645 C C . VAL A 1 217 ? 6.435 -19.109 -6.159 1.00 88.81 217 VAL A C 1
ATOM 1647 O O . VAL A 1 217 ? 7.229 -18.404 -6.791 1.00 88.81 217 VAL A O 1
ATOM 1650 N N . PRO A 1 218 ? 5.106 -18.961 -6.312 1.00 94.25 218 PRO A N 1
ATOM 1651 C CA . PRO A 1 218 ? 4.538 -17.926 -7.160 1.00 94.25 218 PRO A CA 1
ATOM 1652 C C . PRO A 1 218 ? 4.626 -16.568 -6.455 1.00 94.25 218 PRO A C 1
ATOM 1654 O O . PRO A 1 218 ? 3.749 -16.194 -5.672 1.00 94.25 218 PRO A O 1
ATOM 1657 N N . ALA A 1 219 ? 5.710 -15.840 -6.721 1.00 95.69 219 ALA A N 1
ATOM 1658 C CA . ALA A 1 219 ? 6.063 -14.640 -5.975 1.00 95.69 219 ALA A CA 1
ATOM 1659 C C . ALA A 1 219 ? 6.439 -13.431 -6.843 1.00 95.69 219 ALA A C 1
ATOM 1661 O O . ALA A 1 219 ? 6.688 -13.556 -8.047 1.00 95.69 219 ALA A O 1
ATOM 1662 N N . GLN A 1 220 ? 6.534 -12.278 -6.179 1.00 97.62 220 GLN A N 1
ATOM 1663 C CA . GLN A 1 220 ? 7.411 -11.167 -6.552 1.00 97.62 220 GLN A CA 1
ATOM 1664 C C . GLN A 1 220 ? 8.421 -10.954 -5.421 1.00 97.62 220 GLN A C 1
ATOM 1666 O O . GLN A 1 220 ? 8.018 -10.765 -4.273 1.00 97.62 220 GLN A O 1
ATOM 1671 N N . ARG A 1 221 ? 9.720 -10.966 -5.740 1.00 97.62 221 ARG A N 1
ATOM 1672 C CA . ARG A 1 221 ? 10.788 -10.517 -4.831 1.00 97.62 221 ARG A CA 1
ATOM 1673 C C . ARG A 1 221 ? 11.075 -9.034 -5.052 1.00 97.62 221 ARG A C 1
ATOM 1675 O O . ARG A 1 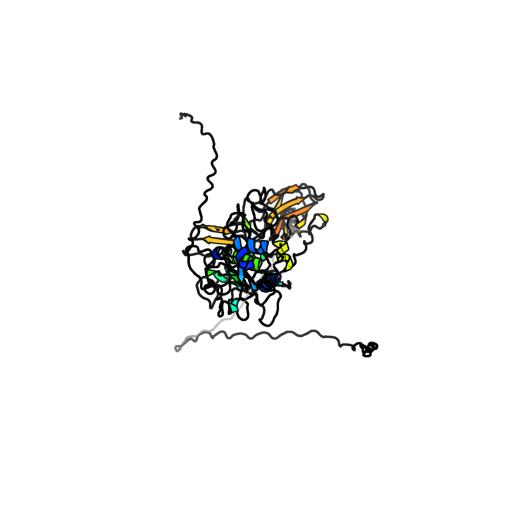221 ? 11.228 -8.599 -6.196 1.00 97.62 221 ARG A O 1
ATOM 1682 N N . VAL A 1 222 ? 11.187 -8.286 -3.960 1.00 98.62 222 VAL A N 1
ATOM 1683 C CA . VAL A 1 222 ? 11.713 -6.919 -3.928 1.00 98.62 222 VAL A CA 1
ATOM 1684 C C . VAL A 1 222 ? 13.016 -6.955 -3.147 1.00 98.62 222 VAL A C 1
ATOM 1686 O O . VAL A 1 222 ? 13.006 -7.317 -1.974 1.00 98.62 222 VAL A O 1
ATOM 1689 N N . MET A 1 223 ? 14.132 -6.609 -3.788 1.00 98.62 223 MET A N 1
ATOM 1690 C CA . MET A 1 223 ? 15.415 -6.467 -3.097 1.00 98.62 223 MET A CA 1
ATOM 1691 C C . MET A 1 223 ? 15.565 -5.023 -2.615 1.00 98.62 223 MET A C 1
ATOM 1693 O O . MET A 1 223 ? 15.538 -4.092 -3.423 1.00 98.62 223 MET A O 1
ATOM 1697 N N . ILE A 1 224 ? 15.693 -4.847 -1.304 1.00 98.75 224 ILE A N 1
ATOM 1698 C CA . ILE A 1 224 ? 15.665 -3.562 -0.606 1.00 98.75 224 ILE A CA 1
ATOM 1699 C C . ILE A 1 224 ? 17.052 -3.332 -0.002 1.00 98.75 224 ILE A C 1
ATOM 1701 O O . ILE A 1 224 ? 17.379 -3.885 1.045 1.00 98.75 224 ILE A O 1
ATOM 1705 N N . GLY A 1 225 ? 17.889 -2.536 -0.669 1.00 97.75 225 GLY A N 1
ATOM 1706 C CA . GLY A 1 225 ? 19.264 -2.327 -0.212 1.00 97.75 225 GLY A CA 1
ATOM 1707 C C . GLY A 1 225 ? 20.098 -1.399 -1.092 1.00 97.75 225 GLY A C 1
ATOM 1708 O O . GLY A 1 225 ? 19.876 -1.269 -2.298 1.00 97.75 225 GLY A O 1
ATOM 1709 N N . GLY A 1 226 ? 21.084 -0.750 -0.471 1.00 95.50 226 GLY A N 1
ATOM 1710 C CA . GLY A 1 226 ? 22.025 0.150 -1.138 1.00 95.50 226 GLY A CA 1
ATOM 1711 C C . GLY A 1 226 ? 21.408 1.433 -1.706 1.00 95.50 226 GLY A C 1
ATOM 1712 O O . GLY A 1 226 ? 20.313 1.859 -1.335 1.00 95.50 226 GLY A O 1
ATOM 1713 N N . ASP A 1 227 ? 22.151 2.067 -2.612 1.00 92.62 227 ASP A N 1
ATOM 1714 C CA . ASP A 1 227 ? 21.853 3.379 -3.199 1.00 92.62 227 ASP A CA 1
ATOM 1715 C C . ASP A 1 227 ? 21.478 3.314 -4.692 1.00 92.62 227 ASP A C 1
ATOM 1717 O O . ASP A 1 227 ? 21.368 4.348 -5.345 1.00 92.62 227 ASP A O 1
ATOM 1721 N N . GLY A 1 228 ? 21.357 2.122 -5.279 1.00 92.88 228 GLY A N 1
ATOM 1722 C CA . GLY A 1 228 ? 21.092 1.967 -6.712 1.00 92.88 228 GLY A CA 1
ATOM 1723 C C . GLY A 1 228 ? 22.215 2.455 -7.638 1.00 92.88 228 GLY A C 1
ATOM 1724 O O . GLY A 1 228 ? 21.961 2.668 -8.821 1.00 92.88 228 GLY A O 1
ATOM 1725 N N . SER A 1 229 ? 23.452 2.623 -7.155 1.00 91.31 229 SER A N 1
ATOM 1726 C CA . SER A 1 229 ? 24.619 3.074 -7.944 1.00 91.31 229 SER A CA 1
ATOM 1727 C C . SER A 1 229 ? 24.856 2.302 -9.250 1.00 91.31 229 SER A C 1
ATOM 1729 O O . SER A 1 229 ? 25.310 2.893 -10.230 1.00 91.31 229 SER A O 1
ATOM 1731 N N . TRP A 1 230 ? 24.505 1.013 -9.306 1.00 92.00 230 TRP A N 1
ATOM 1732 C CA . TRP A 1 230 ? 24.565 0.196 -10.528 1.00 92.00 230 TRP A CA 1
ATOM 1733 C C . TRP A 1 230 ? 23.539 0.608 -11.601 1.00 92.00 230 TRP A C 1
ATOM 1735 O O . TRP A 1 230 ? 23.752 0.338 -12.783 1.00 92.00 230 TRP A O 1
ATOM 1745 N N . TYR A 1 231 ? 22.442 1.258 -11.202 1.00 91.62 231 TYR A N 1
ATOM 1746 C CA . TYR A 1 231 ? 21.338 1.678 -12.066 1.00 91.62 231 TYR A CA 1
ATOM 1747 C C . TYR A 1 231 ? 21.316 3.189 -12.340 1.00 91.62 231 TYR A C 1
ATOM 1749 O O . TYR A 1 231 ? 20.953 3.610 -13.439 1.00 91.62 231 TYR A O 1
ATOM 1757 N N . GLY A 1 232 ? 21.697 4.017 -11.363 1.00 88.81 232 GLY A N 1
ATOM 1758 C CA . GLY A 1 232 ? 21.651 5.478 -11.441 1.00 88.81 232 GLY A CA 1
ATOM 1759 C C . GLY A 1 232 ? 20.704 6.100 -10.410 1.00 88.81 232 GLY A C 1
ATOM 1760 O O . GLY A 1 232 ? 20.598 5.627 -9.284 1.00 88.81 232 GLY A O 1
ATOM 1761 N N . ASN A 1 233 ? 20.041 7.204 -10.768 1.00 86.44 233 ASN A N 1
ATOM 1762 C CA . ASN A 1 233 ? 19.175 7.937 -9.842 1.00 86.44 233 ASN A CA 1
ATOM 1763 C C . ASN A 1 233 ? 17.721 7.438 -9.884 1.00 86.44 233 ASN A C 1
ATOM 1765 O O . ASN A 1 233 ? 16.960 7.869 -10.750 1.00 86.44 233 ASN A O 1
ATOM 1769 N N . ALA A 1 234 ? 17.357 6.582 -8.929 1.00 92.25 234 ALA A N 1
ATOM 1770 C CA . ALA A 1 234 ? 16.023 6.003 -8.765 1.00 92.25 234 ALA A CA 1
ATOM 1771 C C . ALA A 1 234 ? 15.685 5.792 -7.277 1.00 92.25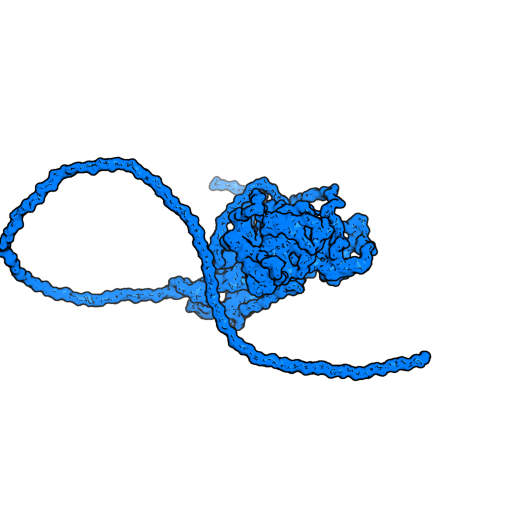 234 ALA A C 1
ATOM 1773 O O . ALA A 1 234 ? 16.589 5.524 -6.491 1.00 92.25 234 ALA A O 1
ATOM 1774 N N . GLY A 1 235 ? 14.416 5.901 -6.876 1.00 91.94 235 GLY A N 1
ATOM 1775 C CA . GLY A 1 235 ? 13.971 5.438 -5.548 1.00 91.94 235 GLY A CA 1
ATOM 1776 C C . GLY A 1 235 ? 13.766 3.917 -5.515 1.00 91.94 235 GLY A C 1
ATOM 1777 O O . GLY A 1 235 ? 14.117 3.244 -4.546 1.00 91.94 235 GLY A O 1
ATOM 1778 N N . GLY A 1 236 ? 13.282 3.382 -6.634 1.00 97.12 236 GLY A N 1
ATOM 1779 C CA . GLY A 1 236 ? 13.160 1.964 -6.942 1.00 97.12 236 GLY A CA 1
ATOM 1780 C C . GLY A 1 236 ? 13.066 1.753 -8.456 1.00 97.12 236 GLY A C 1
ATOM 1781 O O . GLY A 1 236 ? 13.077 2.723 -9.220 1.00 97.12 236 GLY A O 1
ATOM 1782 N N . VAL A 1 237 ? 13.059 0.495 -8.898 1.00 98.00 237 VAL A N 1
ATOM 1783 C CA . VAL A 1 237 ? 12.814 0.124 -10.301 1.00 98.00 237 VAL A CA 1
ATOM 1784 C C . VAL A 1 237 ? 12.070 -1.207 -10.397 1.00 98.00 237 VAL A C 1
ATOM 1786 O O . VAL A 1 237 ? 12.342 -2.149 -9.640 1.00 98.00 237 VAL A O 1
ATOM 1789 N N . SER A 1 238 ? 11.207 -1.335 -11.405 1.00 98.44 238 SER A N 1
ATOM 1790 C CA . SER A 1 238 ? 10.463 -2.567 -11.665 1.00 98.44 238 SER A CA 1
ATOM 1791 C C . SER A 1 238 ? 10.092 -2.731 -13.138 1.00 98.44 238 SER A C 1
ATOM 1793 O O . SER A 1 238 ? 9.819 -1.767 -13.855 1.00 98.44 238 SER A O 1
ATOM 1795 N N . TYR A 1 239 ? 10.044 -3.980 -13.604 1.00 98.50 239 TYR A N 1
ATOM 1796 C CA . TYR A 1 239 ? 9.396 -4.308 -14.871 1.00 98.50 239 TYR A CA 1
ATOM 1797 C C . TYR A 1 239 ? 7.880 -4.375 -14.677 1.00 98.50 239 TYR A C 1
ATOM 1799 O O . TYR A 1 239 ? 7.375 -5.066 -13.790 1.00 98.50 239 TYR A O 1
ATOM 1807 N N . LEU A 1 240 ? 7.142 -3.724 -15.577 1.00 98.12 240 LEU A N 1
ATOM 1808 C CA . LEU A 1 240 ? 5.685 -3.782 -15.575 1.00 98.12 240 LEU A CA 1
ATOM 1809 C C . LEU A 1 240 ? 5.223 -5.232 -15.801 1.00 98.12 240 LEU A C 1
ATOM 1811 O O . LEU A 1 240 ? 5.624 -5.860 -16.788 1.00 98.12 240 LEU A O 1
ATOM 1815 N N . ASN A 1 241 ? 4.329 -5.722 -14.933 1.00 97.06 241 ASN A N 1
ATOM 1816 C CA . ASN A 1 241 ? 3.752 -7.073 -14.980 1.00 97.06 241 ASN A CA 1
ATOM 1817 C C . ASN A 1 241 ? 4.766 -8.230 -14.740 1.00 97.06 241 ASN A C 1
ATOM 1819 O O . ASN A 1 241 ? 4.665 -9.294 -15.360 1.00 97.06 241 ASN A O 1
ATOM 1823 N N . ALA A 1 242 ? 5.744 -8.035 -13.844 1.00 96.50 242 ALA A N 1
ATOM 1824 C CA . ALA A 1 242 ? 6.788 -9.011 -13.495 1.00 96.50 242 ALA A CA 1
ATOM 1825 C C . ALA A 1 242 ? 6.388 -10.141 -12.514 1.00 96.50 242 ALA A C 1
ATOM 1827 O O . ALA A 1 242 ? 7.137 -11.120 -12.392 1.00 96.50 242 ALA A O 1
ATOM 1828 N N . PHE A 1 243 ? 5.236 -10.063 -11.833 1.00 97.25 243 PHE A N 1
ATOM 1829 C CA . PHE A 1 243 ? 4.817 -11.080 -10.853 1.00 97.25 243 PHE A CA 1
ATOM 1830 C C . PHE A 1 243 ? 4.803 -12.497 -11.462 1.00 97.25 243 PHE A C 1
ATOM 1832 O O . PHE A 1 243 ? 4.319 -12.703 -12.579 1.00 97.25 243 PHE A O 1
ATOM 1839 N N . GLN A 1 244 ? 5.342 -13.485 -10.735 1.00 93.75 244 GLN A N 1
ATOM 1840 C CA . GLN A 1 244 ? 5.595 -14.865 -11.201 1.00 93.75 244 GLN A CA 1
ATOM 1841 C C . GLN A 1 244 ? 6.555 -15.025 -12.400 1.00 93.75 244 GLN A C 1
ATOM 1843 O O . GLN A 1 244 ? 6.787 -16.150 -12.843 1.00 93.75 244 GLN A O 1
ATOM 1848 N N . ASN A 1 245 ? 7.156 -13.955 -12.927 1.00 93.81 245 ASN A N 1
ATOM 1849 C CA . ASN A 1 245 ? 8.111 -14.042 -14.028 1.00 93.81 245 ASN A CA 1
ATOM 1850 C C . ASN A 1 245 ? 9.559 -13.907 -13.535 1.00 93.81 245 ASN A C 1
ATOM 1852 O O . ASN A 1 245 ? 10.111 -12.810 -13.488 1.00 93.81 245 ASN A O 1
ATOM 1856 N N . ALA A 1 246 ? 10.194 -15.043 -13.233 1.00 92.00 246 ALA A N 1
ATOM 1857 C CA . ALA A 1 246 ? 11.576 -15.104 -12.747 1.00 92.00 246 ALA A CA 1
ATOM 1858 C C . ALA A 1 246 ? 12.598 -14.390 -13.657 1.00 92.00 246 ALA A C 1
ATOM 1860 O O . ALA A 1 246 ? 13.629 -13.935 -13.174 1.00 92.00 246 ALA A O 1
ATOM 1861 N N . PHE A 1 247 ? 12.316 -14.241 -14.959 1.00 95.31 247 PHE A N 1
ATOM 1862 C CA . PHE A 1 247 ? 13.200 -13.515 -15.871 1.00 95.31 247 PHE A CA 1
ATOM 1863 C C . PHE A 1 247 ? 13.119 -11.986 -15.702 1.00 95.31 247 PHE A C 1
ATOM 1865 O O . PHE A 1 247 ? 14.121 -11.314 -15.912 1.00 95.31 247 PHE A O 1
ATOM 1872 N N . TYR A 1 248 ? 11.973 -11.425 -15.303 1.00 96.25 248 TYR A N 1
ATOM 1873 C CA . TYR A 1 248 ? 11.802 -9.978 -15.067 1.00 96.25 248 TYR A CA 1
ATOM 1874 C C . TYR A 1 248 ? 11.862 -9.581 -13.584 1.00 96.25 248 TYR A C 1
ATOM 1876 O O . TYR A 1 248 ? 11.664 -8.418 -13.248 1.00 96.25 248 TYR A O 1
ATOM 1884 N N . GLN A 1 249 ? 12.151 -10.532 -12.700 1.00 93.50 249 GLN A N 1
ATOM 1885 C CA . GLN A 1 249 ? 12.414 -10.276 -11.288 1.00 93.50 249 GLN A CA 1
ATOM 1886 C C . GLN A 1 249 ? 13.900 -9.990 -11.027 1.00 93.50 249 GLN A C 1
ATOM 1888 O O . GLN A 1 249 ? 14.739 -10.304 -11.874 1.00 93.50 249 GLN A O 1
ATOM 1893 N N . PRO A 1 250 ? 14.245 -9.414 -9.862 1.00 97.12 250 PRO A N 1
ATOM 1894 C CA . PRO A 1 250 ? 13.343 -8.840 -8.854 1.00 97.12 250 PRO A CA 1
ATOM 1895 C C . PRO A 1 250 ? 12.892 -7.412 -9.236 1.00 97.12 250 PRO A C 1
ATOM 1897 O O . PRO A 1 250 ? 13.353 -6.862 -10.239 1.00 97.12 250 PRO A O 1
ATOM 1900 N N . SER A 1 251 ? 12.006 -6.814 -8.432 1.00 98.56 251 SER A N 1
ATOM 1901 C CA . SER A 1 251 ? 11.960 -5.345 -8.290 1.00 98.56 251 SER A CA 1
ATOM 1902 C C . SER A 1 251 ? 13.097 -4.909 -7.359 1.00 98.56 251 SER A C 1
ATOM 1904 O O . SER A 1 251 ? 13.540 -5.699 -6.520 1.00 98.56 251 SER A O 1
ATOM 1906 N N . PHE A 1 252 ? 13.528 -3.652 -7.433 1.00 98.69 252 PHE A N 1
ATOM 1907 C CA . PHE A 1 252 ? 14.509 -3.101 -6.496 1.00 98.69 252 PHE A CA 1
ATOM 1908 C C . PHE A 1 252 ? 14.000 -1.830 -5.832 1.00 98.69 252 PHE A C 1
ATOM 1910 O O . PHE A 1 252 ? 13.348 -1.017 -6.479 1.00 98.69 252 PHE A O 1
ATOM 1917 N N . VAL A 1 253 ? 14.371 -1.637 -4.571 1.00 98.69 253 VAL A N 1
ATOM 1918 C CA . VAL A 1 253 ? 14.198 -0.390 -3.819 1.00 98.69 253 VAL A CA 1
ATOM 1919 C C . VAL A 1 253 ? 15.564 -0.002 -3.264 1.00 98.69 253 VAL A C 1
ATOM 1921 O O . VAL A 1 253 ? 16.320 -0.868 -2.816 1.00 98.69 253 VAL A O 1
ATOM 1924 N N . PHE A 1 254 ? 15.893 1.289 -3.296 1.00 97.88 254 PHE A N 1
ATOM 1925 C CA . PHE A 1 254 ? 17.224 1.798 -2.956 1.00 97.88 254 PHE A CA 1
ATOM 1926 C C . PHE A 1 254 ? 17.174 2.734 -1.735 1.00 97.88 254 PHE A C 1
ATOM 1928 O O . PHE A 1 254 ? 17.186 3.957 -1.903 1.00 97.88 254 PHE A O 1
ATOM 1935 N N . PRO A 1 255 ? 17.131 2.193 -0.497 1.00 96.44 255 PRO A N 1
ATOM 1936 C CA . PRO A 1 255 ? 17.087 2.960 0.749 1.00 96.44 255 PRO A CA 1
ATOM 1937 C C . PRO A 1 255 ? 18.048 4.155 0.826 1.00 96.44 255 PRO A C 1
ATOM 1939 O O . PRO A 1 255 ? 17.646 5.225 1.282 1.00 96.44 255 PRO A O 1
ATOM 1942 N N . GLY A 1 256 ? 19.267 4.048 0.285 1.00 93.31 256 GLY A N 1
ATOM 1943 C CA . GLY A 1 256 ? 20.245 5.145 0.254 1.00 93.31 256 GLY A CA 1
ATOM 1944 C C . GLY A 1 256 ? 19.818 6.382 -0.559 1.00 93.31 256 GLY A C 1
ATOM 1945 O O . GLY A 1 256 ? 20.407 7.448 -0.403 1.00 93.31 256 GLY A O 1
ATOM 1946 N N . ARG A 1 257 ? 18.778 6.280 -1.399 1.00 91.50 257 ARG A N 1
ATOM 1947 C CA . ARG A 1 257 ? 18.141 7.409 -2.115 1.00 91.50 257 ARG A CA 1
ATOM 1948 C C . ARG A 1 257 ? 16.780 7.812 -1.542 1.00 91.50 257 ARG A C 1
ATOM 1950 O O . ARG A 1 257 ? 16.120 8.686 -2.098 1.00 91.50 257 ARG A O 1
ATOM 1957 N N . LEU A 1 258 ? 16.375 7.199 -0.433 1.00 91.75 258 LEU A N 1
ATOM 1958 C CA . LEU A 1 258 ? 15.076 7.360 0.214 1.00 91.75 258 LEU A CA 1
ATOM 1959 C C . LEU A 1 258 ? 15.247 7.972 1.610 1.00 91.75 258 LEU A C 1
ATOM 1961 O O . LEU A 1 258 ? 14.934 7.354 2.626 1.00 91.75 258 LEU A O 1
ATOM 1965 N N . GLY A 1 259 ? 15.755 9.203 1.662 1.00 70.06 259 GLY A N 1
ATOM 1966 C CA . GLY A 1 259 ? 15.766 9.992 2.894 1.00 70.06 259 GLY A CA 1
ATOM 1967 C C . GLY A 1 259 ? 17.002 9.923 3.803 1.00 70.06 259 GLY A C 1
ATOM 1968 O O . GLY A 1 259 ? 16.882 10.365 4.934 1.00 70.06 259 GLY A O 1
ATOM 1969 N N . PRO A 1 260 ? 18.195 9.503 3.347 1.00 83.25 260 PRO A N 1
ATOM 1970 C CA . PRO A 1 260 ? 18.493 8.078 3.191 1.00 83.25 260 PRO A CA 1
ATOM 1971 C C . PRO A 1 260 ? 17.939 7.209 4.338 1.00 83.25 260 PRO A C 1
ATOM 1973 O O . PRO A 1 260 ? 17.965 7.568 5.513 1.00 83.25 260 PRO A O 1
ATOM 1976 N N . ASN A 1 261 ? 17.504 6.005 3.981 1.00 88.12 261 ASN A N 1
ATOM 1977 C CA . ASN A 1 261 ? 17.081 4.944 4.889 1.00 88.12 261 ASN A CA 1
ATOM 1978 C C . ASN A 1 261 ? 15.846 5.246 5.764 1.00 88.12 261 ASN A C 1
ATOM 1980 O O . ASN A 1 261 ? 15.705 4.674 6.845 1.00 88.12 261 ASN A O 1
ATOM 1984 N N . TYR A 1 262 ? 14.926 6.102 5.310 1.00 89.12 262 TYR A N 1
ATOM 1985 C CA . TYR A 1 262 ? 13.671 6.362 6.021 1.00 89.12 262 TYR A CA 1
ATOM 1986 C C . TYR A 1 262 ? 12.640 5.266 5.773 1.00 89.12 262 TYR A C 1
ATOM 1988 O O . TYR A 1 262 ? 12.155 5.126 4.651 1.00 89.12 262 TYR A O 1
ATOM 1996 N N . ALA A 1 263 ? 12.229 4.562 6.833 1.00 91.50 263 ALA A N 1
ATOM 1997 C CA . ALA A 1 263 ? 11.235 3.491 6.753 1.00 91.50 263 ALA A CA 1
ATOM 1998 C C . ALA A 1 263 ? 9.974 3.900 5.968 1.00 91.50 263 ALA A C 1
ATOM 2000 O O . ALA A 1 263 ? 9.613 3.175 5.043 1.00 91.50 263 ALA A O 1
ATOM 2001 N N . LYS A 1 264 ? 9.382 5.086 6.239 1.00 91.44 264 LYS A N 1
ATOM 2002 C CA . LYS A 1 264 ? 8.233 5.618 5.465 1.00 91.44 264 LYS A CA 1
ATOM 2003 C C . LYS A 1 264 ? 8.503 5.576 3.967 1.00 91.44 264 LYS A C 1
ATOM 2005 O O . LYS A 1 264 ? 7.711 5.029 3.219 1.00 91.44 264 LYS A O 1
ATOM 2010 N N . PHE A 1 265 ? 9.633 6.108 3.511 1.00 93.94 265 PHE A N 1
ATOM 2011 C CA . PHE A 1 265 ? 9.901 6.205 2.075 1.00 93.94 265 PHE A CA 1
ATOM 2012 C C . PHE A 1 265 ? 10.201 4.830 1.471 1.00 93.94 265 PHE A C 1
ATOM 2014 O O . PHE A 1 265 ? 9.814 4.568 0.333 1.00 93.94 265 PHE A O 1
ATOM 2021 N N . ILE A 1 266 ? 10.855 3.947 2.234 1.00 97.69 266 ILE A N 1
ATOM 2022 C CA . ILE A 1 266 ? 11.154 2.577 1.809 1.00 97.69 266 ILE A CA 1
ATOM 2023 C C . ILE A 1 266 ? 9.868 1.767 1.638 1.00 97.69 266 ILE A C 1
ATOM 2025 O O . ILE A 1 266 ? 9.752 1.070 0.633 1.00 97.69 266 ILE A O 1
ATOM 2029 N N . TRP A 1 267 ? 8.900 1.842 2.559 1.00 97.19 267 TRP A N 1
ATOM 2030 C CA . TRP A 1 267 ? 7.664 1.064 2.422 1.00 97.19 267 TRP A CA 1
ATOM 2031 C C . TRP A 1 267 ? 6.761 1.593 1.307 1.00 97.19 267 TRP A C 1
ATOM 2033 O O . TRP A 1 267 ? 6.288 0.790 0.510 1.00 97.19 267 TRP A O 1
ATOM 2043 N N . GLU A 1 268 ? 6.627 2.917 1.160 1.00 97.56 268 GLU A N 1
ATOM 2044 C CA . GLU A 1 268 ? 5.901 3.515 0.029 1.00 97.56 268 GLU A CA 1
ATOM 2045 C C . GLU A 1 268 ? 6.522 3.080 -1.308 1.00 97.56 268 GLU A C 1
ATOM 2047 O O . GLU A 1 268 ? 5.823 2.572 -2.181 1.00 97.56 268 GLU A O 1
ATOM 2052 N N . ALA A 1 269 ? 7.851 3.185 -1.450 1.00 98.44 269 ALA A N 1
ATOM 2053 C CA . ALA A 1 269 ? 8.554 2.713 -2.643 1.00 98.44 269 ALA A CA 1
ATOM 2054 C C . ALA A 1 269 ? 8.397 1.194 -2.843 1.00 98.44 269 ALA A C 1
ATOM 2056 O O . ALA A 1 269 ? 8.214 0.734 -3.963 1.00 98.44 269 ALA A O 1
ATOM 2057 N N . THR A 1 270 ? 8.414 0.398 -1.772 1.00 98.81 270 THR A N 1
ATOM 2058 C CA . THR A 1 270 ? 8.226 -1.059 -1.853 1.00 98.81 270 THR A CA 1
ATOM 2059 C C . THR A 1 270 ? 6.843 -1.415 -2.394 1.00 98.81 270 THR A C 1
ATOM 2061 O O . THR A 1 270 ? 6.749 -2.206 -3.333 1.00 98.81 270 THR A O 1
ATOM 2064 N N . SER A 1 271 ? 5.778 -0.802 -1.876 1.00 98.81 271 SER A N 1
ATOM 2065 C CA . SER A 1 271 ? 4.416 -1.021 -2.374 1.00 98.81 271 SER A CA 1
ATOM 2066 C C . SER A 1 271 ? 4.229 -0.504 -3.804 1.00 98.81 271 SER A C 1
ATOM 2068 O O . SER A 1 271 ? 3.584 -1.178 -4.608 1.00 98.81 271 SER A O 1
ATOM 2070 N N . HIS A 1 272 ? 4.873 0.609 -4.163 1.00 98.75 272 HIS A N 1
ATOM 2071 C CA . HIS A 1 272 ? 4.902 1.168 -5.520 1.00 98.75 272 HIS A CA 1
ATOM 2072 C C . HIS A 1 272 ? 5.561 0.219 -6.544 1.00 98.75 272 HIS A C 1
ATOM 2074 O O . HIS A 1 272 ? 4.968 -0.124 -7.571 1.00 98.75 272 HIS A O 1
ATOM 2080 N N . GLU A 1 273 ?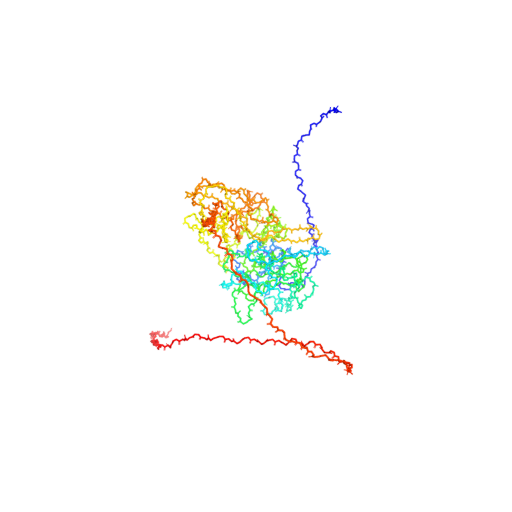 6.760 -0.298 -6.248 1.00 98.75 273 GLU A N 1
ATOM 2081 C CA . GLU A 1 273 ? 7.478 -1.230 -7.134 1.00 98.75 273 GLU A CA 1
ATOM 2082 C C . GLU A 1 273 ? 6.838 -2.629 -7.199 1.00 98.75 273 GLU A C 1
ATOM 2084 O O . GLU A 1 273 ? 7.056 -3.380 -8.161 1.00 98.75 273 GLU A O 1
ATOM 2089 N N . ILE A 1 274 ? 6.048 -3.008 -6.187 1.00 98.88 274 ILE A N 1
ATOM 2090 C CA . ILE A 1 274 ? 5.158 -4.175 -6.251 1.00 98.88 274 ILE A CA 1
ATOM 2091 C C . ILE A 1 274 ? 3.946 -3.860 -7.138 1.00 98.88 274 ILE A C 1
ATOM 2093 O O . ILE A 1 274 ? 3.592 -4.685 -7.981 1.00 98.88 274 ILE A O 1
ATOM 2097 N N . GLY A 1 275 ? 3.357 -2.668 -7.020 1.00 98.75 275 GLY A N 1
ATOM 2098 C CA . GLY A 1 275 ? 2.278 -2.183 -7.881 1.00 98.75 275 GLY A CA 1
ATOM 2099 C C . GLY A 1 275 ? 2.631 -2.298 -9.365 1.00 98.75 275 GLY A C 1
ATOM 2100 O O . GLY A 1 275 ? 1.893 -2.922 -10.130 1.00 98.75 275 GLY A O 1
ATOM 2101 N N . HIS A 1 276 ? 3.810 -1.825 -9.774 1.00 98.75 276 HIS A N 1
ATOM 2102 C CA . HIS A 1 276 ? 4.321 -2.020 -11.138 1.00 98.75 276 HIS A CA 1
ATOM 2103 C C . HIS A 1 276 ? 4.463 -3.498 -11.530 1.00 98.75 276 HIS A C 1
ATOM 2105 O O . HIS A 1 276 ? 4.001 -3.907 -12.603 1.00 98.75 276 HIS A O 1
ATOM 2111 N N . ALA A 1 277 ? 5.028 -4.337 -10.658 1.00 98.56 277 ALA A N 1
ATOM 2112 C CA . ALA A 1 277 ? 5.131 -5.776 -10.909 1.00 98.56 277 ALA A CA 1
ATOM 2113 C C . ALA A 1 277 ? 3.756 -6.468 -11.056 1.00 98.56 277 ALA A C 1
ATOM 2115 O O . ALA A 1 277 ? 3.667 -7.512 -11.709 1.00 98.56 277 ALA A O 1
ATOM 2116 N N . LEU A 1 278 ? 2.694 -5.870 -10.505 1.00 98.56 278 LEU A N 1
ATOM 2117 C CA . LEU A 1 278 ? 1.296 -6.311 -10.569 1.00 98.56 278 LEU A CA 1
ATOM 2118 C C . LEU A 1 278 ? 0.439 -5.557 -11.610 1.00 98.56 278 LEU A C 1
ATOM 2120 O O . LEU A 1 278 ? -0.754 -5.834 -11.730 1.00 98.56 278 LEU A O 1
ATOM 2124 N N . GLY A 1 279 ? 1.030 -4.651 -12.397 1.00 97.62 279 GLY A N 1
ATOM 2125 C CA . GLY A 1 279 ? 0.383 -4.017 -13.553 1.00 97.62 279 GLY A CA 1
ATOM 2126 C C . GLY A 1 279 ? -0.028 -2.551 -13.399 1.00 97.62 279 GLY A C 1
ATOM 2127 O O . GLY A 1 279 ? -0.624 -2.003 -14.333 1.00 97.62 279 GLY A O 1
ATOM 2128 N N . LEU A 1 280 ? 0.278 -1.908 -12.272 1.00 98.25 280 LEU A N 1
ATOM 2129 C CA . LEU A 1 280 ? -0.016 -0.491 -12.052 1.00 98.25 280 LEU A CA 1
ATOM 2130 C C . LEU A 1 280 ? 0.954 0.425 -12.813 1.00 98.25 280 LEU A C 1
ATOM 2132 O O . LEU A 1 280 ? 2.122 0.097 -13.042 1.00 98.25 280 LEU A O 1
ATOM 2136 N N . LEU A 1 281 ? 0.443 1.579 -13.222 1.00 97.50 281 LEU A N 1
ATOM 2137 C CA . LEU A 1 281 ? 1.164 2.702 -13.819 1.00 97.50 281 LEU A CA 1
ATOM 2138 C C . LEU A 1 281 ? 1.222 3.842 -12.790 1.00 97.50 281 LEU A C 1
ATOM 2140 O O . LEU A 1 281 ? 0.514 3.785 -11.793 1.00 97.50 281 LEU A O 1
ATOM 2144 N N . HIS A 1 282 ? 2.023 4.884 -13.029 1.00 97.75 282 HIS A N 1
ATOM 2145 C CA . HIS A 1 282 ? 1.992 6.052 -12.146 1.00 97.75 282 HIS A CA 1
ATOM 2146 C C . HIS A 1 282 ? 0.670 6.819 -12.225 1.00 97.75 282 HIS A C 1
ATOM 2148 O O . HIS A 1 282 ? 0.134 7.051 -13.325 1.00 97.75 282 HIS A O 1
ATOM 2154 N N . ASP A 1 283 ? 0.257 7.293 -11.054 1.00 96.50 283 ASP A N 1
ATOM 2155 C CA . ASP A 1 283 ? -0.860 8.197 -10.820 1.00 96.50 283 ASP A CA 1
ATOM 2156 C C . ASP A 1 283 ? -0.373 9.643 -10.911 1.00 96.50 283 ASP A C 1
ATOM 2158 O O . ASP A 1 283 ? 0.189 10.204 -9.969 1.00 96.50 283 ASP A O 1
ATOM 2162 N N . GLY A 1 284 ? -0.567 10.238 -12.089 1.00 93.25 284 GLY A N 1
ATOM 2163 C CA . GLY A 1 284 ? -0.308 11.645 -12.380 1.00 93.25 284 GLY A CA 1
ATOM 2164 C C . GLY A 1 284 ? -1.603 12.440 -12.533 1.00 93.25 284 GLY A C 1
ATOM 2165 O O . GLY A 1 284 ? -2.705 11.941 -12.289 1.00 93.25 284 GLY A O 1
ATOM 2166 N N . PHE A 1 285 ? -1.497 13.691 -12.973 1.00 90.69 285 PHE A N 1
ATOM 2167 C CA . PHE A 1 285 ? -2.676 14.476 -13.338 1.00 90.69 285 PHE A CA 1
ATOM 2168 C C . PHE A 1 285 ? -2.499 15.207 -14.665 1.00 90.69 285 PHE A C 1
ATOM 2170 O O . PHE A 1 285 ? -1.410 15.631 -15.050 1.00 90.69 285 PHE A O 1
ATOM 2177 N N . THR A 1 286 ? -3.617 15.393 -15.360 1.00 89.44 286 THR A N 1
ATOM 2178 C CA . THR A 1 286 ? -3.674 15.940 -16.715 1.00 89.44 286 THR A CA 1
ATOM 2179 C C . THR A 1 286 ? -3.059 17.340 -16.766 1.00 89.44 286 THR A C 1
ATOM 2181 O O . THR A 1 286 ? -3.570 18.283 -16.168 1.00 89.44 286 THR A O 1
ATOM 2184 N N . GLY A 1 287 ? -1.958 17.477 -17.512 1.00 83.25 287 GLY A N 1
ATOM 2185 C CA . GLY A 1 287 ? -1.188 18.724 -17.626 1.00 83.25 287 GLY A CA 1
ATOM 2186 C C . GLY A 1 287 ? -0.137 18.943 -16.526 1.00 83.25 287 GLY A C 1
ATOM 2187 O O . GLY A 1 287 ? 0.552 19.963 -16.554 1.00 83.25 287 GLY A O 1
ATOM 2188 N N . GLY A 1 288 ? 0.001 18.002 -15.592 1.00 84.69 288 GLY A N 1
ATOM 2189 C CA . GLY A 1 288 ? 0.940 18.019 -14.474 1.00 84.69 288 GLY A CA 1
ATOM 2190 C C . GLY A 1 288 ? 2.150 17.083 -14.631 1.00 84.69 288 GLY A C 1
ATOM 2191 O O . GLY A 1 288 ? 2.438 16.594 -15.729 1.00 84.69 288 GLY A O 1
ATOM 2192 N N . PRO A 1 289 ? 2.908 16.858 -13.540 1.00 86.25 289 PRO A N 1
ATOM 2193 C CA . PRO A 1 289 ? 3.872 15.765 -13.425 1.00 86.25 289 PRO A CA 1
ATOM 2194 C C . PRO A 1 289 ? 3.207 14.380 -13.509 1.00 86.25 289 PRO A C 1
ATOM 2196 O O . PRO A 1 289 ? 2.021 14.217 -13.233 1.00 86.25 289 PRO A O 1
ATOM 2199 N N . ALA A 1 290 ? 4.021 13.367 -13.820 1.00 88.31 290 ALA A N 1
ATOM 2200 C CA . ALA A 1 290 ? 3.606 11.962 -13.848 1.00 88.31 290 ALA A CA 1
ATOM 2201 C C . ALA A 1 290 ? 3.312 11.364 -12.458 1.00 88.31 290 ALA A C 1
ATOM 2203 O O . ALA A 1 290 ? 2.766 10.273 -12.388 1.00 88.31 290 ALA A O 1
ATOM 2204 N N . TYR A 1 291 ? 3.661 12.080 -11.385 1.00 90.94 291 TYR A N 1
ATOM 2205 C CA . TYR A 1 291 ? 3.388 11.717 -10.000 1.00 90.94 291 TYR A CA 1
ATOM 2206 C C . TYR A 1 291 ? 2.523 12.798 -9.360 1.00 90.94 291 TYR A C 1
ATOM 2208 O O . TYR A 1 291 ? 2.915 13.966 -9.317 1.00 90.94 291 TYR A O 1
ATOM 2216 N N . PHE A 1 292 ? 1.366 12.414 -8.838 1.00 93.44 292 PHE A N 1
ATOM 2217 C CA . PHE A 1 292 ? 0.543 13.259 -7.995 1.00 93.44 292 PHE A CA 1
ATOM 2218 C C . PHE A 1 292 ? 1.088 13.230 -6.560 1.00 93.44 292 PHE A C 1
ATOM 2220 O O . PHE A 1 292 ? 1.229 12.168 -5.959 1.00 93.44 292 PHE A O 1
ATOM 2227 N N . GLU A 1 293 ? 1.391 14.404 -6.003 1.00 91.94 293 GLU A N 1
ATOM 2228 C CA . GLU A 1 293 ? 1.888 14.572 -4.622 1.00 91.94 293 GLU A CA 1
ATOM 2229 C C . GLU A 1 293 ? 0.758 14.492 -3.567 1.00 91.94 293 GLU A C 1
ATOM 2231 O O . GLU A 1 293 ? 0.975 14.728 -2.377 1.00 91.94 293 GLU A O 1
ATOM 2236 N N . GLY A 1 294 ? -0.470 14.182 -3.999 1.00 92.06 294 GLY A N 1
ATOM 2237 C CA . GLY A 1 294 ? -1.649 14.078 -3.148 1.00 92.06 294 GLY A CA 1
ATOM 2238 C C . GLY A 1 294 ? -2.341 15.406 -2.826 1.00 92.06 294 GLY A C 1
ATOM 2239 O O . GLY A 1 294 ? -1.958 16.488 -3.274 1.00 92.06 294 GLY A O 1
ATOM 2240 N N . GLN A 1 295 ? -3.376 15.323 -1.996 1.00 89.19 295 GLN A N 1
ATOM 2241 C CA . GLN A 1 295 ? -4.251 16.426 -1.590 1.00 89.19 295 GLN A CA 1
ATOM 2242 C C . GLN A 1 295 ? -4.741 16.213 -0.154 1.00 89.19 295 GLN A C 1
ATOM 2244 O O . GLN A 1 295 ? -4.855 15.080 0.300 1.00 89.19 295 GLN A O 1
ATOM 2249 N N . GLY A 1 296 ? -4.950 17.300 0.594 1.00 87.19 296 GLY A N 1
ATOM 2250 C CA . GLY A 1 296 ? -5.218 17.203 2.032 1.00 87.19 296 GLY A CA 1
ATOM 2251 C C . GLY A 1 296 ? -4.098 16.446 2.759 1.00 87.19 296 GLY A C 1
ATOM 2252 O O . GLY A 1 296 ? -2.914 16.722 2.539 1.00 87.19 296 GLY A O 1
ATOM 2253 N N . ASP A 1 297 ? -4.489 15.471 3.569 1.00 85.56 297 ASP A N 1
ATOM 2254 C CA . ASP A 1 297 ? -3.668 14.493 4.292 1.00 85.56 297 ASP A CA 1
ATOM 2255 C C . ASP A 1 297 ? -3.320 13.230 3.472 1.00 85.56 297 ASP A C 1
ATOM 2257 O O . ASP A 1 297 ? -2.544 12.405 3.955 1.00 85.56 297 ASP A O 1
ATOM 2261 N N . TRP A 1 298 ? -3.827 13.096 2.237 1.00 91.94 298 TRP A N 1
ATOM 2262 C CA . TRP A 1 298 ? -3.805 11.863 1.434 1.00 91.94 298 TRP A CA 1
ATOM 2263 C C . TRP A 1 298 ? -2.965 11.930 0.148 1.00 91.94 298 TRP A C 1
ATOM 2265 O O . TRP A 1 298 ? -2.891 12.976 -0.501 1.00 91.94 298 TRP A O 1
ATOM 2275 N N . ALA A 1 299 ? -2.379 10.800 -0.266 1.00 93.38 299 ALA A N 1
ATOM 2276 C CA . ALA A 1 299 ? -1.829 10.572 -1.612 1.00 93.38 299 ALA A CA 1
ATOM 2277 C C . ALA A 1 299 ? -2.073 9.132 -2.107 1.00 93.38 299 ALA A C 1
ATOM 2279 O O . ALA A 1 299 ? -2.134 8.209 -1.289 1.00 93.38 299 ALA A O 1
ATOM 2280 N N . PRO A 1 300 ? -2.115 8.913 -3.436 1.00 96.69 300 PRO A N 1
ATOM 2281 C CA . PRO A 1 300 ? -2.079 7.572 -3.998 1.00 96.69 300 PRO A CA 1
ATOM 2282 C C . PRO A 1 300 ? -0.674 6.959 -3.871 1.00 96.69 300 PRO A C 1
ATOM 2284 O O . PRO A 1 300 ? 0.329 7.651 -4.074 1.00 96.69 300 PRO A O 1
ATOM 2287 N N . ILE A 1 301 ? -0.588 5.653 -3.597 1.00 97.62 301 ILE A N 1
ATOM 2288 C CA . ILE A 1 301 ? 0.685 4.904 -3.520 1.00 97.62 301 ILE A CA 1
ATOM 2289 C C . ILE A 1 301 ? 1.438 4.956 -4.855 1.00 97.62 301 ILE A C 1
ATOM 2291 O O . ILE A 1 301 ? 2.660 5.086 -4.858 1.00 97.62 301 ILE A O 1
ATOM 2295 N N . MET A 1 302 ? 0.732 4.929 -5.993 1.00 98.06 302 MET A N 1
ATOM 2296 C CA . MET A 1 302 ? 1.346 5.049 -7.323 1.00 98.06 302 MET A CA 1
ATOM 2297 C C . MET A 1 302 ? 1.670 6.502 -7.731 1.00 98.06 302 MET A C 1
ATOM 2299 O O . MET A 1 302 ? 2.162 6.739 -8.838 1.00 98.06 302 MET A O 1
ATOM 2303 N N . GLY A 1 303 ? 1.434 7.475 -6.842 1.00 95.44 303 GLY A N 1
ATOM 2304 C CA . GLY A 1 303 ? 1.922 8.853 -6.934 1.00 95.44 303 GLY A CA 1
ATOM 2305 C C . GLY A 1 303 ? 3.217 9.062 -6.138 1.00 95.44 303 GLY A C 1
ATOM 2306 O O . GLY A 1 303 ? 4.050 8.163 -6.038 1.00 95.44 303 GLY A O 1
ATOM 2307 N N . GLN A 1 304 ? 3.414 10.264 -5.581 1.00 91.38 304 GLN A N 1
ATOM 2308 C CA . GLN A 1 304 ? 4.526 10.562 -4.664 1.00 91.38 304 GLN A CA 1
ATOM 2309 C C . GLN A 1 304 ? 3.983 10.816 -3.250 1.00 91.38 304 GLN A C 1
ATOM 2311 O O . GLN A 1 304 ? 3.657 11.939 -2.869 1.00 91.38 304 GLN A O 1
ATOM 2316 N N . SER A 1 305 ? 3.891 9.746 -2.466 1.00 91.25 305 SER A N 1
ATOM 2317 C CA . SER A 1 305 ? 3.096 9.671 -1.235 1.00 91.25 305 SER A CA 1
ATOM 2318 C C . SER A 1 305 ? 3.840 10.006 0.070 1.00 91.25 305 SER A C 1
ATOM 2320 O O . SER A 1 305 ? 3.224 10.185 1.119 1.00 91.25 305 SER A O 1
ATOM 2322 N N . TYR A 1 306 ? 5.169 10.145 0.017 1.00 87.69 306 TYR A N 1
ATOM 2323 C CA . TYR A 1 306 ? 6.092 10.228 1.164 1.00 87.69 306 TYR A CA 1
ATOM 2324 C C . TYR A 1 306 ? 5.756 11.221 2.283 1.00 87.69 306 TYR A C 1
ATOM 2326 O O . TYR A 1 306 ? 6.191 11.033 3.418 1.00 87.69 306 TYR A O 1
ATOM 2334 N N . TRP A 1 307 ? 5.037 12.293 1.962 1.00 84.50 307 TRP A N 1
ATOM 2335 C CA . TRP A 1 307 ? 4.749 13.400 2.876 1.00 84.50 307 TRP A CA 1
ATOM 2336 C C . TRP A 1 307 ? 3.271 13.513 3.251 1.00 84.50 307 TRP A C 1
ATOM 2338 O O . TRP A 1 307 ? 2.857 14.544 3.781 1.00 84.50 307 TRP A O 1
ATOM 2348 N N . LYS A 1 308 ? 2.486 12.479 2.951 1.00 86.94 308 LYS A N 1
ATOM 2349 C CA . LYS A 1 308 ? 1.082 12.365 3.327 1.00 86.94 308 LYS A CA 1
ATOM 2350 C C . LYS A 1 308 ? 0.927 11.392 4.481 1.00 86.94 308 LYS A C 1
ATOM 2352 O O . LYS A 1 308 ? 1.652 10.398 4.575 1.00 86.94 308 LYS A O 1
ATOM 2357 N N . GLU A 1 309 ? 0.012 11.730 5.379 1.00 84.25 309 GLU A N 1
ATOM 2358 C CA . GLU A 1 309 ? -0.283 10.922 6.557 1.00 84.25 309 GLU A CA 1
ATOM 2359 C C . GLU A 1 309 ? -1.009 9.650 6.134 1.00 84.25 309 GLU A C 1
ATOM 2361 O O . GLU A 1 309 ? -0.650 8.582 6.617 1.00 84.25 309 GLU A O 1
ATOM 2366 N N . VAL A 1 310 ? -1.950 9.769 5.191 1.00 88.81 310 VAL A N 1
ATOM 2367 C CA . VAL A 1 310 ? -2.732 8.670 4.615 1.00 88.81 310 VAL A CA 1
ATOM 2368 C C . VAL A 1 310 ? -2.236 8.366 3.203 1.00 88.81 310 VAL A C 1
ATOM 2370 O O . VAL A 1 310 ? -2.072 9.263 2.375 1.00 88.81 310 VAL A O 1
ATOM 2373 N N . THR A 1 311 ? -1.994 7.095 2.910 1.00 93.44 311 THR A N 1
ATOM 2374 C CA . THR A 1 311 ? -1.409 6.653 1.639 1.00 93.44 311 THR A CA 1
ATOM 2375 C C . THR A 1 311 ? -2.086 5.362 1.208 1.00 93.44 311 THR A C 1
ATOM 2377 O O . THR A 1 311 ? -2.086 4.403 1.963 1.00 93.44 311 THR A O 1
ATOM 2380 N N . GLN A 1 312 ? -2.748 5.342 0.050 1.00 95.69 312 GLN A N 1
ATOM 2381 C CA . GLN A 1 312 ? -3.615 4.220 -0.346 1.00 95.69 312 GLN A CA 1
ATOM 2382 C C . GLN A 1 312 ? -3.507 3.911 -1.845 1.00 95.69 312 GLN A C 1
ATOM 2384 O O . GLN A 1 312 ? -3.141 4.770 -2.641 1.00 95.69 312 GLN A O 1
ATOM 2389 N N . PHE A 1 313 ? -3.898 2.701 -2.245 1.00 97.81 313 PHE A N 1
ATOM 2390 C CA . PHE A 1 313 ? -4.225 2.396 -3.643 1.00 97.81 313 PHE A CA 1
ATOM 2391 C C . PHE A 1 313 ? -5.529 3.084 -4.081 1.00 97.81 313 PHE A C 1
ATOM 2393 O O . PHE A 1 313 ? -6.447 3.271 -3.274 1.00 97.81 313 PHE A O 1
ATOM 2400 N N . ASP A 1 314 ? -5.619 3.418 -5.367 1.00 96.06 314 ASP A N 1
ATOM 2401 C CA . ASP A 1 314 ? -6.519 4.430 -5.934 1.00 96.06 314 ASP A CA 1
ATOM 2402 C C . ASP A 1 314 ? -7.458 3.877 -7.048 1.00 96.06 314 ASP A C 1
ATOM 2404 O O . ASP A 1 314 ? -7.391 2.708 -7.463 1.00 96.06 314 ASP A O 1
ATOM 2408 N N . ASN A 1 315 ? -8.453 4.690 -7.429 1.00 95.69 315 ASN A N 1
ATOM 2409 C CA . ASN A 1 315 ? -9.409 4.435 -8.518 1.00 95.69 315 ASN A CA 1
ATOM 2410 C C . ASN A 1 315 ? -9.661 5.699 -9.364 1.00 95.69 315 ASN A C 1
ATOM 2412 O O . ASN A 1 315 ? -10.789 5.973 -9.783 1.00 95.69 315 ASN A O 1
ATOM 2416 N N . ALA A 1 316 ? -8.618 6.497 -9.570 1.00 93.19 316 ALA A N 1
ATOM 2417 C CA . ALA A 1 316 ? -8.604 7.758 -10.296 1.00 93.19 316 ALA A CA 1
ATOM 2418 C C . ALA A 1 316 ? -9.579 8.822 -9.764 1.00 93.19 316 ALA A C 1
ATOM 2420 O O . ALA A 1 316 ? -10.129 9.615 -10.532 1.00 93.19 316 ALA A O 1
ATOM 2421 N N . GLU A 1 317 ? -9.838 8.827 -8.456 1.00 91.56 317 GLU A N 1
ATOM 2422 C CA . GLU A 1 317 ? -10.949 9.597 -7.876 1.00 91.56 317 GLU A CA 1
ATOM 2423 C C . GLU A 1 317 ? -10.599 11.070 -7.613 1.00 91.56 317 GLU A C 1
ATOM 2425 O O . GLU A 1 317 ? -11.493 11.894 -7.392 1.00 91.56 317 GLU A O 1
ATOM 2430 N N . TYR A 1 318 ? -9.310 11.420 -7.641 1.00 92.62 318 TYR A N 1
ATOM 2431 C CA . TYR A 1 318 ? -8.835 12.786 -7.435 1.00 92.62 318 TYR A CA 1
ATOM 2432 C C . TYR A 1 318 ? -8.948 13.652 -8.711 1.00 92.62 318 TYR A C 1
ATOM 2434 O O . TYR A 1 318 ? -8.893 13.143 -9.838 1.00 92.62 318 TYR A O 1
ATOM 2442 N N . PRO A 1 319 ? -9.101 14.986 -8.578 1.00 90.81 319 PRO A N 1
ATOM 2443 C CA . PRO A 1 319 ? -9.332 15.870 -9.716 1.00 90.81 319 PRO A CA 1
ATOM 2444 C C . PRO A 1 319 ? -8.230 15.801 -10.781 1.00 90.81 319 PRO A C 1
ATOM 2446 O O . PRO A 1 319 ? -7.049 15.987 -10.500 1.00 90.81 319 PRO A O 1
ATOM 2449 N N . ASN A 1 320 ? -8.651 15.643 -12.038 1.00 91.12 320 ASN A N 1
ATOM 2450 C CA . ASN A 1 320 ? -7.793 15.577 -13.225 1.00 91.12 320 ASN A CA 1
ATOM 2451 C C . ASN A 1 320 ? -6.851 14.362 -13.310 1.00 91.12 320 ASN A C 1
ATOM 2453 O O . ASN A 1 320 ? -5.926 14.424 -14.125 1.00 91.12 320 ASN A O 1
ATOM 2457 N N . SER A 1 321 ? -7.066 13.279 -12.547 1.00 93.31 321 SER A N 1
ATOM 2458 C CA . SER A 1 321 ? -6.267 12.049 -12.692 1.00 93.31 321 SER A CA 1
ATOM 2459 C C . SER A 1 321 ? -6.120 11.627 -14.162 1.00 93.31 321 SER A C 1
ATOM 2461 O O . SER A 1 321 ? -7.086 11.632 -14.932 1.00 93.31 321 SER A O 1
ATOM 2463 N N . ASP A 1 322 ? -4.889 11.312 -14.575 1.00 91.88 322 ASP A N 1
ATOM 2464 C CA . ASP A 1 322 ? -4.568 10.881 -15.945 1.00 91.88 322 ASP A CA 1
ATOM 2465 C C . ASP A 1 322 ? -4.324 9.361 -16.076 1.00 91.88 322 ASP A C 1
ATOM 2467 O O . ASP A 1 322 ? -4.212 8.818 -17.195 1.00 91.88 322 ASP A O 1
ATOM 2471 N N . ASN A 1 323 ? -4.295 8.666 -14.936 1.00 94.25 323 ASN A N 1
ATOM 2472 C CA . ASN A 1 323 ? -4.335 7.220 -14.834 1.00 94.25 323 ASN A CA 1
ATOM 2473 C C . ASN A 1 323 ? -5.731 6.794 -14.381 1.00 94.25 323 ASN A C 1
ATOM 2475 O O . ASN A 1 323 ? -6.170 7.168 -13.309 1.00 94.25 323 ASN A O 1
ATOM 2479 N N . LEU A 1 324 ? -6.445 6.031 -15.210 1.00 94.06 324 LEU A N 1
ATOM 2480 C CA . LEU A 1 324 ? -7.818 5.589 -14.923 1.00 94.06 324 LEU A CA 1
ATOM 2481 C C . LEU A 1 324 ? -7.846 4.117 -14.491 1.00 94.06 324 LEU A C 1
ATOM 2483 O O . LEU A 1 324 ? -8.708 3.349 -14.928 1.00 94.06 324 LEU A O 1
ATOM 2487 N N . GLN A 1 325 ? -6.832 3.688 -13.738 1.00 96.31 325 GLN A N 1
ATOM 2488 C CA . GLN A 1 325 ? -6.773 2.331 -13.211 1.00 96.31 325 GLN A CA 1
ATOM 2489 C C . GLN A 1 325 ? -7.651 2.220 -11.967 1.00 96.31 325 GLN A C 1
ATOM 2491 O O . GLN A 1 325 ? -7.740 3.133 -11.160 1.00 96.31 325 GLN A O 1
ATOM 2496 N N . ASN A 1 326 ? -8.310 1.072 -11.834 1.00 97.38 326 ASN A N 1
ATOM 2497 C CA . ASN A 1 326 ? -8.822 0.610 -10.557 1.00 97.38 326 ASN A CA 1
ATOM 2498 C C . ASN A 1 326 ? -7.741 -0.305 -9.993 1.00 97.38 326 ASN A C 1
ATOM 2500 O O . ASN A 1 326 ? -7.646 -1.458 -10.425 1.00 97.38 326 ASN A O 1
ATOM 2504 N N . ASP A 1 327 ? -6.889 0.211 -9.111 1.00 98.38 327 ASP A N 1
ATOM 2505 C CA . ASP A 1 327 ? -5.700 -0.511 -8.649 1.00 98.38 327 ASP A CA 1
ATOM 2506 C C . ASP A 1 327 ? -6.028 -1.902 -8.112 1.00 98.38 327 ASP A C 1
ATOM 2508 O O . ASP A 1 327 ? -5.381 -2.887 -8.484 1.00 98.38 327 ASP A O 1
ATOM 2512 N N . TYR A 1 328 ? -7.091 -2.009 -7.306 1.00 98.00 328 TYR A N 1
ATOM 2513 C CA . TYR A 1 328 ? -7.491 -3.288 -6.733 1.00 98.00 328 TYR A CA 1
ATOM 2514 C C . TYR A 1 328 ? -7.927 -4.296 -7.803 1.00 98.00 328 TYR A C 1
ATOM 2516 O O . TYR A 1 328 ? -7.556 -5.468 -7.729 1.00 98.00 328 TYR A O 1
ATOM 2524 N N . ALA A 1 329 ? -8.649 -3.865 -8.841 1.00 97.25 329 ALA A N 1
ATOM 2525 C CA . ALA A 1 329 ? -9.007 -4.733 -9.960 1.00 97.25 329 ALA A CA 1
ATOM 2526 C C . ALA A 1 329 ? -7.799 -5.077 -10.849 1.00 97.25 329 ALA A C 1
ATOM 2528 O O . ALA A 1 329 ? -7.691 -6.219 -11.302 1.00 97.25 329 ALA A O 1
ATOM 2529 N N . VAL A 1 330 ? -6.870 -4.144 -11.088 1.00 98.00 330 VAL A N 1
ATOM 2530 C CA . VAL A 1 330 ? -5.676 -4.402 -11.912 1.00 98.00 330 VAL A CA 1
ATOM 2531 C C . VAL A 1 330 ? -4.772 -5.429 -11.237 1.00 98.00 330 VAL A C 1
ATOM 2533 O O . VAL A 1 330 ? -4.452 -6.446 -11.859 1.00 98.00 330 VAL A O 1
ATOM 2536 N N . MET A 1 331 ? -4.441 -5.237 -9.960 1.00 98.44 331 MET A N 1
ATOM 2537 C CA . MET A 1 331 ? -3.639 -6.201 -9.203 1.00 98.44 331 MET A CA 1
ATOM 2538 C C . MET A 1 331 ? -4.370 -7.541 -9.005 1.00 98.44 331 MET A C 1
ATOM 2540 O O . MET A 1 331 ? -3.715 -8.587 -8.932 1.00 98.44 331 MET A O 1
ATOM 2544 N N . SER A 1 332 ? -5.714 -7.554 -9.023 1.00 97.44 332 SER A N 1
ATOM 2545 C CA . SER A 1 332 ? -6.494 -8.796 -8.900 1.00 97.44 332 SER A CA 1
ATOM 2546 C C . SER A 1 332 ? -6.275 -9.815 -10.027 1.00 97.44 332 SER A C 1
ATOM 2548 O O . SER A 1 332 ? -6.508 -11.009 -9.837 1.00 97.44 332 SER A O 1
ATOM 2550 N N . ASN A 1 333 ? -5.727 -9.384 -11.172 1.00 95.88 333 ASN A N 1
ATOM 2551 C CA . ASN A 1 333 ? -5.288 -10.282 -12.249 1.00 95.88 333 ASN A CA 1
ATOM 2552 C C . ASN A 1 333 ? -4.123 -11.207 -11.834 1.00 95.88 333 ASN A C 1
ATOM 2554 O O . ASN A 1 333 ? -3.837 -12.190 -12.523 1.00 95.88 333 ASN A O 1
ATOM 2558 N N . TYR A 1 334 ? -3.447 -10.903 -10.722 1.00 96.81 334 TYR A N 1
ATOM 2559 C CA . TYR A 1 334 ? -2.342 -11.683 -10.162 1.00 96.81 334 TYR A CA 1
ATOM 2560 C C . TYR A 1 334 ? -2.664 -12.232 -8.777 1.00 96.81 334 TYR A C 1
ATOM 2562 O O . TYR A 1 334 ? -2.404 -13.413 -8.524 1.00 96.81 334 TYR A O 1
ATOM 2570 N N . LEU A 1 335 ? -3.214 -11.389 -7.898 1.00 97.44 335 LEU A N 1
ATOM 2571 C CA . LEU A 1 335 ? -3.501 -11.684 -6.495 1.00 97.44 335 LEU A CA 1
ATOM 2572 C C . LEU A 1 335 ? -5.025 -11.718 -6.276 1.00 97.44 335 LEU A C 1
ATOM 2574 O O . LEU A 1 335 ? -5.656 -10.674 -6.371 1.00 97.44 335 LEU A O 1
ATOM 2578 N N . PRO A 1 336 ? -5.662 -12.863 -5.980 1.00 96.38 336 PRO A N 1
ATOM 2579 C CA . PRO A 1 336 ? -7.099 -12.900 -5.730 1.00 96.38 336 PRO A CA 1
ATOM 2580 C C . PRO A 1 336 ? -7.473 -11.969 -4.578 1.00 96.38 336 PRO A C 1
ATOM 2582 O O . PRO A 1 336 ? -6.811 -11.978 -3.543 1.00 96.38 336 PRO A O 1
ATOM 2585 N N . LEU A 1 337 ? -8.542 -11.190 -4.738 1.00 93.88 337 LEU A N 1
ATOM 2586 C CA . LEU A 1 337 ? -9.143 -10.480 -3.612 1.00 93.88 337 LEU A CA 1
ATOM 2587 C C . LEU A 1 337 ? -9.735 -11.493 -2.628 1.00 93.88 337 LEU A C 1
ATOM 2589 O O . LEU A 1 337 ? -10.310 -12.508 -3.030 1.00 93.88 337 LEU A O 1
ATOM 2593 N N . LEU A 1 338 ? -9.610 -11.203 -1.338 1.00 88.62 338 LEU A N 1
ATOM 2594 C CA . LEU A 1 338 ? -10.248 -11.990 -0.294 1.00 88.62 338 LEU A CA 1
ATOM 2595 C C . LEU A 1 338 ? -11.773 -11.837 -0.362 1.00 88.62 338 LEU A C 1
ATOM 2597 O O . LEU A 1 338 ? -12.278 -10.742 -0.647 1.00 88.62 338 LEU A O 1
ATOM 2601 N N . PRO A 1 339 ? -12.527 -12.904 -0.047 1.00 82.12 339 PRO A N 1
ATOM 2602 C CA . PRO A 1 339 ? -13.960 -12.786 0.149 1.00 82.12 339 PRO A CA 1
ATOM 2603 C C . PRO A 1 339 ? -14.250 -11.890 1.356 1.00 82.12 339 PRO A C 1
ATOM 2605 O O . PRO A 1 339 ? -13.489 -11.847 2.325 1.00 82.12 339 PRO A O 1
ATOM 2608 N N . THR A 1 340 ? -15.395 -11.214 1.318 1.00 73.62 340 THR A N 1
ATOM 2609 C CA . THR A 1 340 ? -15.947 -10.524 2.485 1.00 73.62 340 THR A CA 1
ATOM 2610 C C . THR A 1 340 ? -16.095 -11.510 3.652 1.00 73.62 340 THR A C 1
ATOM 2612 O O . THR A 1 340 ? -16.684 -12.577 3.452 1.00 73.62 340 THR A O 1
ATOM 2615 N N . PRO A 1 341 ? -15.601 -11.192 4.864 1.00 68.44 341 PRO A N 1
ATOM 2616 C CA . PRO A 1 341 ? -15.799 -12.039 6.035 1.00 68.44 341 PRO A CA 1
ATOM 2617 C C . PRO A 1 341 ? -17.284 -12.193 6.399 1.00 68.44 341 PRO A C 1
ATOM 2619 O O . PRO A 1 341 ? -18.113 -11.333 6.097 1.00 68.44 341 PRO A O 1
ATOM 2622 N N . SER A 1 342 ? -17.624 -13.267 7.113 1.00 66.62 342 SER A N 1
ATOM 2623 C CA . SER A 1 342 ? -18.912 -13.359 7.812 1.00 66.62 342 SER A CA 1
ATOM 2624 C C . SER A 1 342 ? -19.077 -12.187 8.787 1.00 66.62 342 SER A C 1
ATOM 2626 O O . SER A 1 342 ? -18.096 -11.749 9.388 1.00 66.62 342 SER A O 1
ATOM 2628 N N . GLY A 1 343 ? -20.306 -11.697 8.961 1.00 81.31 343 GLY A N 1
ATOM 2629 C CA . GLY A 1 343 ? -20.564 -10.481 9.736 1.00 81.31 343 GLY A CA 1
ATOM 2630 C C . GLY A 1 343 ? -20.770 -9.223 8.900 1.00 81.31 343 GLY A C 1
ATOM 2631 O O . GLY A 1 343 ? -20.689 -8.139 9.445 1.00 81.31 343 GLY A O 1
ATOM 2632 N N . SER A 1 344 ? -21.059 -9.298 7.599 1.00 86.00 344 SER A N 1
ATOM 2633 C CA . SER A 1 344 ? -21.248 -8.090 6.771 1.00 86.00 344 SER A CA 1
ATOM 2634 C C . SER A 1 344 ? -22.598 -7.367 6.939 1.00 86.00 344 SER A C 1
ATOM 2636 O O . SER A 1 344 ? -22.923 -6.471 6.161 1.00 86.00 344 SER A O 1
ATOM 2638 N N . SER A 1 345 ? -23.439 -7.793 7.885 1.00 89.12 345 SER A N 1
ATOM 2639 C CA . SER A 1 345 ? -24.780 -7.246 8.122 1.00 89.12 345 SER A CA 1
ATOM 2640 C C . SER A 1 345 ? -25.279 -7.595 9.526 1.00 89.12 345 SER A C 1
ATOM 2642 O O . SER A 1 345 ? -24.754 -8.508 10.157 1.00 89.12 345 SER A O 1
ATOM 2644 N N . ILE A 1 346 ? -26.350 -6.937 9.980 1.00 91.06 346 ILE A N 1
ATOM 2645 C CA . ILE A 1 346 ? -27.035 -7.255 11.246 1.00 91.06 346 ILE A CA 1
ATOM 2646 C C . ILE A 1 346 ? -27.446 -8.737 11.325 1.00 91.06 346 ILE A C 1
ATOM 2648 O O . ILE A 1 346 ? -27.241 -9.376 12.353 1.00 91.06 346 ILE A O 1
ATOM 2652 N N . THR A 1 347 ? -27.971 -9.319 10.240 1.00 90.75 347 THR A N 1
ATOM 2653 C CA . THR A 1 347 ? -28.451 -10.716 10.229 1.00 90.75 347 THR A CA 1
ATOM 2654 C C . THR A 1 347 ? -27.328 -11.752 10.256 1.00 90.75 347 THR A C 1
ATOM 2656 O O . THR A 1 347 ? -27.574 -12.908 10.591 1.00 90.75 347 THR A O 1
ATOM 2659 N N . THR A 1 348 ? -26.103 -11.353 9.909 1.00 89.25 348 THR A N 1
ATOM 2660 C CA . THR A 1 348 ? -24.911 -12.212 9.892 1.00 89.25 348 THR A CA 1
ATOM 2661 C C . THR A 1 348 ? -23.898 -11.846 10.978 1.00 89.25 348 THR A C 1
ATOM 2663 O O . THR A 1 348 ? -22.804 -12.407 10.977 1.00 89.25 348 THR A O 1
ATOM 2666 N N . ALA A 1 349 ? -24.240 -10.909 11.870 1.00 93.62 349 ALA A N 1
ATOM 2667 C CA . ALA A 1 349 ? -23.311 -10.227 12.766 1.00 93.62 349 ALA A CA 1
ATOM 2668 C C . ALA A 1 349 ? -22.554 -11.175 13.708 1.00 93.62 349 ALA A C 1
ATOM 2670 O O . ALA A 1 349 ? -23.146 -12.028 14.373 1.00 93.62 349 ALA A O 1
ATOM 2671 N N . THR A 1 350 ? -21.245 -10.967 13.826 1.00 93.19 350 THR A N 1
ATOM 2672 C CA . THR A 1 350 ? -20.355 -11.808 14.639 1.00 93.19 350 THR A CA 1
ATOM 2673 C C . THR A 1 350 ? -20.519 -11.485 16.133 1.00 93.19 350 THR A C 1
ATOM 2675 O O . THR A 1 350 ? -20.310 -10.334 16.517 1.00 93.19 350 THR A O 1
ATOM 2678 N N . PRO A 1 351 ? -20.876 -12.442 17.010 1.00 93.69 351 PRO A N 1
ATOM 2679 C CA . PRO A 1 351 ? -21.010 -12.167 18.442 1.00 93.69 351 PRO A CA 1
ATOM 2680 C C . PRO A 1 351 ? -19.676 -11.800 19.103 1.00 93.69 351 PRO A C 1
ATOM 2682 O O . PRO A 1 351 ? -18.676 -12.495 18.916 1.00 93.69 351 PRO A O 1
ATOM 2685 N N . ILE A 1 352 ? -19.666 -10.742 19.919 1.00 93.50 352 ILE A N 1
ATOM 2686 C CA . ILE A 1 352 ? -18.523 -10.398 20.779 1.00 93.50 352 ILE A CA 1
ATOM 2687 C C . ILE A 1 352 ? -18.687 -11.085 22.132 1.00 93.50 352 ILE A C 1
ATOM 2689 O O . ILE A 1 352 ? -19.701 -10.922 22.811 1.00 93.50 352 ILE A O 1
ATOM 2693 N N . ASN A 1 353 ? -17.650 -11.805 22.557 1.00 89.88 353 ASN A N 1
ATOM 2694 C CA . ASN A 1 353 ? -17.576 -12.351 23.906 1.00 89.88 353 ASN A CA 1
ATOM 2695 C C . ASN A 1 353 ? -17.276 -11.225 24.905 1.00 89.88 353 ASN A C 1
ATOM 2697 O O . ASN A 1 353 ? -16.267 -10.529 24.784 1.00 89.88 353 ASN A O 1
ATOM 2701 N N . ILE A 1 354 ? -18.150 -11.064 25.898 1.00 91.88 354 ILE A N 1
ATOM 2702 C CA . ILE A 1 354 ? -18.052 -10.037 26.938 1.00 91.88 354 ILE A CA 1
ATOM 2703 C C . ILE A 1 354 ? -17.538 -10.669 28.239 1.00 91.88 354 ILE A C 1
ATOM 2705 O O . ILE A 1 354 ? -18.083 -11.671 28.699 1.00 91.88 354 ILE A O 1
ATOM 2709 N N . THR A 1 355 ? -16.522 -10.061 28.857 1.00 91.44 355 THR A N 1
ATOM 2710 C CA . THR A 1 355 ? -15.990 -10.443 30.176 1.00 91.44 355 THR A CA 1
ATOM 2711 C C . THR A 1 355 ? -16.300 -9.356 31.202 1.00 91.44 355 THR A C 1
ATOM 2713 O O . THR A 1 355 ? -15.942 -8.198 30.998 1.00 91.44 355 THR A O 1
ATOM 2716 N N . THR A 1 356 ? -16.936 -9.713 32.319 1.00 90.31 356 THR A N 1
ATOM 2717 C CA . THR A 1 356 ? -17.304 -8.764 33.385 1.00 90.31 356 THR A CA 1
ATOM 2718 C C . THR A 1 356 ? -16.246 -8.705 34.486 1.00 90.31 356 THR A C 1
ATOM 2720 O O . THR A 1 356 ? -15.867 -9.736 35.038 1.00 90.31 356 THR A O 1
ATOM 2723 N N . ALA A 1 357 ? -15.825 -7.495 34.856 1.00 86.94 357 ALA A N 1
ATOM 2724 C CA . ALA A 1 357 ? -14.932 -7.213 35.974 1.00 86.94 357 ALA A CA 1
ATOM 2725 C C . ALA A 1 357 ? -15.490 -6.043 36.808 1.00 86.94 357 ALA A C 1
ATOM 2727 O O . ALA A 1 357 ? -15.457 -4.882 36.400 1.00 86.94 357 ALA A O 1
ATOM 2728 N N . GLY A 1 358 ? -16.024 -6.344 37.995 1.00 86.25 358 GLY A N 1
ATOM 2729 C CA . GLY A 1 358 ? -16.693 -5.341 38.828 1.00 86.25 358 GLY A CA 1
ATOM 2730 C C . GLY A 1 358 ? -17.947 -4.785 38.144 1.00 86.25 358 GLY A C 1
ATOM 2731 O O . GLY A 1 358 ? -18.795 -5.553 37.709 1.00 86.25 358 GLY A O 1
ATOM 2732 N N . THR A 1 359 ? -18.063 -3.458 38.054 1.00 87.56 359 THR A N 1
ATOM 2733 C CA . THR A 1 359 ? -19.210 -2.750 37.443 1.00 87.56 359 THR A CA 1
ATOM 2734 C C . THR A 1 359 ? -19.066 -2.508 35.937 1.00 87.56 359 THR A C 1
ATOM 2736 O O . THR A 1 359 ? -19.812 -1.717 35.359 1.00 87.56 359 THR A O 1
ATOM 2739 N N . VAL A 1 360 ? -18.079 -3.135 35.298 1.00 90.75 360 VAL A N 1
ATOM 2740 C CA . VAL A 1 360 ? -17.746 -2.938 33.886 1.00 90.75 360 VAL A CA 1
ATOM 2741 C C . VAL A 1 360 ? -17.675 -4.293 33.198 1.00 90.75 360 VAL A C 1
ATOM 2743 O O . VAL A 1 360 ? -17.154 -5.254 33.766 1.00 90.75 360 VAL A O 1
ATOM 2746 N N . ALA A 1 361 ? -18.184 -4.380 31.973 1.00 93.75 361 ALA A N 1
ATOM 2747 C CA . ALA A 1 361 ? -18.020 -5.561 31.140 1.00 93.75 361 ALA A CA 1
ATOM 2748 C C . ALA A 1 361 ? -17.405 -5.189 29.790 1.00 93.75 361 ALA A C 1
ATOM 2750 O O . ALA A 1 361 ? -17.893 -4.286 29.115 1.00 93.75 361 ALA A O 1
ATOM 2751 N N . THR A 1 362 ? -16.330 -5.874 29.404 1.00 95.00 362 THR A N 1
ATOM 2752 C CA . THR A 1 362 ? -15.522 -5.532 28.229 1.00 95.00 362 THR A CA 1
ATOM 2753 C C . THR A 1 362 ? -15.451 -6.702 27.256 1.00 95.00 362 THR A C 1
ATOM 2755 O O . THR A 1 362 ? -15.213 -7.843 27.652 1.00 95.00 362 THR A O 1
ATOM 2758 N N . GLY A 1 363 ? -15.638 -6.412 25.973 1.00 93.38 363 GLY A N 1
ATOM 2759 C CA . GLY A 1 363 ? -15.396 -7.315 24.855 1.00 93.38 363 GLY A CA 1
ATOM 2760 C C . GLY A 1 363 ? -14.393 -6.732 23.871 1.00 93.38 363 GLY A C 1
ATOM 2761 O O . GLY A 1 363 ? -14.216 -5.516 23.793 1.00 93.38 363 GLY A O 1
ATOM 2762 N N . ARG A 1 364 ? -13.746 -7.618 23.116 1.00 93.31 364 ARG A N 1
ATOM 2763 C CA . ARG A 1 364 ? -12.777 -7.292 22.066 1.00 93.31 364 ARG A CA 1
ATOM 2764 C C . ARG A 1 364 ? -13.053 -8.151 20.838 1.00 93.31 364 ARG A C 1
ATOM 2766 O O . ARG A 1 364 ? -13.377 -9.331 20.983 1.00 93.31 364 ARG A O 1
ATOM 2773 N N . ALA A 1 365 ? -12.920 -7.576 19.649 1.00 89.25 365 ALA A N 1
ATOM 2774 C CA . ALA A 1 365 ? -13.054 -8.294 18.387 1.00 89.25 365 ALA A CA 1
ATOM 2775 C C . ALA A 1 365 ? -12.084 -7.749 17.333 1.00 89.25 365 ALA A C 1
ATOM 2777 O O . ALA A 1 365 ? -12.198 -6.604 16.900 1.00 89.25 365 ALA A O 1
ATOM 2778 N N . SER A 1 366 ? -11.142 -8.582 16.890 1.00 88.06 366 SER A N 1
ATOM 2779 C CA . SER A 1 366 ? -10.284 -8.266 15.747 1.00 88.06 366 SER A CA 1
ATOM 2780 C C . SER A 1 366 ? -11.041 -8.462 14.433 1.00 88.06 366 SER A C 1
ATOM 2782 O O . SER A 1 366 ? -11.748 -9.456 14.262 1.00 88.06 366 SER A O 1
ATOM 2784 N N . GLY A 1 367 ? -10.843 -7.555 13.481 1.00 87.94 367 GLY A N 1
ATOM 2785 C CA . GLY A 1 367 ? -11.445 -7.630 12.154 1.00 87.94 367 GLY A CA 1
ATOM 2786 C C . GLY A 1 367 ? -10.596 -6.961 11.080 1.00 87.94 367 GLY A C 1
ATOM 2787 O O . GLY A 1 367 ? -9.485 -6.491 11.330 1.00 87.94 367 GLY A O 1
ATOM 2788 N N . ALA A 1 368 ? -11.125 -6.935 9.860 1.00 90.06 368 ALA A N 1
ATOM 2789 C CA . ALA A 1 368 ? -10.536 -6.187 8.760 1.00 90.06 368 ALA A CA 1
ATOM 2790 C C . ALA A 1 368 ? -11.614 -5.701 7.788 1.00 90.06 368 ALA A C 1
ATOM 2792 O O . ALA A 1 368 ? -12.564 -6.428 7.488 1.00 90.06 368 ALA A O 1
ATOM 2793 N N . ILE A 1 369 ? -11.436 -4.489 7.269 1.00 92.19 369 ILE A N 1
ATOM 2794 C CA . ILE A 1 369 ? -12.218 -3.956 6.153 1.00 92.19 369 ILE A CA 1
ATOM 2795 C C . ILE A 1 369 ? -11.446 -4.259 4.874 1.00 92.19 369 ILE A C 1
ATOM 2797 O O . ILE A 1 369 ? -10.335 -3.771 4.689 1.00 92.19 369 ILE A O 1
ATOM 2801 N N . LEU A 1 370 ? -12.021 -5.094 4.006 1.00 90.12 370 LEU A N 1
ATOM 2802 C CA . LEU A 1 370 ? -11.359 -5.594 2.792 1.00 90.12 370 LEU A CA 1
ATOM 2803 C C . LEU A 1 370 ? -11.926 -4.978 1.503 1.00 90.12 370 LEU A C 1
ATOM 2805 O O . LEU A 1 370 ? -11.341 -5.148 0.432 1.00 90.12 370 LEU A O 1
ATOM 2809 N N . GLN A 1 371 ? -13.069 -4.286 1.583 1.00 89.50 371 GLN A N 1
ATOM 2810 C CA . GLN A 1 371 ? -13.810 -3.741 0.441 1.00 89.50 371 GLN A CA 1
ATOM 2811 C C . GLN A 1 371 ? -14.548 -2.447 0.844 1.00 89.50 371 GLN A C 1
ATOM 2813 O O . GLN A 1 371 ? -15.073 -2.382 1.958 1.00 89.50 371 GLN A O 1
ATOM 2818 N N . PRO A 1 372 ? -14.628 -1.430 -0.035 1.00 89.44 372 PRO A N 1
ATOM 2819 C CA . PRO A 1 372 ? -15.365 -0.200 0.244 1.00 89.44 372 PRO A CA 1
ATOM 2820 C C . PRO A 1 372 ? -16.869 -0.450 0.356 1.00 89.44 372 PRO A C 1
ATOM 2822 O O . PRO A 1 372 ? -17.431 -1.269 -0.370 1.00 89.44 372 PRO A O 1
ATOM 2825 N N . GLY A 1 373 ? -17.533 0.282 1.254 1.00 88.00 373 GLY A N 1
ATOM 2826 C CA . GLY A 1 373 ? -18.983 0.182 1.462 1.00 88.00 373 GLY A CA 1
ATOM 2827 C C . GLY A 1 373 ? -19.456 -1.106 2.148 1.00 88.00 373 GLY A C 1
ATOM 2828 O O . GLY A 1 373 ? -20.658 -1.276 2.338 1.00 88.00 373 GLY A O 1
ATOM 2829 N N . VAL A 1 374 ? -18.541 -1.996 2.546 1.00 90.50 374 VAL A N 1
ATOM 2830 C CA . VAL A 1 374 ? -18.858 -3.251 3.236 1.00 90.50 374 VAL A CA 1
ATOM 2831 C C . VAL A 1 374 ? -18.379 -3.168 4.682 1.00 90.50 374 VAL A C 1
ATOM 2833 O O . VAL A 1 374 ? -17.181 -3.093 4.949 1.00 90.50 374 VAL A O 1
ATOM 2836 N N . ALA A 1 375 ? -19.325 -3.167 5.618 1.00 91.44 375 ALA A N 1
ATOM 2837 C CA . ALA A 1 375 ? -19.031 -3.124 7.045 1.00 91.44 375 ALA A CA 1
ATOM 2838 C C . ALA A 1 375 ? -18.656 -4.506 7.602 1.00 91.44 375 ALA A C 1
ATOM 2840 O O . ALA A 1 375 ? -19.102 -5.535 7.097 1.00 91.44 375 ALA A O 1
ATOM 2841 N N . ALA A 1 376 ? -17.906 -4.513 8.699 1.00 92.31 376 ALA A N 1
ATOM 2842 C CA . ALA A 1 376 ? -17.803 -5.622 9.634 1.00 92.31 376 ALA A CA 1
ATOM 2843 C C . ALA A 1 376 ? -18.716 -5.326 10.835 1.00 92.31 376 ALA A C 1
ATOM 2845 O O . ALA A 1 376 ? -18.519 -4.350 11.559 1.00 92.31 376 ALA A O 1
ATOM 2846 N N . VAL A 1 377 ? -19.745 -6.149 11.010 1.00 94.12 377 VAL A N 1
ATOM 2847 C CA . VAL A 1 377 ? -20.842 -5.982 11.965 1.00 94.12 377 VAL A CA 1
ATOM 2848 C C . VAL A 1 377 ? -20.752 -7.048 13.045 1.00 94.12 377 VAL A C 1
ATOM 2850 O O . VAL A 1 377 ? -20.659 -8.249 12.773 1.00 94.12 377 VAL A O 1
ATOM 2853 N N . TYR A 1 378 ? -20.836 -6.589 14.284 1.00 95.50 378 TYR A N 1
ATOM 2854 C CA . TYR A 1 378 ? -20.735 -7.400 15.480 1.00 95.50 378 TYR A CA 1
ATOM 2855 C C . TYR A 1 378 ? -21.991 -7.267 16.332 1.00 95.50 378 TYR A C 1
ATOM 2857 O O . TYR A 1 378 ? -22.579 -6.188 16.391 1.00 95.50 378 TYR A O 1
ATOM 2865 N N . SER A 1 379 ? -22.395 -8.342 17.007 1.00 96.06 379 SER A N 1
ATOM 2866 C CA . SER A 1 379 ? -23.505 -8.318 17.964 1.00 96.06 379 SER A CA 1
ATOM 2867 C C . SER A 1 379 ? -22.994 -8.343 19.404 1.00 96.06 379 SER A C 1
ATOM 2869 O O . SER A 1 379 ? -22.058 -9.067 19.748 1.00 96.06 379 SER A O 1
ATOM 2871 N N . VAL A 1 380 ? -23.612 -7.524 20.250 1.00 95.88 380 VAL A N 1
ATOM 2872 C CA . VAL A 1 380 ? -23.233 -7.300 21.647 1.00 95.88 380 VAL A CA 1
ATOM 2873 C C . VAL A 1 380 ? -24.478 -7.426 22.517 1.00 95.88 380 VAL A C 1
ATOM 2875 O O . VAL A 1 380 ? -25.482 -6.767 22.259 1.00 95.88 380 VAL A O 1
ATOM 2878 N N . ALA A 1 381 ? -24.417 -8.242 23.569 1.00 94.81 381 ALA A N 1
ATOM 2879 C CA . ALA A 1 381 ? -25.480 -8.335 24.566 1.00 94.81 381 ALA A CA 1
ATOM 2880 C C . ALA A 1 381 ? -25.177 -7.411 25.757 1.00 94.81 381 ALA A C 1
ATOM 2882 O O . ALA A 1 381 ? -24.264 -7.676 26.538 1.00 94.81 381 ALA A O 1
ATOM 2883 N N . ALA A 1 382 ? -25.955 -6.339 25.912 1.00 94.25 382 ALA A N 1
ATOM 2884 C CA . ALA A 1 382 ? -25.896 -5.462 27.074 1.00 94.25 382 ALA A CA 1
ATOM 2885 C C . ALA A 1 382 ? -26.901 -5.926 28.136 1.00 94.25 382 ALA A C 1
ATOM 2887 O O . ALA A 1 382 ? -28.111 -5.945 27.905 1.00 94.25 382 ALA A O 1
ATOM 2888 N N . ALA A 1 383 ? -26.400 -6.289 29.318 1.00 92.56 383 ALA A N 1
ATOM 2889 C CA . ALA A 1 383 ? -27.231 -6.743 30.435 1.00 92.56 383 ALA A CA 1
ATOM 2890 C C . ALA A 1 383 ? -28.004 -5.601 31.128 1.00 92.56 383 ALA A C 1
ATOM 2892 O O . ALA A 1 383 ? -28.965 -5.864 31.849 1.00 92.56 383 ALA A O 1
ATOM 2893 N N . PHE A 1 384 ? -27.601 -4.346 30.906 1.00 91.00 384 PHE A N 1
ATOM 2894 C CA . PHE A 1 384 ? -28.164 -3.153 31.540 1.00 91.00 384 PHE A CA 1
ATOM 2895 C C . PHE A 1 384 ? -28.255 -1.997 30.540 1.00 91.00 384 PHE A C 1
ATOM 2897 O O . PHE A 1 384 ? -27.462 -1.917 29.603 1.00 91.00 384 PHE A O 1
ATOM 2904 N N . ALA A 1 385 ? -29.198 -1.085 30.784 1.00 92.81 385 ALA A N 1
ATOM 2905 C CA . ALA A 1 385 ? -29.222 0.228 30.147 1.00 92.81 385 ALA A CA 1
ATOM 2906 C C . ALA A 1 385 ? -28.077 1.115 30.673 1.00 92.81 385 ALA A C 1
ATOM 2908 O O . ALA A 1 385 ? -27.590 0.909 31.789 1.00 92.81 385 ALA A O 1
ATOM 2909 N N . GLY A 1 386 ? -27.708 2.145 29.912 1.00 92.25 386 GLY A N 1
ATOM 2910 C CA . GLY A 1 386 ? -26.731 3.161 30.306 1.00 92.25 386 GLY A CA 1
ATOM 2911 C C . GLY A 1 386 ? -25.635 3.388 29.268 1.00 92.25 386 GLY A C 1
ATOM 2912 O O . GLY A 1 386 ? -25.708 2.907 28.138 1.00 92.25 386 GLY A O 1
ATOM 2913 N N . THR A 1 387 ? -24.608 4.142 29.650 1.00 93.81 387 THR A N 1
ATOM 2914 C CA . THR A 1 387 ? -23.511 4.513 28.750 1.00 93.81 387 THR A CA 1
ATOM 2915 C C . THR A 1 387 ? -22.576 3.334 28.490 1.00 93.81 387 THR A C 1
ATOM 2917 O O . THR A 1 387 ? -21.884 2.875 29.397 1.00 93.81 387 THR A O 1
ATOM 2920 N N . ALA A 1 388 ? -22.524 2.889 27.239 1.00 94.00 388 ALA A N 1
ATOM 2921 C CA . ALA A 1 388 ? -21.434 2.091 26.702 1.00 94.00 388 ALA A CA 1
ATOM 2922 C C . ALA A 1 388 ? -20.314 3.000 26.168 1.00 94.00 388 ALA A C 1
ATOM 2924 O O . ALA A 1 388 ? -20.568 4.136 25.764 1.00 94.00 388 ALA A O 1
ATOM 2925 N N . THR A 1 389 ? -19.095 2.474 26.112 1.00 93.50 389 THR A N 1
ATOM 2926 C CA . THR A 1 389 ? -17.947 3.097 25.443 1.00 93.50 389 THR A CA 1
ATOM 2927 C C . THR A 1 389 ? -17.434 2.145 24.373 1.00 93.50 389 THR A C 1
ATOM 2929 O O . THR A 1 389 ? -17.176 0.976 24.661 1.00 93.50 389 THR A O 1
ATOM 2932 N N . LEU A 1 390 ? -17.290 2.633 23.146 1.00 92.50 390 LEU A N 1
ATOM 2933 C CA . LEU A 1 390 ? -16.770 1.887 22.002 1.00 92.50 390 LEU A CA 1
ATOM 2934 C C . LEU A 1 390 ? -15.432 2.478 21.566 1.00 92.50 390 LEU A C 1
ATOM 2936 O O . LEU A 1 390 ? -15.217 3.672 21.707 1.00 92.50 390 LEU A O 1
ATOM 2940 N N . GLU A 1 391 ? -14.538 1.672 21.025 1.00 90.62 391 GLU A N 1
ATOM 2941 C CA . GLU A 1 391 ? -13.246 2.128 20.508 1.00 90.62 391 GLU A CA 1
ATOM 2942 C C . GLU A 1 391 ? -12.868 1.236 19.325 1.00 90.62 391 GLU A C 1
ATOM 2944 O O . GLU A 1 391 ? -13.172 0.041 19.326 1.00 90.62 391 GLU A O 1
ATOM 2949 N N . VAL A 1 392 ? -12.304 1.827 18.273 1.00 90.19 392 VAL A N 1
ATOM 2950 C CA . VAL A 1 392 ? -11.844 1.096 17.086 1.00 90.19 392 VAL A CA 1
ATOM 2951 C C . VAL A 1 392 ? -10.388 1.430 16.882 1.00 90.19 392 VAL A C 1
ATOM 2953 O O . VAL A 1 392 ? -10.053 2.464 16.310 1.00 90.19 392 VAL A O 1
ATOM 2956 N N . ASP A 1 393 ? -9.534 0.530 17.327 1.00 88.31 393 ASP A N 1
ATOM 2957 C CA . ASP A 1 393 ? -8.110 0.659 17.111 1.00 88.31 393 ASP A CA 1
ATOM 2958 C C . ASP A 1 393 ? -7.757 0.242 15.686 1.00 88.31 393 ASP A C 1
ATOM 2960 O O . ASP A 1 393 ? -8.359 -0.682 15.130 1.00 88.31 393 ASP A O 1
ATOM 2964 N N . VAL A 1 394 ? -6.752 0.889 15.104 1.00 88.44 394 VAL A N 1
ATOM 2965 C CA . VAL A 1 394 ? -6.169 0.534 13.798 1.00 88.44 394 VAL A CA 1
ATOM 2966 C C . VAL A 1 394 ? -4.651 0.411 13.923 1.00 88.44 394 VAL A C 1
ATOM 2968 O O . VAL A 1 394 ? -4.089 0.681 14.983 1.00 88.44 394 VAL A O 1
ATOM 2971 N N . LEU A 1 395 ? -3.965 -0.038 12.865 1.00 85.31 395 LEU A N 1
ATOM 2972 C CA . LEU A 1 395 ? -2.507 -0.194 12.887 1.00 85.31 395 LEU A CA 1
ATOM 2973 C C . LEU A 1 395 ? -1.816 1.119 13.306 1.00 85.31 395 LEU A C 1
ATOM 2975 O O . LEU A 1 395 ? -1.871 2.112 12.572 1.00 85.31 395 LEU A O 1
ATOM 2979 N N . LEU A 1 396 ? -1.151 1.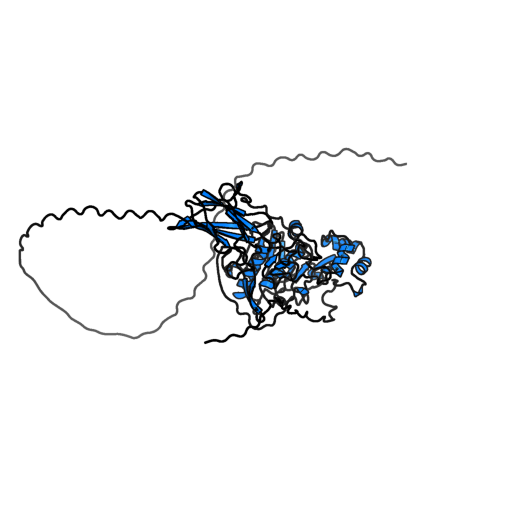092 14.473 1.00 81.62 396 LEU A N 1
ATOM 2980 C CA . LEU A 1 396 ? -0.566 2.279 15.105 1.00 81.62 396 LEU A CA 1
ATOM 2981 C C . LEU A 1 396 ? 0.273 3.126 14.134 1.00 81.62 396 LEU A C 1
ATOM 2983 O O . LEU A 1 396 ? 1.102 2.559 13.402 1.00 81.62 396 LEU A O 1
ATOM 2987 N N . PRO A 1 397 ? 0.165 4.469 14.195 1.00 81.50 397 PRO A N 1
ATOM 2988 C CA . PRO A 1 397 ? 1.035 5.365 13.449 1.00 81.50 397 PRO A CA 1
ATOM 2989 C C . PRO A 1 397 ? 2.520 5.083 13.680 1.00 81.50 397 PRO A C 1
ATOM 2991 O O . PRO A 1 397 ? 2.945 4.727 14.782 1.00 81.50 397 PRO A O 1
ATOM 2994 N N . TRP A 1 398 ? 3.334 5.296 12.650 1.00 83.31 398 TRP A N 1
ATOM 2995 C CA . TRP A 1 398 ? 4.790 5.308 12.793 1.00 83.31 398 TRP A CA 1
ATOM 2996 C C . TRP A 1 398 ? 5.272 6.748 12.903 1.00 83.31 398 TRP A C 1
ATOM 2998 O O . TRP A 1 398 ? 4.816 7.632 12.175 1.00 83.31 398 TRP A O 1
ATOM 3008 N N . THR A 1 399 ? 6.183 6.987 13.842 1.00 78.00 399 THR A N 1
ATOM 3009 C CA . THR A 1 399 ? 6.660 8.328 14.175 1.00 78.00 399 THR A CA 1
ATOM 3010 C C . THR A 1 399 ? 8.177 8.374 14.134 1.00 78.00 399 THR A C 1
ATOM 3012 O O . THR A 1 399 ? 8.830 7.589 14.819 1.00 78.00 399 THR A O 1
ATOM 3015 N N . ALA A 1 400 ? 8.737 9.344 13.416 1.00 75.31 400 ALA A N 1
ATOM 3016 C CA . ALA A 1 400 ? 10.177 9.584 13.385 1.00 75.31 400 ALA A CA 1
ATOM 3017 C C . ALA A 1 400 ? 10.509 11.079 13.460 1.00 75.31 400 ALA A C 1
ATOM 3019 O O . ALA A 1 400 ? 9.669 11.943 13.194 1.00 75.31 400 ALA A O 1
ATOM 3020 N N . ALA A 1 401 ? 11.745 11.385 13.854 1.00 71.94 401 ALA A N 1
ATOM 3021 C CA . ALA A 1 401 ? 12.286 12.737 13.857 1.00 71.94 401 ALA A CA 1
ATOM 3022 C C . ALA A 1 401 ? 13.015 13.018 12.534 1.00 71.94 401 ALA A C 1
ATOM 3024 O O . ALA A 1 401 ? 13.917 12.281 12.144 1.00 71.94 401 ALA A O 1
ATOM 3025 N N . PHE A 1 402 ? 12.629 14.099 11.861 1.00 69.31 402 PHE A N 1
ATOM 3026 C CA . PHE A 1 402 ? 13.173 14.531 10.575 1.00 69.31 402 PHE A CA 1
ATOM 3027 C C . PHE A 1 402 ? 13.945 15.844 10.765 1.00 69.31 402 PHE A C 1
ATOM 3029 O O . PHE A 1 402 ? 13.349 16.802 11.269 1.00 69.31 402 PHE A O 1
ATOM 3036 N N . PRO A 1 403 ? 15.208 15.968 10.312 1.00 64.12 403 PRO A N 1
ATOM 3037 C CA . PRO A 1 403 ? 16.060 17.117 10.647 1.00 64.12 403 PRO A CA 1
ATOM 3038 C C . PRO A 1 403 ? 15.453 18.482 10.285 1.00 64.12 403 PRO A C 1
ATOM 3040 O O . PRO A 1 403 ? 15.548 19.435 11.050 1.00 64.12 403 PRO A O 1
ATOM 3043 N N . ALA A 1 404 ? 14.767 18.566 9.139 1.00 67.44 404 ALA A N 1
ATOM 3044 C CA . ALA A 1 404 ? 14.154 19.798 8.635 1.00 67.44 404 ALA A CA 1
ATOM 3045 C C . ALA A 1 404 ? 12.635 19.917 8.890 1.00 67.44 404 ALA A C 1
ATOM 3047 O O . ALA A 1 404 ? 12.033 20.915 8.494 1.00 67.44 404 ALA A O 1
ATOM 3048 N N . ARG A 1 405 ? 11.990 18.903 9.489 1.00 67.88 405 ARG A N 1
ATOM 3049 C CA . ARG A 1 405 ? 10.523 18.858 9.693 1.00 67.88 405 ARG A CA 1
ATOM 3050 C C . ARG A 1 405 ? 10.087 18.474 11.114 1.00 67.88 405 ARG A C 1
ATOM 3052 O O . ARG A 1 405 ? 8.891 18.383 11.378 1.00 67.88 405 ARG A O 1
ATOM 3059 N N . GLY A 1 406 ? 11.030 18.272 12.033 1.00 70.31 406 GLY A N 1
ATOM 3060 C CA . GLY A 1 406 ? 10.742 17.843 13.400 1.00 70.31 406 GLY A CA 1
ATOM 3061 C C . GLY A 1 406 ? 10.142 16.436 13.461 1.00 70.31 406 GLY A C 1
ATOM 3062 O O . GLY A 1 406 ? 10.338 15.618 12.564 1.00 70.31 406 GLY A O 1
ATOM 3063 N N . ARG A 1 407 ? 9.415 16.142 14.541 1.00 74.75 407 ARG A N 1
ATOM 3064 C CA . ARG A 1 407 ? 8.710 14.867 14.725 1.00 74.75 407 ARG A CA 1
ATOM 3065 C C . ARG A 1 407 ? 7.503 14.808 13.781 1.00 74.75 407 ARG A C 1
ATOM 3067 O O . ARG A 1 407 ? 6.609 15.639 13.897 1.00 74.75 407 ARG A O 1
ATOM 3074 N N . GLN A 1 408 ? 7.489 13.841 12.869 1.00 75.81 408 GLN A N 1
ATOM 3075 C CA . GLN A 1 408 ? 6.396 13.591 11.924 1.00 75.81 408 GLN A CA 1
ATOM 3076 C C . GLN A 1 408 ? 5.757 12.239 12.242 1.00 75.81 408 GLN A C 1
ATOM 3078 O O . GLN A 1 408 ? 6.469 11.280 12.555 1.00 75.81 408 GLN A O 1
ATOM 3083 N N . THR A 1 409 ? 4.432 12.176 12.144 1.00 77.31 409 THR A N 1
ATOM 3084 C CA . THR A 1 409 ? 3.629 10.981 12.419 1.00 77.31 409 THR A CA 1
ATOM 3085 C C . THR A 1 409 ? 2.882 10.613 11.147 1.00 77.31 409 THR A C 1
ATOM 3087 O O . THR A 1 409 ? 2.256 11.477 10.545 1.00 77.31 409 THR A O 1
ATOM 3090 N N . PHE A 1 410 ? 2.958 9.355 10.726 1.00 81.62 410 PHE A N 1
ATOM 3091 C CA . PHE A 1 410 ? 2.297 8.867 9.516 1.00 81.62 410 PHE A CA 1
ATOM 3092 C C . PHE A 1 410 ? 1.329 7.754 9.895 1.00 81.62 410 PHE A C 1
ATOM 3094 O O . PHE A 1 410 ? 1.701 6.862 10.669 1.00 81.62 410 PHE A O 1
ATOM 3101 N N . ALA A 1 411 ? 0.115 7.768 9.340 1.00 79.81 411 ALA A N 1
ATOM 3102 C CA . ALA A 1 411 ? -0.754 6.611 9.454 1.00 79.81 411 ALA A CA 1
ATOM 3103 C C . ALA A 1 411 ? -0.085 5.437 8.725 1.00 79.81 411 ALA A C 1
ATOM 3105 O O . ALA A 1 411 ? 0.417 5.573 7.608 1.00 79.81 411 ALA A O 1
ATOM 3106 N N . ARG A 1 412 ? -0.022 4.290 9.405 1.00 85.38 412 ARG A N 1
ATOM 3107 C CA . ARG A 1 412 ? 0.346 3.012 8.784 1.00 85.38 412 ARG A CA 1
ATOM 3108 C C . ARG A 1 412 ? -0.868 2.173 8.434 1.00 85.38 412 ARG A C 1
ATOM 3110 O O . ARG A 1 412 ? -0.755 1.292 7.594 1.00 85.38 412 ARG A O 1
ATOM 3117 N N . SER A 1 413 ? -1.998 2.401 9.104 1.00 89.19 413 SER A N 1
ATOM 3118 C CA . SER A 1 413 ? -3.252 1.827 8.647 1.00 89.19 413 SER A CA 1
ATOM 3119 C C . SER A 1 413 ? -3.752 2.589 7.435 1.00 89.19 413 SER A C 1
ATOM 3121 O O . SER A 1 413 ? -3.742 3.820 7.423 1.00 89.19 413 SER A O 1
ATOM 3123 N N . ASN A 1 414 ? -4.279 1.843 6.476 1.00 91.94 414 ASN A N 1
ATOM 3124 C CA . ASN A 1 414 ? -5.016 2.403 5.359 1.00 91.94 414 ASN A CA 1
ATOM 3125 C C . ASN A 1 414 ? -6.501 2.585 5.708 1.00 91.94 414 ASN A C 1
ATOM 3127 O O . ASN A 1 414 ? -7.218 3.244 4.961 1.00 91.94 414 ASN A O 1
ATOM 3131 N N . LEU A 1 415 ? -6.982 2.059 6.844 1.00 91.62 415 LEU A N 1
ATOM 3132 C CA . LEU A 1 415 ? -8.375 2.163 7.272 1.00 91.62 415 LEU A CA 1
ATOM 3133 C C . LEU A 1 415 ? -8.651 3.482 7.999 1.00 91.62 415 LEU A C 1
ATOM 3135 O O . LEU A 1 415 ? -8.363 3.617 9.184 1.00 91.62 415 LEU A O 1
ATOM 3139 N N . TYR A 1 416 ? -9.338 4.401 7.319 1.00 90.06 416 TYR A N 1
ATOM 3140 C CA . TYR A 1 416 ? -10.101 5.453 7.991 1.00 90.06 416 TYR A CA 1
ATOM 3141 C C . TYR A 1 416 ? -11.408 4.875 8.535 1.00 90.06 416 TYR A C 1
ATOM 3143 O O . TYR A 1 416 ? -12.347 4.602 7.776 1.00 90.06 416 TYR A O 1
ATOM 3151 N N . ALA A 1 417 ? -11.432 4.610 9.842 1.00 89.44 417 ALA A N 1
ATOM 3152 C CA . ALA A 1 417 ? -12.516 3.894 10.494 1.00 89.44 417 ALA A CA 1
ATOM 3153 C C . ALA A 1 417 ? -13.754 4.782 10.694 1.00 89.44 417 ALA A C 1
ATOM 3155 O O . ALA A 1 417 ? -13.681 5.905 11.188 1.00 89.44 417 ALA A O 1
ATOM 3156 N N . GLN A 1 418 ? -14.923 4.232 10.376 1.00 89.25 418 GLN A N 1
ATOM 3157 C CA . GLN A 1 418 ? -16.224 4.765 10.764 1.00 89.25 418 GLN A CA 1
ATOM 3158 C C . GLN A 1 418 ? -16.988 3.707 11.557 1.00 89.25 418 GLN A C 1
ATOM 3160 O O . GLN A 1 418 ? -17.089 2.554 11.135 1.00 89.25 418 GLN A O 1
ATOM 3165 N N . LEU A 1 419 ? -17.565 4.122 12.686 1.00 90.12 419 LEU A N 1
ATOM 3166 C CA . LEU A 1 419 ? -18.387 3.277 13.547 1.00 90.12 419 LEU A CA 1
ATOM 3167 C C . LEU A 1 419 ? -19.854 3.721 13.521 1.00 90.12 419 LEU A C 1
ATOM 3169 O O . LEU A 1 419 ? -20.167 4.916 13.530 1.00 90.12 419 LEU A O 1
ATOM 3173 N N . SER A 1 420 ? -20.748 2.734 13.507 1.00 91.81 420 SER A N 1
ATOM 3174 C CA . SER A 1 420 ? -22.198 2.896 13.643 1.00 91.81 420 SER A CA 1
ATOM 3175 C C . SER A 1 420 ? -22.754 1.904 14.665 1.00 91.81 420 SER A C 1
ATOM 3177 O O . SER A 1 420 ? -22.288 0.767 14.737 1.00 91.81 420 SER A O 1
ATOM 3179 N N . VAL A 1 421 ? -23.764 2.314 15.432 1.00 94.38 421 VAL A N 1
ATOM 3180 C CA . VAL A 1 421 ? -24.436 1.484 16.442 1.00 94.38 421 VAL A CA 1
ATOM 3181 C C . VAL A 1 421 ? -25.927 1.430 16.162 1.00 94.38 421 VAL A C 1
ATOM 3183 O O . VAL A 1 421 ? -26.555 2.465 15.921 1.00 94.38 421 VAL A O 1
ATOM 3186 N N . PHE A 1 422 ? -26.490 0.229 16.246 1.00 95.00 422 PHE A N 1
ATOM 3187 C CA . PHE A 1 422 ? -27.897 -0.050 16.001 1.00 95.00 422 PHE A CA 1
ATOM 3188 C C . PHE A 1 422 ? -28.536 -0.771 17.192 1.00 95.00 422 PHE A C 1
ATOM 3190 O O . PHE A 1 422 ? -27.877 -1.557 17.880 1.00 95.00 422 PHE A O 1
ATOM 3197 N N . ASP A 1 423 ? -29.826 -0.523 17.414 1.00 93.69 423 ASP A N 1
ATOM 3198 C CA . ASP A 1 423 ? -30.653 -1.301 18.340 1.00 93.69 423 ASP A CA 1
ATOM 3199 C C . ASP A 1 423 ? -30.980 -2.705 17.787 1.00 93.69 423 ASP A C 1
ATOM 3201 O O . ASP A 1 423 ? -30.602 -3.074 16.671 1.00 93.69 423 ASP A O 1
ATOM 3205 N N . SER A 1 424 ? -31.728 -3.492 18.561 1.00 90.94 424 SER A N 1
ATOM 3206 C CA . SER A 1 424 ? -32.163 -4.839 18.178 1.00 90.94 424 SER A CA 1
ATOM 3207 C C . SER A 1 424 ? -33.054 -4.895 16.926 1.00 90.94 424 SER A C 1
ATOM 3209 O O . SER A 1 424 ? -33.171 -5.965 16.328 1.00 90.94 424 SER A O 1
ATOM 3211 N N . ASN A 1 425 ? -33.661 -3.776 16.518 1.00 88.75 425 ASN A N 1
ATOM 3212 C CA . ASN A 1 425 ? -34.517 -3.648 15.335 1.00 88.75 425 ASN A CA 1
ATOM 3213 C C . ASN A 1 425 ? -33.749 -3.145 14.097 1.00 88.75 425 ASN A C 1
ATOM 3215 O O . ASN A 1 425 ? -34.325 -3.067 13.012 1.00 88.75 425 ASN A O 1
ATOM 3219 N N . GLY A 1 426 ? -32.471 -2.780 14.245 1.00 87.44 426 GLY A N 1
ATOM 3220 C CA . GLY A 1 426 ? -31.687 -2.114 13.204 1.00 87.44 426 GLY A CA 1
ATOM 3221 C C . GLY A 1 426 ? -31.907 -0.600 13.119 1.00 87.44 426 GLY A C 1
ATOM 3222 O O . GLY A 1 426 ? -31.474 0.023 12.150 1.00 87.44 426 GLY A O 1
ATOM 3223 N N . THR A 1 427 ? -32.545 0.015 14.118 1.00 89.81 427 THR A N 1
ATOM 3224 C CA . THR A 1 427 ? -32.623 1.475 14.245 1.00 89.81 427 THR A CA 1
ATOM 3225 C C . THR A 1 427 ? -31.246 2.021 14.592 1.00 89.81 427 THR A C 1
ATOM 3227 O O . THR A 1 427 ? -30.615 1.560 15.541 1.00 89.81 427 THR A O 1
ATOM 3230 N N . VAL A 1 428 ? -30.791 3.040 13.866 1.00 90.62 428 VAL A N 1
ATOM 3231 C CA . VAL A 1 428 ? -29.556 3.762 14.189 1.00 90.62 428 VAL A CA 1
ATOM 3232 C C . VAL A 1 428 ? -29.687 4.452 15.547 1.00 90.62 428 VAL A C 1
ATOM 3234 O O . VAL A 1 428 ? -30.560 5.297 15.735 1.00 90.62 428 VAL A O 1
ATOM 3237 N N . LEU A 1 429 ? -28.771 4.138 16.461 1.00 86.31 429 LEU A N 1
ATOM 3238 C CA . LEU A 1 429 ? -28.557 4.881 17.705 1.00 86.31 429 LEU A CA 1
ATOM 3239 C C . LEU A 1 429 ? -27.453 5.927 17.538 1.00 86.31 429 LEU A C 1
ATOM 3241 O O . LEU A 1 429 ? -27.544 7.013 18.106 1.00 86.31 429 LEU A O 1
ATOM 3245 N N . GLN A 1 430 ? -26.418 5.610 16.751 1.00 82.06 430 GLN A N 1
ATOM 3246 C CA . GLN A 1 430 ? -25.277 6.496 16.525 1.00 82.06 430 GLN A CA 1
ATOM 3247 C C . GLN A 1 430 ? -24.554 6.167 15.213 1.00 82.06 430 GLN A C 1
ATOM 3249 O O . GLN A 1 430 ? -24.401 4.997 14.876 1.00 82.06 430 GLN A O 1
ATOM 3254 N N . ILE A 1 431 ? -24.080 7.187 14.490 1.00 74.38 431 ILE A N 1
ATOM 3255 C CA . ILE A 1 431 ? -23.213 7.070 13.302 1.00 74.38 431 ILE A CA 1
ATOM 3256 C C . ILE A 1 431 ? -22.138 8.155 13.384 1.00 74.38 431 ILE A C 1
ATOM 3258 O O . ILE A 1 431 ? -22.469 9.313 13.630 1.00 74.38 431 ILE A O 1
ATOM 3262 N N . GLY A 1 432 ? -20.880 7.800 13.100 1.00 63.69 432 GLY A N 1
ATOM 3263 C CA . GLY A 1 432 ? -19.888 8.711 12.501 1.00 63.69 432 GLY A CA 1
ATOM 3264 C C . GLY A 1 432 ? -19.498 9.969 13.290 1.00 63.69 432 GLY A C 1
ATOM 3265 O O . GLY A 1 432 ? -18.872 10.862 12.731 1.00 63.69 432 GLY A O 1
ATOM 3266 N N . SER A 1 433 ? -19.841 10.064 14.574 1.00 52.09 433 SER A N 1
ATOM 3267 C CA . SER A 1 433 ? -19.577 11.241 15.416 1.00 52.09 433 SER A CA 1
ATOM 3268 C C . SER A 1 433 ? -18.194 11.240 16.089 1.00 52.09 433 SER A C 1
ATOM 3270 O O . SER A 1 433 ? -17.981 12.003 17.026 1.00 52.09 433 SER A O 1
ATOM 3272 N N . PHE A 1 434 ? -17.276 10.372 15.647 1.00 55.12 434 PHE A N 1
ATOM 3273 C CA . PHE A 1 434 ? -15.955 10.155 16.266 1.00 55.12 434 PHE A CA 1
ATOM 3274 C C . PHE A 1 434 ? -14.803 10.048 15.263 1.00 55.12 434 PHE A C 1
ATOM 3276 O O . PHE A 1 434 ? -13.705 9.636 15.621 1.00 55.12 434 PHE A O 1
ATOM 3283 N N . ASN A 1 435 ? -15.057 10.402 14.006 1.00 52.09 435 ASN A N 1
ATOM 3284 C CA . ASN A 1 435 ? -14.029 10.502 12.984 1.00 52.09 435 ASN A CA 1
ATOM 3285 C C . ASN A 1 435 ? -12.932 11.489 13.444 1.00 52.09 435 ASN A C 1
ATOM 3287 O O . ASN A 1 435 ? -13.264 12.655 13.694 1.00 52.09 435 ASN A O 1
ATOM 3291 N N . PRO A 1 436 ? -11.650 11.083 13.542 1.00 51.59 436 PRO A N 1
ATOM 3292 C CA . PRO A 1 436 ? -10.579 12.030 13.817 1.00 51.59 436 PRO A CA 1
ATOM 3293 C C . PRO A 1 436 ? -10.454 13.010 12.639 1.00 51.59 436 PRO A C 1
ATOM 3295 O O . PRO A 1 436 ? -10.773 12.688 11.488 1.00 51.59 436 PRO A O 1
ATOM 3298 N N . ALA A 1 437 ? -10.023 14.241 12.930 1.00 46.44 437 ALA A N 1
ATOM 3299 C CA . ALA A 1 437 ? -9.985 15.355 11.970 1.00 46.44 437 ALA A CA 1
ATOM 3300 C C . ALA A 1 437 ? -8.813 15.290 10.956 1.00 46.44 437 ALA A C 1
ATOM 3302 O O . ALA A 1 437 ? -8.524 16.278 10.285 1.00 46.44 437 ALA A O 1
ATOM 3303 N N . GLY A 1 438 ? -8.137 14.143 10.895 1.00 55.75 438 GLY A N 1
ATOM 3304 C CA . GLY A 1 438 ? -6.873 13.818 10.226 1.00 55.75 438 GLY A CA 1
ATOM 3305 C C . GLY A 1 438 ? -6.303 12.560 10.901 1.00 55.75 438 GLY A C 1
ATOM 3306 O O . GLY A 1 438 ? -7.006 11.958 11.719 1.00 55.75 438 GLY A O 1
ATOM 3307 N N . ALA A 1 439 ? -5.053 12.172 10.636 1.00 58.38 439 ALA A N 1
ATOM 3308 C CA . ALA A 1 439 ? -4.410 11.149 11.461 1.00 58.38 439 ALA A CA 1
ATOM 3309 C C . ALA A 1 439 ? -4.021 11.751 12.823 1.00 58.38 439 ALA A C 1
ATOM 3311 O O . ALA A 1 439 ? -3.266 12.722 12.884 1.00 58.38 439 ALA A O 1
ATOM 3312 N N . ASP A 1 440 ? -4.510 11.191 13.932 1.00 55.66 440 ASP A N 1
ATOM 3313 C CA . ASP A 1 440 ? -4.046 11.599 15.263 1.00 55.66 440 ASP A CA 1
ATOM 3314 C C . ASP A 1 440 ? -2.797 10.810 15.706 1.00 55.66 440 ASP A C 1
ATOM 3316 O O . ASP A 1 440 ? -2.444 9.769 15.149 1.00 55.66 440 ASP A O 1
ATOM 3320 N N . THR A 1 441 ? -2.074 11.312 16.711 1.00 57.69 441 THR A N 1
ATOM 3321 C CA . THR A 1 441 ? -0.803 10.703 17.141 1.00 57.69 441 THR A CA 1
ATOM 3322 C C . THR A 1 441 ? -0.948 9.465 18.025 1.00 57.69 441 THR A C 1
ATOM 3324 O O . THR A 1 441 ? 0.070 8.875 18.387 1.00 57.69 441 THR A O 1
ATOM 3327 N N . ASN A 1 442 ? -2.168 9.107 18.431 1.00 61.25 442 ASN A N 1
ATOM 3328 C CA . ASN A 1 442 ? -2.434 8.173 19.525 1.00 61.25 442 ASN A CA 1
ATOM 3329 C C . ASN A 1 442 ? -3.173 6.914 19.045 1.00 61.25 442 ASN A C 1
ATOM 3331 O O . ASN A 1 442 ? -2.773 5.815 19.416 1.00 61.25 442 ASN A O 1
ATOM 3335 N N . ASN A 1 443 ? -4.202 7.071 18.206 1.00 69.00 443 ASN A N 1
ATOM 3336 C CA . ASN A 1 443 ? -4.939 5.988 17.543 1.00 69.00 443 ASN A CA 1
ATOM 3337 C C . ASN A 1 443 ? -4.994 6.152 16.004 1.00 69.00 443 ASN A C 1
ATOM 3339 O O . ASN A 1 443 ? -5.627 5.365 15.302 1.00 69.00 443 ASN A O 1
ATOM 3343 N N . GLY A 1 444 ? -4.306 7.151 15.436 1.00 79.62 444 GLY A N 1
ATOM 3344 C CA . GLY A 1 444 ? -4.124 7.273 13.989 1.00 79.62 444 GLY A CA 1
ATOM 3345 C C . GLY A 1 444 ? -5.419 7.596 13.254 1.00 79.62 444 GLY A C 1
ATOM 3346 O O . GLY A 1 444 ? -5.949 8.696 13.376 1.00 79.62 444 GLY A O 1
ATOM 3347 N N . LEU A 1 445 ? -5.899 6.633 12.466 1.00 86.19 445 LEU A N 1
ATOM 3348 C CA . LEU A 1 445 ? -7.156 6.707 11.711 1.00 86.19 445 LEU A CA 1
ATOM 3349 C C . LEU A 1 445 ? -8.299 5.904 12.370 1.00 86.19 445 LEU A C 1
ATOM 3351 O O . LEU A 1 445 ? -9.343 5.674 11.753 1.00 86.19 445 LEU A O 1
ATOM 3355 N N . GLY A 1 446 ? -8.077 5.452 13.607 1.00 87.81 446 GLY A N 1
ATOM 3356 C CA . GLY A 1 446 ? -9.048 4.758 14.441 1.00 87.81 446 GLY A CA 1
ATOM 3357 C C . GLY A 1 446 ? -10.052 5.697 15.109 1.00 87.81 446 GLY A C 1
ATOM 3358 O O . GLY A 1 446 ? -10.159 6.881 14.793 1.00 87.81 446 GLY A O 1
ATOM 3359 N N . ILE A 1 447 ? -10.805 5.149 16.057 1.00 86.06 447 ILE A N 1
ATOM 3360 C CA . ILE A 1 447 ? -11.832 5.847 16.831 1.00 86.06 447 ILE A CA 1
ATOM 3361 C C . ILE A 1 447 ? -11.506 5.677 18.310 1.00 86.06 447 ILE A C 1
ATOM 3363 O O . ILE A 1 447 ? -11.674 4.590 18.857 1.00 86.06 447 ILE A O 1
ATOM 3367 N N . ALA A 1 448 ? -11.079 6.761 18.954 1.00 83.50 448 ALA A N 1
ATOM 3368 C CA . ALA A 1 448 ? -10.886 6.806 20.400 1.00 83.50 448 ALA A CA 1
ATOM 3369 C C . ALA A 1 448 ? -12.207 6.603 21.169 1.00 83.50 448 ALA A C 1
ATOM 3371 O O . ALA A 1 448 ? -13.287 6.891 20.648 1.00 83.50 448 ALA A O 1
ATOM 3372 N N . ALA A 1 449 ? -12.092 6.167 22.429 1.00 86.69 449 ALA A N 1
ATOM 3373 C CA . ALA A 1 449 ? -13.175 5.946 23.395 1.00 86.69 449 ALA A CA 1
ATOM 3374 C C . ALA A 1 449 ? -14.433 6.839 23.218 1.00 86.69 449 ALA A C 1
ATOM 3376 O O . ALA A 1 449 ? -14.512 7.987 23.665 1.00 86.69 449 ALA A O 1
ATOM 3377 N N . ALA A 1 450 ? -15.452 6.246 22.605 1.00 86.75 450 ALA A N 1
ATOM 3378 C CA . ALA A 1 450 ? -16.667 6.852 22.091 1.00 86.75 450 ALA A CA 1
ATOM 3379 C C . ALA A 1 450 ? -17.894 6.456 22.928 1.00 86.75 450 ALA A C 1
ATOM 3381 O O . ALA A 1 450 ? -18.308 5.297 22.934 1.00 86.75 450 ALA A O 1
ATOM 3382 N N . ALA A 1 451 ? -18.502 7.417 23.628 1.00 91.00 451 ALA A N 1
ATOM 3383 C CA . ALA A 1 451 ? -19.668 7.170 24.478 1.00 91.00 451 ALA A CA 1
ATOM 3384 C C . ALA A 1 451 ? -20.975 7.030 23.670 1.00 91.00 451 ALA A C 1
ATOM 3386 O O . ALA A 1 451 ? -21.295 7.888 22.845 1.00 91.00 451 ALA A O 1
ATOM 3387 N N . VAL A 1 452 ? -21.755 5.988 23.971 1.00 92.31 452 VAL A N 1
ATOM 3388 C CA . VAL A 1 452 ? -23.040 5.651 23.335 1.00 92.31 452 VAL A CA 1
ATOM 3389 C C . VAL A 1 452 ? -24.061 5.302 24.418 1.00 92.31 452 VAL A C 1
ATOM 3391 O O . VAL A 1 452 ? -23.801 4.456 25.270 1.00 92.31 452 VAL A O 1
ATOM 3394 N N . ASN A 1 453 ? -25.239 5.928 24.409 1.00 93.62 453 ASN A N 1
ATOM 3395 C CA . ASN A 1 453 ? -26.281 5.635 25.399 1.00 93.62 453 ASN A CA 1
ATOM 3396 C C . ASN A 1 453 ? -27.158 4.454 24.955 1.00 93.62 453 ASN A C 1
ATOM 3398 O O . ASN A 1 453 ? -27.863 4.551 23.949 1.00 93.62 453 ASN A O 1
ATOM 3402 N N . LEU A 1 454 ? -27.160 3.365 25.726 1.00 93.69 454 LEU A N 1
ATOM 3403 C CA . LEU A 1 454 ? -28.015 2.200 25.501 1.00 93.69 454 LEU A CA 1
ATOM 3404 C C . LEU A 1 454 ? -29.337 2.370 26.275 1.00 93.69 454 LEU A C 1
ATOM 3406 O O . LEU A 1 454 ? -29.314 2.398 27.509 1.00 93.69 454 LEU A O 1
ATOM 3410 N N . PRO A 1 455 ? -30.498 2.494 25.601 1.00 93.56 455 PRO A N 1
ATOM 3411 C CA . PRO A 1 455 ? -31.764 2.830 26.263 1.00 93.56 455 PRO A CA 1
ATOM 3412 C C . PRO A 1 455 ? -32.348 1.704 27.131 1.00 93.56 455 PRO A C 1
ATOM 3414 O O . PRO A 1 455 ? -33.198 1.968 27.980 1.00 93.56 455 PRO A O 1
ATOM 3417 N N . SER A 1 456 ? -31.925 0.455 26.932 1.00 94.31 456 SER A N 1
ATOM 3418 C CA . SER A 1 456 ? -32.413 -0.717 27.663 1.00 94.31 456 SER A CA 1
ATOM 3419 C C . SER A 1 456 ? -31.314 -1.778 27.792 1.00 94.31 456 SER A C 1
ATOM 3421 O O . SER A 1 456 ? -30.245 -1.663 27.199 1.00 94.31 456 SER A O 1
ATOM 3423 N N . ALA A 1 457 ? -31.582 -2.849 28.540 1.00 94.00 457 ALA A N 1
ATOM 3424 C CA . ALA A 1 457 ? -30.884 -4.109 28.295 1.00 94.00 457 ALA A CA 1
ATOM 3425 C C . ALA A 1 457 ? -31.324 -4.679 26.930 1.00 94.00 457 ALA A C 1
ATOM 3427 O O . ALA A 1 457 ? -32.456 -4.431 26.496 1.00 94.00 457 ALA A O 1
ATOM 3428 N N . GLY A 1 458 ? -30.463 -5.443 26.258 1.00 94.56 458 GLY A N 1
ATOM 3429 C CA . GLY A 1 458 ? -30.780 -6.054 24.965 1.00 94.56 458 GLY A CA 1
ATOM 3430 C C . GLY A 1 458 ? -29.565 -6.337 24.084 1.00 94.56 458 GLY A C 1
ATOM 3431 O O . GLY A 1 458 ? -28.417 -6.145 24.486 1.00 94.56 458 GLY A O 1
ATOM 3432 N N . THR A 1 459 ? -29.833 -6.806 22.866 1.00 95.94 459 THR A N 1
ATOM 3433 C CA . THR A 1 459 ? -28.818 -6.971 21.819 1.00 95.94 459 THR A CA 1
ATOM 3434 C C . THR A 1 459 ? -28.681 -5.684 21.017 1.00 95.94 459 THR A C 1
ATOM 3436 O O . THR A 1 459 ? -29.673 -5.149 20.526 1.00 95.94 459 THR A O 1
ATOM 3439 N N . TYR A 1 460 ? -27.442 -5.238 20.851 1.00 96.38 460 TYR A N 1
ATOM 3440 C CA . TYR A 1 460 ? -27.047 -4.110 20.017 1.00 96.38 460 TYR A CA 1
ATOM 3441 C C . TYR A 1 460 ? -26.087 -4.590 18.930 1.00 96.38 460 TYR A C 1
ATOM 3443 O O . TYR A 1 460 ? -25.374 -5.581 19.121 1.00 96.38 460 TYR A O 1
ATOM 3451 N N . TYR A 1 461 ? -26.048 -3.882 17.804 1.00 96.56 461 TYR A N 1
ATOM 3452 C CA . TYR A 1 461 ? -25.124 -4.179 16.711 1.00 96.56 461 TYR A CA 1
ATOM 3453 C C . TYR A 1 461 ? -24.151 -3.025 16.514 1.00 96.56 461 TYR A C 1
ATOM 3455 O O . TYR A 1 461 ? -24.567 -1.870 16.434 1.00 96.56 461 TYR A O 1
ATOM 3463 N N . VAL A 1 462 ? -22.863 -3.338 16.412 1.00 95.19 462 VAL A N 1
ATOM 3464 C CA . VAL A 1 462 ? -21.793 -2.371 16.152 1.00 95.19 462 VAL A CA 1
ATOM 3465 C C . VAL A 1 462 ? -21.194 -2.684 14.789 1.00 95.19 462 VAL A C 1
ATOM 3467 O O . VAL A 1 462 ? -20.683 -3.780 14.575 1.00 95.19 462 VAL A O 1
ATOM 3470 N N . ALA A 1 463 ? -21.273 -1.735 13.863 1.00 94.06 463 ALA A N 1
ATOM 3471 C CA . ALA A 1 463 ? -20.696 -1.840 12.532 1.00 94.06 463 ALA A CA 1
ATOM 3472 C C . ALA A 1 463 ? -19.459 -0.947 12.426 1.00 94.06 463 ALA A C 1
ATOM 3474 O O . ALA A 1 463 ? -19.547 0.258 12.660 1.00 94.06 463 ALA A O 1
ATOM 3475 N N . VAL A 1 464 ? -18.331 -1.536 12.037 1.00 92.62 464 VAL A N 1
ATOM 3476 C CA . VAL A 1 464 ? -17.107 -0.836 11.632 1.00 92.62 464 VAL A CA 1
ATOM 3477 C C . VAL A 1 464 ? -17.028 -0.875 10.110 1.00 92.62 464 VAL A C 1
ATOM 3479 O O . VAL A 1 464 ? -17.256 -1.926 9.513 1.00 92.62 464 VAL A O 1
ATOM 3482 N N . MET A 1 465 ? -16.709 0.238 9.458 1.00 92.00 465 MET A N 1
ATOM 3483 C CA . MET A 1 465 ? -16.480 0.288 8.012 1.00 92.00 465 MET A CA 1
ATOM 3484 C C . MET A 1 465 ? -15.387 1.288 7.641 1.00 92.00 465 MET A C 1
ATOM 3486 O O . MET A 1 465 ? -15.046 2.165 8.430 1.00 92.00 465 MET A O 1
ATOM 3490 N N . GLY A 1 466 ? -14.861 1.166 6.423 1.00 91.56 466 GLY A N 1
ATOM 3491 C CA . GLY A 1 466 ? -13.999 2.183 5.830 1.00 91.56 466 GLY A CA 1
ATOM 3492 C C . GLY A 1 466 ? -14.812 3.369 5.323 1.00 91.56 466 GLY A C 1
ATOM 3493 O O . GLY A 1 466 ? -15.812 3.182 4.625 1.00 91.56 466 GLY A O 1
ATOM 3494 N N . ALA A 1 467 ? -14.373 4.579 5.657 1.00 89.31 467 ALA A N 1
ATOM 3495 C CA . ALA A 1 467 ? -14.947 5.836 5.186 1.00 89.31 467 ALA A CA 1
ATOM 3496 C C . ALA A 1 467 ? -13.923 6.656 4.386 1.00 89.31 467 ALA A C 1
ATOM 3498 O O . ALA A 1 467 ? -12.733 6.357 4.381 1.00 89.31 467 ALA A O 1
ATOM 3499 N N . GLY A 1 468 ? -14.389 7.705 3.711 1.00 87.00 468 GLY A N 1
ATOM 3500 C CA . GLY A 1 468 ? -13.531 8.771 3.189 1.00 87.00 468 GLY A CA 1
ATOM 3501 C C . GLY A 1 468 ? -13.693 10.051 4.005 1.00 87.00 468 GLY A C 1
ATOM 3502 O O . GLY A 1 468 ? -14.588 10.153 4.849 1.00 87.00 468 GLY A O 1
ATOM 3503 N N . THR A 1 469 ? -12.879 11.059 3.709 1.00 82.88 469 THR A N 1
ATOM 3504 C CA . THR A 1 469 ? -13.067 12.421 4.235 1.00 82.88 469 THR A CA 1
ATOM 3505 C C . THR A 1 469 ? -14.426 13.001 3.817 1.00 82.88 469 THR A C 1
ATOM 3507 O O . THR A 1 469 ? -14.874 12.731 2.695 1.00 82.88 469 THR A O 1
ATOM 3510 N N . PRO A 1 470 ? -15.060 13.870 4.627 1.00 77.12 470 PRO A N 1
ATOM 3511 C CA . PRO A 1 470 ? -16.248 14.617 4.213 1.00 77.12 470 PRO A CA 1
ATOM 3512 C C . PRO A 1 470 ? -16.036 15.354 2.878 1.00 77.12 470 PRO A C 1
ATOM 3514 O O . PRO A 1 470 ? -15.056 16.070 2.704 1.00 77.12 470 PRO A O 1
ATOM 3517 N N . GLY A 1 471 ? -16.951 15.169 1.921 1.00 75.62 471 GLY A N 1
ATOM 3518 C CA . GLY A 1 471 ? -16.842 15.719 0.558 1.00 75.62 471 GLY A CA 1
ATOM 3519 C C . GLY A 1 471 ? -16.045 14.857 -0.438 1.00 75.62 471 GLY A C 1
ATOM 3520 O O . GLY A 1 471 ? -16.188 15.046 -1.645 1.00 75.62 471 GLY A O 1
ATOM 3521 N N . GLY A 1 472 ? -15.284 13.869 0.039 1.00 83.00 472 GLY A N 1
ATOM 3522 C CA . GLY A 1 472 ? -14.572 12.892 -0.789 1.00 83.00 472 GLY A CA 1
ATOM 3523 C C . GLY A 1 472 ? -13.405 13.460 -1.607 1.00 83.00 472 GLY A C 1
ATOM 3524 O O . GLY A 1 472 ? -12.965 14.597 -1.429 1.00 83.00 472 GLY A O 1
ATOM 3525 N N . ALA A 1 473 ? -12.910 12.656 -2.552 1.00 84.31 473 ALA A N 1
ATOM 3526 C CA . ALA A 1 473 ? -11.745 12.998 -3.370 1.00 84.31 473 ALA A CA 1
ATOM 3527 C C . ALA A 1 473 ? -11.944 14.255 -4.243 1.00 84.31 473 ALA A C 1
ATOM 3529 O O . ALA A 1 473 ? -11.025 15.056 -4.394 1.00 84.31 473 ALA A O 1
ATOM 3530 N N . ALA A 1 474 ? -13.156 14.517 -4.740 1.00 81.56 474 ALA A N 1
ATOM 3531 C CA . ALA A 1 474 ? -13.441 15.735 -5.506 1.00 81.56 474 ALA A CA 1
ATOM 3532 C C . ALA A 1 474 ? -13.326 17.036 -4.677 1.00 81.56 474 ALA A C 1
ATOM 3534 O O . ALA A 1 474 ? -13.152 18.109 -5.252 1.00 81.56 474 ALA A O 1
ATOM 3535 N N . ALA A 1 475 ? -13.406 16.951 -3.342 1.00 83.19 475 ALA A N 1
ATOM 3536 C CA . ALA A 1 475 ? -13.307 18.086 -2.421 1.00 83.19 475 ALA A CA 1
ATOM 3537 C C . ALA A 1 475 ? -11.894 18.294 -1.835 1.00 83.19 475 ALA A C 1
ATOM 3539 O O . ALA A 1 475 ? -11.723 19.114 -0.934 1.00 83.19 475 ALA A O 1
ATOM 3540 N N . GLY A 1 476 ? -10.881 17.575 -2.337 1.00 83.12 476 GLY A N 1
ATOM 3541 C CA . GLY A 1 476 ? -9.491 17.694 -1.881 1.00 83.12 476 GLY A CA 1
ATOM 3542 C C . GLY A 1 476 ? -9.063 16.698 -0.796 1.00 83.12 476 GLY A C 1
ATOM 3543 O O . GLY A 1 476 ? -7.963 16.846 -0.272 1.00 83.12 476 GLY A O 1
ATOM 3544 N N . GLY A 1 477 ? -9.899 15.705 -0.468 1.00 87.12 477 GLY A N 1
ATOM 3545 C CA . GLY A 1 477 ? -9.568 14.595 0.436 1.00 87.12 477 GLY A CA 1
ATOM 3546 C C . GLY A 1 477 ? -9.535 13.243 -0.289 1.00 87.12 477 GLY A C 1
ATOM 3547 O O . GLY A 1 477 ? -8.926 13.133 -1.350 1.00 87.12 477 GLY A O 1
ATOM 3548 N N . TYR A 1 478 ? -10.204 12.217 0.238 1.00 89.12 478 TYR A N 1
ATOM 3549 C CA . TYR A 1 478 ? -10.259 10.866 -0.346 1.00 89.12 478 TYR A CA 1
ATOM 3550 C C . TYR A 1 478 ? -11.614 10.177 -0.122 1.00 89.12 478 TYR A C 1
ATOM 3552 O O . TYR A 1 478 ? -12.423 10.608 0.705 1.00 89.12 478 TYR A O 1
ATOM 3560 N N . SER A 1 479 ? -11.902 9.131 -0.905 1.00 91.81 479 SER A N 1
ATOM 3561 C CA . SER A 1 479 ? -13.122 8.319 -0.777 1.00 91.81 479 SER A CA 1
ATOM 3562 C C . SER A 1 479 ? -12.912 7.118 0.165 1.00 91.81 479 SER A C 1
ATOM 3564 O O . SER A 1 479 ? -11.827 6.907 0.696 1.00 91.81 479 SER A O 1
ATOM 3566 N N . ALA A 1 480 ? -13.945 6.295 0.362 1.00 92.50 480 ALA A N 1
ATOM 3567 C CA . ALA A 1 480 ? -13.826 5.032 1.091 1.00 92.50 480 ALA A CA 1
ATOM 3568 C C . ALA A 1 480 ? -13.106 3.907 0.307 1.00 92.50 480 ALA A C 1
ATOM 3570 O O . ALA A 1 480 ? -12.900 2.830 0.862 1.00 92.50 480 ALA A O 1
ATOM 3571 N N . TYR A 1 481 ? -12.755 4.108 -0.970 1.00 95.19 481 TYR A N 1
ATOM 3572 C CA . TYR A 1 481 ? -12.199 3.079 -1.864 1.00 95.19 481 TYR A CA 1
ATOM 3573 C C . TYR A 1 481 ? -10.911 2.426 -1.337 1.00 95.19 481 TYR A C 1
ATOM 3575 O O . TYR A 1 481 ? -10.800 1.190 -1.305 1.00 95.19 481 TYR A O 1
ATOM 3583 N N . GLY A 1 482 ? -9.954 3.269 -0.940 1.00 94.06 482 GLY A N 1
ATOM 3584 C CA . GLY A 1 482 ? -8.666 2.865 -0.382 1.00 94.06 482 GLY A CA 1
ATOM 3585 C C . GLY A 1 482 ? -8.727 2.553 1.114 1.00 94.06 482 GLY A C 1
ATOM 3586 O O . GLY A 1 482 ? -7.805 1.927 1.631 1.00 94.06 482 GLY A O 1
ATOM 3587 N N . SER A 1 483 ? -9.823 2.925 1.788 1.00 93.88 483 SER A N 1
ATOM 3588 C CA . SER A 1 483 ? -10.012 2.795 3.237 1.00 93.88 483 SER A CA 1
ATOM 3589 C C . SER A 1 483 ? -10.278 1.358 3.671 1.00 93.88 483 SER A C 1
ATOM 3591 O O . SER A 1 483 ? -11.403 0.948 3.962 1.00 93.88 483 SER A O 1
ATOM 3593 N N . ARG A 1 484 ? -9.201 0.579 3.688 1.00 93.38 484 ARG A N 1
ATOM 3594 C CA . ARG A 1 484 ? -9.149 -0.853 3.981 1.00 93.38 484 ARG A CA 1
ATOM 3595 C C . ARG A 1 484 ? -8.037 -1.085 4.988 1.00 93.38 484 ARG A C 1
ATOM 3597 O O . ARG A 1 484 ? -7.027 -0.404 4.933 1.00 93.38 484 ARG A O 1
ATOM 3604 N N . GLY A 1 485 ? -8.202 -2.022 5.906 1.00 91.62 485 GLY A N 1
ATOM 3605 C CA . GLY A 1 485 ? -7.209 -2.215 6.962 1.00 91.62 485 GLY A CA 1
ATOM 3606 C C . GLY A 1 485 ? -7.692 -3.114 8.082 1.00 91.62 485 GLY A C 1
ATOM 3607 O O . GLY A 1 485 ? -8.875 -3.480 8.139 1.00 91.62 485 GLY A O 1
ATOM 3608 N N . ARG A 1 486 ? -6.761 -3.504 8.950 1.00 89.62 486 ARG A N 1
ATOM 3609 C CA . ARG A 1 486 ? -7.050 -4.299 10.151 1.00 89.62 486 ARG A CA 1
ATOM 3610 C C . ARG A 1 486 ? -7.500 -3.384 11.287 1.00 89.62 486 ARG A C 1
ATOM 3612 O O . ARG A 1 486 ? -7.007 -2.268 11.419 1.00 89.62 486 ARG A O 1
ATOM 3619 N N . PHE A 1 487 ? -8.395 -3.881 12.135 1.00 90.44 487 PHE A N 1
ATOM 3620 C CA . PHE A 1 487 ? -8.847 -3.164 13.327 1.00 90.44 487 PHE A CA 1
ATOM 3621 C C . PHE A 1 487 ? -9.090 -4.099 14.517 1.00 90.44 487 PHE A C 1
ATOM 3623 O O . PHE A 1 487 ? -9.249 -5.314 14.356 1.00 90.44 487 PHE A O 1
ATOM 3630 N N . GLU A 1 488 ? -9.174 -3.521 15.711 1.00 92.00 488 GLU A N 1
ATOM 3631 C CA . GLU A 1 488 ? -9.731 -4.150 16.908 1.00 92.00 488 GLU A CA 1
ATOM 3632 C C . GLU A 1 488 ? -10.861 -3.265 17.430 1.00 92.00 488 GLU A C 1
ATOM 3634 O O . GLU A 1 488 ? -10.662 -2.098 17.747 1.00 92.00 488 GLU A O 1
ATOM 3639 N N . LEU A 1 489 ? -12.067 -3.825 17.487 1.00 92.44 489 LEU A N 1
ATOM 3640 C CA . LEU A 1 489 ? -13.213 -3.197 18.124 1.00 92.44 489 LEU A CA 1
ATOM 3641 C C . LEU A 1 489 ? -13.192 -3.559 19.611 1.00 92.44 489 LEU A C 1
ATOM 3643 O O . LEU A 1 489 ? -13.312 -4.735 19.967 1.00 92.44 489 LEU A O 1
ATOM 3647 N N . ILE A 1 490 ? -13.089 -2.549 20.467 1.00 93.25 490 ILE A N 1
ATOM 3648 C CA . ILE A 1 490 ? -13.240 -2.661 21.916 1.00 93.25 490 ILE A CA 1
ATOM 3649 C C . ILE A 1 490 ? -14.638 -2.163 22.286 1.00 93.25 490 ILE A C 1
ATOM 3651 O O . ILE A 1 490 ? -15.083 -1.098 21.857 1.00 93.25 490 ILE A O 1
ATOM 3655 N N . VAL A 1 491 ? -15.343 -2.941 23.103 1.00 95.38 491 VAL A N 1
ATOM 3656 C CA . VAL A 1 491 ? -16.688 -2.619 23.588 1.00 95.38 491 VAL A CA 1
ATOM 3657 C C . VAL A 1 491 ? -16.695 -2.686 25.101 1.00 95.38 491 VAL A C 1
ATOM 3659 O O . VAL A 1 491 ? -16.409 -3.734 25.669 1.00 95.38 491 VAL A O 1
ATOM 3662 N N . THR A 1 492 ? -17.060 -1.591 25.756 1.00 96.12 492 THR A N 1
ATOM 3663 C CA . THR A 1 492 ? -17.181 -1.495 27.212 1.00 96.12 492 THR A CA 1
ATOM 3664 C C . THR A 1 492 ? -18.618 -1.144 27.580 1.00 96.12 492 THR A C 1
ATOM 3666 O O . THR A 1 492 ? -19.180 -0.181 27.068 1.00 96.12 492 THR A O 1
ATOM 3669 N N . LEU A 1 493 ? -19.224 -1.937 28.458 1.00 95.81 493 LEU A N 1
ATOM 3670 C CA . LEU A 1 493 ? -20.636 -1.885 28.833 1.00 95.81 493 LEU A CA 1
ATOM 3671 C C . LEU A 1 493 ? -20.788 -1.688 30.349 1.00 95.81 493 LEU A C 1
ATOM 3673 O O . LEU A 1 493 ? -19.934 -2.156 31.113 1.00 95.81 493 LEU A O 1
ATOM 3677 N N . PRO A 1 494 ? -21.896 -1.079 30.809 1.00 92.25 494 PRO A N 1
ATOM 3678 C CA . PRO A 1 494 ? -22.243 -1.072 32.223 1.00 92.25 494 PRO A CA 1
ATOM 3679 C C . PRO A 1 494 ? -22.578 -2.491 32.704 1.00 92.25 494 PRO A C 1
ATOM 3681 O O . PRO A 1 494 ? -23.277 -3.246 32.024 1.00 92.25 494 PRO A O 1
ATOM 3684 N N . ALA A 1 495 ? -22.120 -2.843 33.906 1.00 88.50 495 ALA A N 1
ATOM 3685 C CA . ALA A 1 495 ? -22.459 -4.094 34.577 1.00 88.50 495 ALA A CA 1
ATOM 3686 C C . ALA A 1 495 ? -22.843 -3.863 36.045 1.00 88.50 495 ALA A C 1
ATOM 3688 O O . ALA A 1 495 ? -22.407 -2.903 36.683 1.00 88.50 495 ALA A O 1
ATOM 3689 N N . ALA A 1 496 ? -23.654 -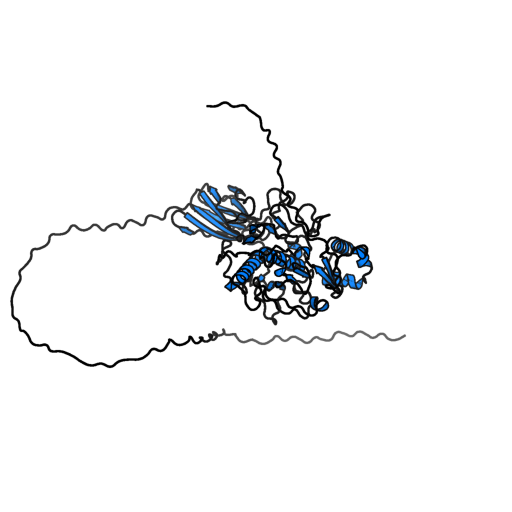4.764 36.603 1.00 80.12 496 ALA A N 1
ATOM 3690 C CA . ALA A 1 496 ? -23.929 -4.769 38.034 1.00 80.12 496 ALA A CA 1
ATOM 3691 C C . ALA A 1 496 ? -22.646 -5.070 38.833 1.00 80.12 496 ALA A C 1
ATOM 3693 O O . ALA A 1 496 ? -21.830 -5.875 38.377 1.00 80.12 496 ALA A O 1
ATOM 3694 N N . PRO A 1 497 ? -22.481 -4.496 40.041 1.00 67.25 497 PRO A N 1
ATOM 3695 C CA . PRO A 1 497 ? -21.437 -4.931 40.959 1.00 67.25 497 PRO A CA 1
ATOM 3696 C C . PRO A 1 497 ? -21.540 -6.440 41.197 1.00 67.25 497 PRO A C 1
ATOM 3698 O O . PRO A 1 497 ? -22.646 -6.980 41.293 1.00 67.25 497 PRO A O 1
ATOM 3701 N N . ALA A 1 498 ? -20.397 -7.113 41.350 1.00 65.75 498 ALA A N 1
ATOM 3702 C CA . ALA A 1 498 ? -20.389 -8.492 41.822 1.00 65.75 498 ALA A CA 1
ATOM 3703 C C . ALA A 1 498 ? -21.196 -8.591 43.134 1.00 65.75 498 ALA A C 1
ATOM 3705 O O . ALA A 1 498 ? -21.074 -7.686 43.971 1.00 65.75 498 ALA A O 1
ATOM 3706 N N . PRO A 1 499 ? -22.010 -9.648 43.338 1.00 62.69 499 PRO A N 1
ATOM 3707 C CA . PRO A 1 499 ? -22.724 -9.839 44.593 1.00 62.69 499 PRO A CA 1
ATOM 3708 C C . PRO A 1 499 ? -21.746 -9.724 45.757 1.00 62.69 499 PRO A C 1
ATOM 3710 O O . PRO A 1 499 ? -20.683 -10.349 45.728 1.00 62.69 499 PRO A O 1
ATOM 3713 N N . ALA A 1 500 ? -22.088 -8.915 46.762 1.00 59.88 500 ALA A N 1
ATOM 3714 C CA . ALA A 1 500 ? -21.275 -8.822 47.964 1.00 59.88 500 ALA A CA 1
ATOM 3715 C C . ALA A 1 500 ? -21.083 -10.240 48.511 1.00 59.88 500 ALA A C 1
ATOM 3717 O O . ALA A 1 500 ? -22.070 -10.932 48.776 1.00 59.88 500 ALA A O 1
ATOM 3718 N N . SER A 1 501 ? -19.823 -10.677 48.627 1.00 62.44 501 SER A N 1
ATOM 3719 C CA . SER A 1 501 ? -19.511 -11.974 49.227 1.00 62.44 501 SER A CA 1
ATOM 3720 C C . SER A 1 501 ? -20.220 -12.026 50.580 1.00 62.44 501 SER A C 1
ATOM 3722 O O . SER A 1 501 ? -20.091 -11.050 51.330 1.00 62.44 501 SER A O 1
ATOM 3724 N N . PRO A 1 502 ? -21.020 -13.069 50.876 1.00 59.81 502 PRO A N 1
ATOM 3725 C CA . PRO A 1 502 ? -21.813 -13.094 52.093 1.00 59.81 502 PRO A CA 1
ATOM 3726 C C . PRO A 1 502 ? -20.871 -12.886 53.271 1.00 59.81 502 PRO A C 1
ATOM 3728 O O . PRO A 1 502 ? -19.927 -13.660 53.449 1.00 59.81 502 PRO A O 1
ATOM 3731 N N . SER A 1 503 ? -21.101 -11.812 54.036 1.00 63.53 503 SER A N 1
ATOM 3732 C CA . SER A 1 503 ? -20.322 -11.523 55.237 1.00 63.53 503 SER A CA 1
ATOM 3733 C C . SER A 1 503 ? -20.239 -12.808 56.053 1.00 63.53 503 SER A C 1
ATOM 3735 O O . SER A 1 503 ? -21.294 -13.413 56.272 1.00 63.53 503 SER A O 1
ATOM 3737 N N . PRO A 1 504 ? -19.040 -13.260 56.468 1.00 64.12 504 PRO A N 1
ATOM 3738 C CA . PRO A 1 504 ? -18.923 -14.496 57.219 1.00 64.12 504 PRO A CA 1
ATOM 3739 C C . PRO A 1 504 ? -19.794 -14.360 58.461 1.00 64.12 504 PRO A C 1
ATOM 3741 O O . PRO A 1 504 ? -19.513 -13.547 59.344 1.00 64.12 504 PRO A O 1
ATOM 3744 N N . VAL A 1 505 ? -20.888 -15.122 58.487 1.00 58.22 505 VAL A N 1
ATOM 3745 C CA . VAL A 1 505 ? -21.759 -15.220 59.651 1.00 58.22 505 VAL A CA 1
ATOM 3746 C C . VAL A 1 505 ? -20.874 -15.795 60.741 1.00 58.22 505 VAL A C 1
ATOM 3748 O O . VAL A 1 505 ? -20.498 -16.966 60.668 1.00 58.22 505 VAL A O 1
ATOM 3751 N N . MET A 1 506 ? -20.474 -14.961 61.704 1.00 58.88 506 MET A N 1
ATOM 3752 C CA . MET A 1 506 ? -19.806 -15.469 62.894 1.00 58.88 506 MET A CA 1
ATOM 3753 C C . MET A 1 506 ? -20.757 -16.496 63.511 1.00 58.88 506 MET A C 1
ATOM 3755 O O . MET A 1 506 ? -21.894 -16.125 63.810 1.00 58.88 506 MET A O 1
ATOM 3759 N N . PRO A 1 507 ? -20.349 -17.767 63.668 1.00 60.84 507 PRO A N 1
ATOM 3760 C CA . PRO A 1 507 ? -21.153 -18.702 64.433 1.00 60.84 507 PRO A CA 1
ATOM 3761 C C . PRO A 1 507 ? -21.290 -18.141 65.848 1.00 60.84 507 PRO A C 1
ATOM 3763 O O . PRO A 1 507 ? -20.300 -17.667 66.414 1.00 60.84 507 PRO A O 1
ATOM 3766 N N . ASP A 1 508 ? -22.507 -18.172 66.394 1.00 54.78 508 ASP A N 1
ATOM 3767 C CA . ASP A 1 508 ? -22.784 -17.684 67.744 1.00 54.78 508 ASP A CA 1
ATOM 3768 C C . ASP A 1 508 ? -21.789 -18.302 68.729 1.00 54.78 508 ASP A C 1
ATOM 3770 O O . ASP A 1 508 ? -21.743 -19.522 68.908 1.00 54.78 508 ASP A O 1
ATOM 3774 N N . ILE A 1 509 ? -20.966 -17.457 69.353 1.00 54.88 509 ILE A N 1
ATOM 3775 C CA . ILE A 1 509 ? -19.987 -17.901 70.341 1.00 54.88 509 ILE A CA 1
ATOM 3776 C C . ILE A 1 509 ? -20.780 -18.352 71.575 1.00 54.88 509 ILE A C 1
ATOM 3778 O O . ILE A 1 509 ? -21.417 -17.507 72.213 1.00 54.88 509 ILE A O 1
ATOM 3782 N N . PRO A 1 510 ? -20.767 -19.646 71.952 1.00 52.06 510 PRO A N 1
ATOM 3783 C CA . PRO A 1 510 ? -21.442 -20.077 73.164 1.00 52.06 510 PRO A CA 1
ATOM 3784 C C . PRO A 1 510 ? -20.779 -19.410 74.373 1.00 52.06 510 PRO A C 1
ATOM 3786 O O . PRO A 1 510 ? -19.555 -19.416 74.514 1.00 52.06 510 PRO A O 1
ATOM 3789 N N . SER A 1 511 ? -21.607 -18.824 75.239 1.00 54.56 511 SER A N 1
ATOM 3790 C CA . SER A 1 511 ? -21.164 -18.098 76.432 1.00 54.56 511 SER A CA 1
ATOM 3791 C C . SER A 1 511 ? -20.239 -18.967 77.306 1.00 54.56 511 SER A C 1
ATOM 3793 O O . SER A 1 511 ? -20.549 -20.145 77.517 1.00 54.56 511 SER A O 1
ATOM 3795 N N . PRO A 1 512 ? -19.109 -18.438 77.818 1.00 46.50 512 PRO A N 1
ATOM 3796 C CA . PRO A 1 512 ? -18.133 -19.242 78.545 1.00 46.50 512 PRO A CA 1
ATOM 3797 C C . PRO A 1 512 ? -18.701 -19.768 79.870 1.00 46.50 512 PRO A C 1
ATOM 3799 O O . PRO A 1 512 ? -19.096 -19.006 80.752 1.00 46.50 512 PRO A O 1
ATOM 3802 N N . SER A 1 513 ? -18.691 -21.093 80.021 1.00 49.50 513 SER A N 1
ATOM 3803 C CA . SER A 1 513 ? -19.025 -21.779 81.275 1.00 49.50 513 SER A CA 1
ATOM 3804 C C . SER A 1 513 ? -17.897 -21.593 82.313 1.00 49.50 513 SER A C 1
ATOM 3806 O O . SER A 1 513 ? -16.731 -21.493 81.919 1.00 49.50 513 SER A O 1
ATOM 3808 N N . PRO A 1 514 ? -18.189 -21.525 83.628 1.00 48.16 514 PRO A N 1
ATOM 3809 C CA . PRO A 1 514 ? -17.205 -21.124 84.635 1.00 48.16 514 PRO A CA 1
ATOM 3810 C C . PRO A 1 514 ? -16.103 -22.168 84.888 1.00 48.16 514 PRO A C 1
ATOM 3812 O O . PRO A 1 514 ? -16.332 -23.376 84.872 1.00 48.16 514 PRO A O 1
ATOM 3815 N N . SER A 1 515 ? -14.899 -21.668 85.181 1.00 50.72 515 SER A N 1
ATOM 3816 C CA . SER A 1 515 ? -13.686 -22.459 85.434 1.00 50.72 515 SER A CA 1
ATOM 3817 C C . SER A 1 515 ? -13.703 -23.154 86.808 1.00 50.72 515 SER A C 1
ATOM 3819 O O . SER A 1 515 ? -14.026 -22.498 87.801 1.00 50.72 515 SER A O 1
ATOM 3821 N N . PRO A 1 516 ? -13.290 -24.433 86.922 1.00 46.66 516 PRO A N 1
ATOM 3822 C CA . PRO A 1 516 ? -13.092 -25.097 88.210 1.00 46.66 516 PRO A CA 1
ATOM 3823 C C . PRO A 1 516 ? -11.755 -24.716 88.882 1.00 46.66 516 PRO A C 1
ATOM 3825 O O . PRO A 1 516 ? -10.785 -24.338 88.225 1.00 46.66 516 PRO A O 1
ATOM 3828 N N . SER A 1 517 ? -11.735 -24.820 90.215 1.00 41.50 517 SER A N 1
ATOM 3829 C CA . SER A 1 517 ? -10.630 -24.443 91.120 1.00 41.50 517 SER A CA 1
ATOM 3830 C C . SER A 1 517 ? -9.443 -25.439 91.104 1.00 41.50 517 SER A C 1
ATOM 3832 O O . SER A 1 517 ? -9.634 -26.590 90.706 1.00 41.50 517 SER A O 1
ATOM 3834 N N . PRO A 1 518 ? -8.226 -25.054 91.551 1.00 52.00 518 PRO A N 1
ATOM 3835 C CA . PRO A 1 518 ? -7.019 -25.876 91.417 1.00 52.00 518 PRO A CA 1
ATOM 3836 C C . PRO A 1 518 ? -6.861 -26.938 92.523 1.00 52.00 518 PRO A C 1
ATOM 3838 O O . PRO A 1 518 ? -7.550 -26.929 93.541 1.00 52.00 518 PRO A O 1
ATOM 3841 N N . SER A 1 519 ? -5.896 -27.845 92.342 1.00 39.81 519 SER A N 1
ATOM 3842 C CA . SER A 1 519 ? -5.454 -28.832 93.344 1.00 39.81 519 SER A CA 1
ATOM 3843 C C . SER A 1 519 ? -3.914 -28.938 93.385 1.00 39.81 519 SER A C 1
ATOM 3845 O O . SER A 1 519 ? -3.263 -28.486 92.442 1.00 39.81 519 SER A O 1
ATOM 3847 N N . PRO A 1 520 ? -3.314 -29.411 94.500 1.00 51.47 520 PRO A N 1
ATOM 3848 C CA . PRO A 1 520 ? -2.021 -28.891 94.961 1.00 51.47 520 PRO A CA 1
ATOM 3849 C C . PRO A 1 520 ? -0.761 -29.658 94.513 1.00 51.47 520 PRO A C 1
ATOM 3851 O O . PRO A 1 520 ? -0.802 -30.775 94.007 1.00 51.47 520 PRO A O 1
ATOM 3854 N N . CYS A 1 521 ? 0.379 -29.009 94.760 1.00 45.22 521 CYS A N 1
ATOM 3855 C CA . CYS A 1 521 ? 1.743 -29.392 94.389 1.00 45.22 521 CYS A CA 1
ATOM 3856 C C . CYS A 1 521 ? 2.449 -30.285 95.443 1.00 45.22 521 CYS A C 1
ATOM 3858 O O . CYS A 1 521 ? 2.277 -30.036 96.639 1.00 45.22 521 CYS A O 1
ATOM 3860 N N . PRO A 1 522 ? 3.312 -31.239 95.032 1.00 42.06 522 PRO A N 1
ATOM 3861 C CA . PRO A 1 522 ? 4.342 -31.852 95.878 1.00 42.06 522 PRO A CA 1
ATOM 3862 C C . PRO A 1 522 ? 5.793 -31.491 95.464 1.00 42.06 522 PRO A C 1
ATOM 3864 O O . PRO A 1 522 ? 6.078 -31.145 94.321 1.00 42.06 522 PRO A O 1
ATOM 3867 N N . SER A 1 523 ? 6.724 -31.596 96.418 1.00 39.78 523 SER A N 1
ATOM 3868 C CA . SER A 1 523 ? 8.150 -31.194 96.364 1.00 39.78 523 SER A CA 1
ATOM 3869 C C . SER A 1 523 ? 8.896 -31.874 97.546 1.00 39.78 523 SER A C 1
ATOM 3871 O O . SER A 1 523 ? 8.180 -32.214 98.495 1.00 39.78 523 SER A O 1
ATOM 3873 N N . PRO A 1 524 ? 10.249 -32.039 97.632 1.00 58.91 524 PRO A N 1
ATOM 3874 C CA . PRO A 1 524 ? 11.356 -31.911 96.646 1.00 58.91 524 PRO A CA 1
ATOM 3875 C C . PRO A 1 524 ? 12.436 -33.057 96.652 1.00 58.91 524 PRO A C 1
ATOM 3877 O O . PRO A 1 524 ? 12.490 -33.871 97.567 1.00 58.91 524 PRO A O 1
ATOM 3880 N N . SER A 1 525 ? 13.430 -32.944 95.738 1.00 39.12 525 SER A N 1
ATOM 3881 C CA . SER A 1 525 ? 14.883 -33.292 95.901 1.00 39.12 525 SER A CA 1
ATOM 3882 C C . SER A 1 525 ? 15.388 -34.763 95.894 1.00 39.12 525 SER A C 1
ATOM 3884 O O . SER A 1 525 ? 14.592 -35.663 96.150 1.00 39.12 525 SER A O 1
ATOM 3886 N N . PRO A 1 526 ? 16.717 -35.039 95.691 1.00 52.62 526 PRO A N 1
ATOM 3887 C CA . PRO A 1 526 ? 17.859 -34.132 95.407 1.00 52.62 526 PRO A CA 1
ATOM 3888 C C . PRO A 1 526 ? 18.812 -34.515 94.219 1.00 52.62 526 PRO A C 1
ATOM 3890 O O . PRO A 1 526 ? 18.586 -35.460 93.472 1.00 52.62 526 PRO A O 1
ATOM 3893 N N . SER A 1 527 ? 19.888 -33.718 94.075 1.00 46.97 527 SER A N 1
ATOM 3894 C CA . SER A 1 527 ? 20.964 -33.650 93.045 1.00 46.97 527 SER A CA 1
ATOM 3895 C C . SER A 1 527 ? 21.981 -34.825 92.997 1.00 46.97 527 SER A C 1
ATOM 3897 O O . SER A 1 527 ? 22.050 -35.611 93.942 1.00 46.97 527 SER A O 1
ATOM 3899 N N . PRO A 1 528 ? 22.824 -34.915 91.935 1.00 43.97 528 PRO A N 1
ATOM 3900 C CA . PRO A 1 528 ? 24.264 -34.627 92.136 1.00 43.97 528 PRO A CA 1
ATOM 3901 C C . PRO A 1 528 ? 24.959 -33.757 91.046 1.00 43.97 528 PRO A C 1
ATOM 3903 O O . PRO A 1 528 ? 24.406 -33.485 89.984 1.00 43.97 528 PRO A O 1
ATOM 3906 N N . SER A 1 529 ? 26.207 -33.362 91.342 1.00 40.22 529 SER A N 1
ATOM 3907 C CA . SER A 1 529 ? 27.183 -32.517 90.598 1.00 40.22 529 SER A CA 1
ATOM 3908 C C . SER A 1 529 ? 28.602 -33.138 90.742 1.00 40.22 529 SER A C 1
ATOM 3910 O O . SER A 1 529 ? 28.720 -34.049 91.566 1.00 40.22 529 SER A O 1
ATOM 3912 N N . PRO A 1 530 ? 29.729 -32.591 90.208 1.00 67.62 530 PRO A N 1
ATOM 3913 C CA . PRO A 1 530 ? 30.065 -31.909 88.931 1.00 67.62 530 PRO A CA 1
ATOM 3914 C C . PRO A 1 530 ? 31.333 -32.554 88.244 1.00 67.62 530 PRO A C 1
ATOM 3916 O O . PRO A 1 530 ? 31.503 -33.759 88.371 1.00 67.62 530 PRO A O 1
ATOM 3919 N N . VAL A 1 531 ? 32.251 -31.749 87.632 1.00 42.00 531 VAL A N 1
ATOM 3920 C CA . VAL A 1 531 ? 33.648 -32.041 87.121 1.00 42.00 531 VAL A CA 1
ATOM 3921 C C . VAL A 1 531 ? 33.731 -32.426 85.613 1.00 42.00 531 VAL A C 1
ATOM 3923 O O . VAL A 1 531 ? 32.953 -33.264 85.183 1.00 42.00 531 VAL A O 1
ATOM 3926 N N . ALA A 1 532 ? 34.616 -31.909 84.723 1.00 35.56 532 ALA A N 1
ATOM 3927 C CA . ALA A 1 532 ? 35.634 -30.821 84.731 1.00 35.56 532 ALA A CA 1
ATOM 3928 C C . ALA A 1 532 ? 35.961 -30.284 83.296 1.00 35.56 532 ALA A C 1
ATOM 3930 O O . ALA A 1 532 ? 35.462 -30.807 82.304 1.00 35.56 532 ALA A O 1
ATOM 3931 N N . VAL A 1 533 ? 36.832 -29.260 83.199 1.00 47.66 533 VAL A N 1
ATOM 3932 C CA . VAL A 1 533 ? 37.339 -28.574 81.976 1.00 47.66 533 VAL A CA 1
ATOM 3933 C C . VAL A 1 533 ? 38.859 -28.805 81.803 1.00 47.66 533 VAL A C 1
ATOM 3935 O O . VAL A 1 533 ? 39.548 -28.888 82.820 1.00 47.66 533 VAL A O 1
ATOM 3938 N N . PRO A 1 534 ? 39.405 -28.882 80.564 1.00 49.03 534 PRO A N 1
ATOM 3939 C CA . PRO A 1 534 ? 40.631 -28.115 80.228 1.00 49.03 534 PRO A CA 1
ATOM 3940 C C . PRO A 1 534 ? 40.745 -27.602 78.757 1.00 49.03 534 PRO A C 1
ATOM 3942 O O . PRO A 1 534 ? 39.890 -27.874 77.920 1.00 49.03 534 PRO A O 1
ATOM 3945 N N . SER A 1 535 ? 41.820 -26.843 78.463 1.00 39.84 535 SER A N 1
ATOM 3946 C CA . SER A 1 535 ? 42.248 -26.223 77.170 1.00 39.84 535 SER A CA 1
ATOM 3947 C C . SER A 1 535 ? 43.715 -25.694 77.326 1.00 39.84 535 SER A C 1
ATOM 3949 O O . SER A 1 535 ? 44.185 -25.802 78.466 1.00 39.84 535 SER A O 1
ATOM 3951 N N . PRO A 1 536 ? 44.458 -25.071 76.358 1.00 56.88 536 PRO A N 1
ATOM 3952 C CA . PRO A 1 536 ? 44.220 -24.793 74.916 1.00 56.88 536 PRO A CA 1
ATOM 3953 C C . PRO A 1 536 ? 45.425 -25.023 73.932 1.00 56.88 536 PRO A C 1
ATOM 3955 O O . PRO A 1 536 ? 46.573 -25.033 74.363 1.00 56.88 536 PRO A O 1
ATOM 3958 N N . SER A 1 537 ? 45.175 -24.979 72.601 1.00 38.75 537 SER A N 1
ATOM 3959 C CA . SER A 1 537 ? 46.146 -24.642 71.502 1.00 38.75 537 SER A CA 1
ATOM 3960 C C . SER A 1 537 ? 47.420 -25.518 71.303 1.00 38.75 537 SER A C 1
ATOM 3962 O O . SER A 1 537 ? 47.666 -26.394 72.129 1.00 38.75 537 SER A O 1
ATOM 3964 N N . PRO A 1 538 ? 48.288 -25.295 70.272 1.00 55.44 538 PRO A N 1
ATOM 3965 C CA . PRO A 1 538 ? 48.164 -24.561 68.985 1.00 55.44 538 PRO A CA 1
ATOM 3966 C C . PRO A 1 538 ? 48.580 -25.387 67.721 1.00 55.44 538 PRO A C 1
ATOM 3968 O O . PRO A 1 538 ? 49.084 -26.495 67.848 1.00 55.44 538 PRO A O 1
ATOM 3971 N N . ASP A 1 539 ? 48.386 -24.831 66.509 1.00 41.50 539 ASP A N 1
ATOM 3972 C CA . ASP A 1 539 ? 49.411 -24.629 65.439 1.00 41.50 539 ASP A CA 1
ATOM 3973 C C . ASP A 1 539 ? 48.828 -24.532 64.008 1.00 41.50 539 ASP A C 1
ATOM 3975 O O . ASP A 1 539 ? 47.832 -25.166 63.662 1.00 41.50 539 ASP A O 1
ATOM 3979 N N . ALA A 1 540 ? 49.467 -23.708 63.167 1.00 43.16 540 ALA A N 1
ATOM 3980 C CA . ALA A 1 540 ? 49.110 -23.436 61.766 1.00 43.16 540 ALA A CA 1
ATOM 3981 C C . ALA A 1 540 ? 50.240 -23.855 60.801 1.00 43.16 540 ALA A C 1
ATOM 3983 O O . ALA A 1 540 ? 51.382 -24.030 61.228 1.00 43.16 540 ALA A O 1
ATOM 3984 N N . PRO A 1 541 ? 49.964 -23.949 59.484 1.00 48.88 541 PRO A N 1
ATOM 3985 C CA . PRO A 1 541 ? 50.649 -23.016 58.574 1.00 48.88 541 PRO A CA 1
ATOM 3986 C C . PRO A 1 541 ? 49.786 -22.429 57.424 1.00 48.88 541 PRO A C 1
ATOM 3988 O O . PRO A 1 541 ? 48.589 -22.673 57.312 1.00 48.88 541 PRO A O 1
ATOM 3991 N N . LEU A 1 542 ? 50.435 -21.571 56.623 1.00 40.62 542 LEU A N 1
ATOM 3992 C CA . LEU A 1 542 ? 49.917 -20.540 55.692 1.00 40.62 542 LEU A CA 1
ATOM 3993 C C . LEU A 1 542 ? 49.751 -21.031 54.203 1.00 40.62 542 LEU A C 1
ATOM 3995 O O . LEU A 1 542 ? 49.942 -22.219 53.953 1.00 40.62 542 LEU A O 1
ATOM 3999 N N . PRO A 1 543 ? 49.323 -20.192 53.216 1.00 63.69 543 PRO A N 1
ATOM 4000 C CA . PRO A 1 543 ? 48.386 -20.590 52.143 1.00 63.69 543 PRO A CA 1
ATOM 4001 C C . PRO A 1 543 ? 48.926 -20.476 50.695 1.00 63.69 543 PRO A C 1
ATOM 4003 O O . PRO A 1 543 ? 50.025 -19.963 50.492 1.00 63.69 543 PRO A O 1
ATOM 4006 N N . SER A 1 544 ? 48.096 -20.838 49.691 1.00 39.03 544 SER A N 1
ATOM 4007 C CA . SER A 1 544 ? 47.910 -20.224 48.334 1.00 39.03 544 SER A CA 1
ATOM 4008 C C . SER A 1 544 ? 47.180 -21.207 47.374 1.00 39.03 544 SER A C 1
ATOM 4010 O O . SER A 1 544 ? 47.046 -22.375 47.731 1.00 39.03 544 SER A O 1
ATOM 4012 N N . PRO A 1 545 ? 46.783 -20.832 46.135 1.00 49.56 545 PRO A N 1
ATOM 4013 C CA . PRO A 1 545 ? 45.878 -19.741 45.754 1.00 49.56 545 PRO A CA 1
ATOM 4014 C C . PRO A 1 545 ? 44.689 -20.229 44.867 1.00 49.56 545 PRO A C 1
ATOM 4016 O O . PRO A 1 545 ? 44.531 -21.414 44.594 1.00 49.56 545 PRO A O 1
ATOM 4019 N N . SER A 1 546 ? 43.843 -19.296 44.413 1.00 50.47 546 SER A N 1
ATOM 4020 C CA . SER A 1 546 ? 42.613 -19.525 43.620 1.00 50.47 546 SER A CA 1
ATOM 4021 C C . SER A 1 546 ? 42.828 -20.028 42.173 1.00 50.47 546 SER A C 1
ATOM 4023 O O . SER A 1 546 ? 43.795 -19.609 41.534 1.00 50.47 546 SER A O 1
ATOM 4025 N N . PRO A 1 547 ? 41.872 -20.795 41.602 1.00 49.19 547 PRO A N 1
ATOM 4026 C CA . PRO A 1 547 ? 41.603 -20.803 40.161 1.00 49.19 547 PRO A CA 1
ATOM 4027 C C . PRO A 1 547 ? 40.160 -20.388 39.776 1.00 49.19 547 PRO A C 1
ATOM 4029 O O . PRO A 1 547 ? 39.192 -20.630 40.495 1.00 49.19 547 PRO A O 1
ATOM 4032 N N . SER A 1 548 ? 40.035 -19.781 38.592 1.00 43.25 548 SER A N 1
ATOM 4033 C CA . SER A 1 548 ? 38.803 -19.242 37.984 1.00 43.25 548 SER A CA 1
ATOM 4034 C C . SER A 1 548 ? 37.713 -20.285 37.659 1.00 43.25 548 SER A C 1
ATOM 4036 O O . SER A 1 548 ? 38.036 -21.452 37.428 1.00 43.25 548 SER A O 1
ATOM 4038 N N . PRO A 1 549 ? 36.430 -19.876 37.531 1.00 54.09 549 PRO A N 1
ATOM 4039 C CA . PRO A 1 549 ? 35.367 -20.748 37.026 1.00 54.09 549 PRO A CA 1
ATOM 4040 C C . PRO A 1 549 ? 35.556 -21.105 35.531 1.00 54.09 549 PRO A C 1
ATOM 4042 O O . PRO A 1 549 ? 36.048 -20.273 34.763 1.00 54.09 549 PRO A O 1
ATOM 4045 N N . PRO A 1 550 ? 35.170 -22.324 35.101 1.00 48.25 550 PRO A N 1
ATOM 4046 C CA . PRO A 1 550 ? 35.400 -22.824 33.744 1.00 48.25 550 PRO A CA 1
ATOM 4047 C C . PRO A 1 550 ? 34.394 -22.307 32.700 1.00 48.25 550 PRO A C 1
ATOM 4049 O O . PRO A 1 550 ? 33.298 -21.851 33.019 1.00 48.25 550 PRO A O 1
ATOM 4052 N N . ALA A 1 551 ? 34.781 -22.425 31.426 1.00 38.28 551 ALA A N 1
ATOM 4053 C CA . ALA A 1 551 ? 34.003 -21.991 30.269 1.00 38.28 551 ALA A CA 1
ATOM 4054 C C . ALA A 1 551 ? 32.706 -22.796 30.053 1.00 38.28 551 ALA A C 1
ATOM 4056 O O . ALA A 1 551 ? 32.661 -24.009 30.265 1.00 38.28 551 ALA A O 1
ATOM 4057 N N . VAL A 1 552 ? 31.672 -22.119 29.544 1.00 40.47 552 VAL A N 1
ATOM 4058 C CA . VAL A 1 552 ? 30.408 -22.741 29.125 1.00 40.47 552 VAL A CA 1
ATOM 4059 C C . VAL A 1 552 ? 30.603 -23.430 27.773 1.00 40.47 552 VAL A C 1
ATOM 4061 O O . VAL A 1 552 ? 30.846 -22.776 26.761 1.00 40.47 552 VAL A O 1
ATOM 4064 N N . VAL A 1 553 ? 30.483 -24.757 27.758 1.00 41.34 553 VAL A N 1
ATOM 4065 C CA . VAL A 1 553 ? 30.467 -25.574 26.534 1.00 41.34 553 VAL A CA 1
ATOM 4066 C C . VAL A 1 553 ? 29.036 -25.647 25.992 1.00 41.34 553 VAL A C 1
ATOM 4068 O O . VAL A 1 553 ? 28.081 -25.770 26.758 1.00 41.34 553 VAL A O 1
ATOM 4071 N N . ALA A 1 554 ? 28.883 -25.565 24.668 1.00 36.94 554 ALA A N 1
ATOM 4072 C CA . ALA A 1 554 ? 27.584 -25.600 23.998 1.00 36.94 554 ALA A CA 1
ATOM 4073 C C . ALA A 1 554 ? 26.829 -26.927 24.225 1.00 36.94 554 ALA A C 1
ATOM 4075 O O . ALA A 1 554 ? 27.422 -28.006 24.203 1.00 36.94 554 ALA A O 1
ATOM 4076 N N . SER A 1 555 ? 25.505 -26.844 24.398 1.00 38.22 555 SER A N 1
ATOM 4077 C CA . SER A 1 555 ? 24.619 -28.017 24.461 1.00 38.22 555 SER A CA 1
ATOM 4078 C C . SER A 1 555 ? 24.246 -28.535 23.061 1.00 38.22 555 SER A C 1
ATOM 4080 O O . SER A 1 555 ? 24.144 -27.732 22.132 1.00 38.22 555 SER A O 1
ATOM 4082 N N . PRO A 1 556 ? 24.028 -29.853 22.888 1.00 44.41 556 PRO A N 1
ATOM 4083 C CA . PRO A 1 556 ? 23.714 -30.462 21.594 1.00 44.41 556 PRO A CA 1
ATOM 4084 C C . PRO A 1 556 ? 22.233 -30.333 21.193 1.00 44.41 556 PRO A C 1
ATOM 4086 O O . PRO A 1 556 ? 21.349 -30.208 22.040 1.00 44.41 556 PRO A O 1
ATOM 4089 N N . SER A 1 557 ? 21.967 -30.432 19.887 1.00 40.59 557 SER A N 1
ATOM 4090 C CA . SER A 1 557 ? 20.618 -30.431 19.299 1.00 40.59 557 SER A CA 1
ATOM 4091 C C . SER A 1 557 ? 19.747 -31.621 19.741 1.00 40.59 557 SER A C 1
ATOM 4093 O O . SER A 1 557 ? 20.266 -32.728 19.907 1.00 40.59 557 SER A O 1
ATOM 4095 N N . PRO A 1 558 ? 18.413 -31.451 19.840 1.00 44.66 558 PRO A N 1
ATOM 4096 C CA . PRO A 1 558 ? 17.484 -32.556 20.070 1.00 44.66 558 PRO A CA 1
ATOM 4097 C C . PRO A 1 558 ? 17.268 -33.414 18.809 1.00 44.66 558 PRO A C 1
ATOM 4099 O O . PRO A 1 558 ? 17.209 -32.903 17.691 1.00 44.66 558 PRO A O 1
ATOM 4102 N N . SER A 1 559 ? 17.113 -34.728 19.003 1.00 41.62 559 SER A N 1
ATOM 4103 C CA . SER A 1 559 ? 16.710 -35.690 17.959 1.00 41.62 559 SER A CA 1
ATOM 4104 C C . SER A 1 559 ? 15.186 -35.702 17.724 1.00 41.62 559 SER A C 1
ATOM 4106 O O . SER A 1 559 ? 14.437 -35.271 18.604 1.00 41.62 559 SER A O 1
ATOM 4108 N N . PRO A 1 560 ? 14.706 -36.193 16.563 1.00 44.16 560 PRO A N 1
ATOM 4109 C CA . PRO A 1 560 ? 13.297 -36.114 16.173 1.00 44.16 560 PRO A CA 1
ATOM 4110 C C . PRO A 1 560 ? 12.401 -37.191 16.812 1.00 44.16 560 PRO A C 1
ATOM 4112 O O . PRO A 1 560 ? 12.844 -38.293 17.131 1.00 44.16 560 PRO A O 1
ATOM 4115 N N . SER A 1 561 ? 11.109 -36.866 16.935 1.00 39.91 561 SER A N 1
ATOM 4116 C CA . SER A 1 561 ? 10.031 -37.772 17.377 1.00 39.91 561 SER A CA 1
ATOM 4117 C C . SER A 1 561 ? 9.489 -38.652 16.224 1.00 39.91 561 SER A C 1
ATOM 4119 O O . SER A 1 561 ? 9.745 -38.341 15.058 1.00 39.91 561 SER A O 1
ATOM 4121 N N . PRO A 1 562 ? 8.762 -39.755 16.507 1.00 44.94 562 PRO A N 1
ATOM 4122 C CA . PRO A 1 562 ? 8.495 -40.820 15.534 1.00 44.94 562 PRO A CA 1
ATOM 4123 C C . PRO A 1 562 ? 7.344 -40.538 14.549 1.00 44.94 562 PRO A C 1
ATOM 4125 O O . PRO A 1 562 ? 6.455 -39.728 14.803 1.00 44.94 562 PRO A O 1
ATOM 4128 N N . SER A 1 563 ? 7.360 -41.262 13.423 1.00 39.62 563 SER A N 1
ATOM 4129 C CA . SER A 1 563 ? 6.322 -41.237 12.376 1.00 39.62 563 SER A CA 1
ATOM 4130 C C . SER A 1 563 ? 5.052 -42.017 12.758 1.00 39.62 563 SER A C 1
ATOM 4132 O O . SER A 1 563 ? 5.153 -42.982 13.515 1.00 39.62 563 SER A O 1
ATOM 4134 N N . PRO A 1 564 ? 3.878 -41.668 12.194 1.00 45.28 564 PRO A N 1
ATOM 4135 C CA . PRO A 1 564 ? 2.668 -42.487 12.260 1.00 45.28 564 PRO A CA 1
ATOM 4136 C C . PRO A 1 564 ? 2.636 -43.580 11.173 1.00 45.28 564 PRO A C 1
ATOM 4138 O O . PRO A 1 564 ? 3.164 -43.397 10.075 1.00 45.28 564 PRO A O 1
ATOM 4141 N N . ASP A 1 565 ? 1.973 -44.698 11.475 1.00 37.03 565 ASP A N 1
ATOM 4142 C CA . ASP A 1 565 ? 1.821 -45.852 10.580 1.00 37.03 565 ASP A CA 1
ATOM 4143 C C . ASP A 1 565 ? 0.969 -45.572 9.327 1.00 37.03 565 ASP A C 1
ATOM 4145 O O . ASP A 1 565 ? -0.022 -44.839 9.364 1.00 37.03 565 ASP A O 1
ATOM 4149 N N . VAL A 1 566 ? 1.312 -46.243 8.220 1.00 44.38 566 VAL A N 1
ATOM 4150 C CA . VAL A 1 566 ? 0.580 -46.206 6.941 1.00 44.38 566 VAL A CA 1
ATOM 4151 C C . VAL A 1 566 ? 0.033 -47.605 6.612 1.00 44.38 566 VAL A C 1
ATOM 4153 O O . VAL A 1 566 ? 0.814 -48.559 6.578 1.00 44.38 566 VAL A O 1
ATOM 4156 N N . PRO A 1 567 ? -1.274 -47.774 6.326 1.00 45.50 567 PRO A N 1
ATOM 4157 C CA . PRO A 1 567 ? -1.824 -49.056 5.892 1.00 45.50 567 PRO A CA 1
ATOM 4158 C C . PRO A 1 567 ? -1.485 -49.383 4.424 1.00 45.50 567 PRO A C 1
ATOM 4160 O O . PRO A 1 567 ? -1.364 -48.509 3.569 1.00 45.50 567 PRO A O 1
ATOM 4163 N N . SER A 1 568 ? -1.343 -50.681 4.147 1.00 43.75 568 SER A N 1
ATOM 4164 C CA . SER A 1 568 ? -0.835 -51.258 2.890 1.00 43.75 568 SER A CA 1
ATOM 4165 C C . SER A 1 568 ? -1.734 -51.014 1.653 1.00 43.75 568 SER A C 1
ATOM 4167 O O . SER A 1 568 ? -2.960 -51.014 1.794 1.00 43.75 568 SER A O 1
ATOM 4169 N N . PRO A 1 569 ? -1.177 -50.868 0.430 1.00 46.09 569 PRO A N 1
ATOM 4170 C CA . PRO A 1 569 ? -1.966 -50.678 -0.790 1.00 46.09 569 PRO A CA 1
ATOM 4171 C C . PRO A 1 569 ? -2.526 -51.993 -1.366 1.00 46.09 569 PRO A C 1
ATOM 4173 O O . PRO A 1 569 ? -1.827 -52.999 -1.478 1.00 46.09 569 PRO A O 1
ATOM 4176 N N . SER A 1 570 ? -3.784 -51.952 -1.816 1.00 42.31 570 SER A N 1
ATOM 4177 C CA . SER A 1 570 ? -4.396 -52.972 -2.689 1.00 42.31 570 SER A CA 1
ATOM 4178 C C . SER A 1 570 ? -4.136 -52.678 -4.182 1.00 42.31 570 SER A C 1
ATOM 4180 O O . SER A 1 570 ? -3.740 -51.559 -4.516 1.00 42.31 570 SER A O 1
ATOM 4182 N N . PRO A 1 571 ? -4.294 -53.666 -5.087 1.00 46.41 571 PRO A N 1
ATOM 4183 C CA . PRO A 1 571 ? -3.649 -53.649 -6.402 1.00 46.41 571 PRO A CA 1
ATOM 4184 C C . PRO A 1 571 ? -4.296 -52.727 -7.449 1.00 46.41 571 PRO A C 1
ATOM 4186 O O . PRO A 1 571 ? -5.488 -52.426 -7.414 1.00 46.41 571 PRO A O 1
ATOM 4189 N N . SER A 1 572 ? -3.472 -52.329 -8.422 1.00 43.84 572 SER A N 1
ATOM 4190 C CA . SER A 1 572 ? -3.794 -51.406 -9.515 1.00 43.84 572 SER A CA 1
ATOM 4191 C C . SER A 1 572 ? -4.929 -51.882 -10.439 1.00 43.84 572 SER A C 1
ATOM 4193 O O . SER A 1 572 ? -4.983 -53.068 -10.775 1.00 43.84 572 SER A O 1
ATOM 4195 N N . PRO A 1 573 ? -5.771 -50.968 -10.961 1.00 44.19 573 PRO A N 1
ATOM 4196 C CA . PRO A 1 573 ? -6.709 -51.285 -12.031 1.00 44.19 573 PRO A CA 1
ATOM 4197 C C . PRO A 1 573 ? -5.988 -51.450 -13.379 1.00 44.19 573 PRO A C 1
ATOM 4199 O O . PRO A 1 573 ? -5.093 -50.680 -13.731 1.00 44.19 573 PRO A O 1
ATOM 4202 N N . VAL A 1 574 ? -6.414 -52.447 -14.155 1.00 41.91 574 VAL A N 1
ATOM 4203 C CA . VAL A 1 574 ? -5.934 -52.698 -15.522 1.00 41.91 574 VAL A CA 1
ATOM 4204 C C . VAL A 1 574 ? -6.500 -51.642 -16.475 1.00 41.91 574 VAL A C 1
ATOM 4206 O O . VAL A 1 574 ? -7.716 -51.478 -16.564 1.00 41.91 574 VAL A O 1
ATOM 4209 N N . VAL A 1 575 ? -5.630 -50.968 -17.231 1.00 44.66 575 VAL A N 1
ATOM 4210 C CA . VAL A 1 575 ? -6.022 -50.095 -18.351 1.00 44.66 575 VAL A CA 1
ATOM 4211 C C . VAL A 1 575 ? -5.914 -50.895 -19.658 1.00 44.66 575 VAL A C 1
ATOM 4213 O O . VAL A 1 575 ? -4.854 -51.470 -19.911 1.00 44.66 575 VAL A O 1
ATOM 4216 N N . PRO A 1 576 ? -6.970 -50.971 -20.491 1.00 44.69 576 PRO A N 1
ATOM 4217 C CA . PRO A 1 576 ? -6.924 -51.703 -21.754 1.00 44.69 576 PRO A CA 1
ATOM 4218 C C . PRO A 1 576 ? -6.130 -50.953 -22.836 1.00 44.69 576 PRO A C 1
ATOM 4220 O O . PRO A 1 576 ? -6.174 -49.726 -22.927 1.00 44.69 576 PRO A O 1
ATOM 4223 N N . SER A 1 577 ? -5.436 -51.709 -23.689 1.00 47.72 577 SER A N 1
ATOM 4224 C CA . SER A 1 577 ? -4.699 -51.187 -24.847 1.00 47.72 577 SER A CA 1
ATOM 4225 C C . SER A 1 577 ? -5.623 -50.512 -25.875 1.00 47.72 577 SER A C 1
ATOM 4227 O O . SER A 1 577 ? -6.737 -50.994 -26.092 1.00 47.72 577 SER A O 1
ATOM 4229 N N . PRO A 1 578 ? -5.168 -49.459 -26.580 1.00 50.12 578 PRO A N 1
ATOM 4230 C CA . PRO A 1 578 ? -5.924 -48.879 -27.684 1.00 50.12 578 PRO A CA 1
ATOM 4231 C C . PRO A 1 578 ? -5.924 -49.810 -28.907 1.00 50.12 578 PRO A C 1
ATOM 4233 O O . PRO A 1 578 ? -4.868 -50.225 -29.387 1.00 50.12 578 PRO A O 1
ATOM 4236 N N . SER A 1 579 ? -7.113 -50.100 -29.439 1.00 44.50 579 SER A N 1
ATOM 4237 C CA . SER A 1 579 ? -7.278 -50.716 -30.763 1.00 44.50 579 SER A CA 1
ATOM 4238 C C . SER A 1 579 ? -6.896 -49.732 -31.883 1.00 44.50 579 SER A C 1
ATOM 4240 O O . SER A 1 579 ? -7.055 -48.522 -31.702 1.00 44.50 579 SER A O 1
ATOM 4242 N N . PRO A 1 580 ? -6.410 -50.212 -33.043 1.00 49.22 580 PRO A N 1
ATOM 4243 C CA . PRO A 1 580 ? -5.972 -49.348 -34.138 1.00 49.22 580 PRO A CA 1
ATOM 4244 C C . PRO A 1 580 ? -7.139 -48.635 -34.840 1.00 49.22 580 PRO A C 1
ATOM 4246 O O . PRO A 1 580 ? -8.215 -49.205 -35.026 1.00 49.22 580 PRO A O 1
ATOM 4249 N N . SER A 1 581 ? -6.898 -47.394 -35.271 1.00 46.22 581 SER A N 1
ATOM 4250 C CA . SER A 1 581 ? -7.803 -46.643 -36.154 1.00 46.22 581 SER A CA 1
ATOM 4251 C C . SER A 1 581 ? -7.891 -47.276 -37.554 1.00 46.22 581 SER A C 1
ATOM 4253 O O . SER A 1 581 ? -6.901 -47.848 -38.012 1.00 46.22 581 SER A O 1
ATOM 4255 N N . PRO A 1 582 ? -9.037 -47.151 -38.252 1.00 49.88 582 PRO A N 1
ATOM 4256 C CA . PRO A 1 582 ? -9.251 -47.757 -39.566 1.00 49.88 582 PRO A CA 1
ATOM 4257 C C . PRO A 1 582 ? -8.531 -47.024 -40.709 1.00 49.88 582 PRO A C 1
ATOM 4259 O O . PRO A 1 582 ? -8.184 -45.846 -40.602 1.00 49.88 582 PRO A O 1
ATOM 4262 N N . ASP A 1 583 ? -8.353 -47.749 -41.814 1.00 39.53 583 ASP A N 1
ATOM 4263 C CA . ASP A 1 583 ? -7.593 -47.350 -42.999 1.00 39.53 583 ASP A CA 1
ATOM 4264 C C . ASP A 1 583 ? -8.078 -46.063 -43.689 1.00 39.53 583 ASP A C 1
ATOM 4266 O O . ASP A 1 583 ? -9.274 -45.829 -43.876 1.00 39.53 583 ASP A O 1
ATOM 4270 N N . VAL A 1 584 ? -7.114 -45.279 -44.185 1.00 47.84 584 VAL A N 1
ATOM 4271 C CA . VAL A 1 584 ? -7.338 -44.206 -45.166 1.00 47.84 584 VAL A CA 1
ATOM 4272 C C . VAL A 1 584 ? -6.827 -44.691 -46.530 1.00 47.84 584 VAL A C 1
ATOM 4274 O O . VAL A 1 584 ? -5.632 -44.970 -46.652 1.00 47.84 584 VAL A O 1
ATOM 4277 N N . PRO A 1 585 ? -7.677 -44.798 -47.570 1.00 53.03 585 PRO A N 1
ATOM 4278 C CA . PRO A 1 585 ? -7.246 -45.279 -48.879 1.00 53.03 585 PRO A CA 1
ATOM 4279 C C . PRO A 1 585 ? -6.372 -44.248 -49.609 1.00 53.03 585 PRO A C 1
ATOM 4281 O O . PRO A 1 585 ? -6.662 -43.052 -49.627 1.00 53.03 585 PRO A O 1
ATOM 4284 N N . SER A 1 586 ? -5.303 -44.727 -50.248 1.00 48.72 586 SER A N 1
ATOM 4285 C CA . SER A 1 586 ? -4.384 -43.902 -51.040 1.00 48.72 586 SER A CA 1
ATOM 4286 C C . SER A 1 586 ? -5.014 -43.422 -52.360 1.00 48.72 586 SER A C 1
ATOM 4288 O O . SER A 1 586 ? -5.748 -44.185 -52.993 1.00 48.72 586 SER A O 1
ATOM 4290 N N . PRO A 1 587 ? -4.692 -42.208 -52.846 1.00 60.75 587 PRO A N 1
ATOM 4291 C CA . PRO A 1 587 ? -5.070 -41.784 -54.190 1.00 60.75 587 PRO A CA 1
ATOM 4292 C C . PRO A 1 587 ? -4.224 -42.508 -55.250 1.00 60.75 587 PRO A C 1
ATOM 4294 O O . PRO A 1 587 ? -3.004 -42.609 -55.126 1.00 60.75 587 PRO A O 1
ATOM 4297 N N . SER A 1 588 ? -4.873 -42.991 -56.312 1.00 44.28 588 SER A N 1
ATOM 4298 C CA . SER A 1 588 ? -4.189 -43.498 -57.512 1.00 44.28 588 SER A CA 1
ATOM 4299 C C . SER A 1 588 ? -3.741 -42.339 -58.423 1.00 44.28 588 SER A C 1
ATOM 4301 O O . SER A 1 588 ? -4.406 -41.302 -58.432 1.00 44.28 588 SER A O 1
ATOM 4303 N N . PRO A 1 589 ? -2.642 -42.483 -59.188 1.00 58.91 589 PRO A N 1
ATOM 4304 C CA . PRO A 1 589 ? -2.095 -41.408 -60.016 1.00 58.91 589 PRO A CA 1
ATOM 4305 C C . PRO A 1 589 ? -2.797 -41.292 -61.378 1.00 58.91 589 PRO A C 1
ATOM 4307 O O . PRO A 1 589 ? -3.105 -42.301 -62.017 1.00 58.91 589 PRO A O 1
ATOM 4310 N N . SER A 1 590 ? -2.991 -40.058 -61.847 1.00 44.09 590 SER A N 1
ATOM 4311 C CA . SER A 1 590 ? -3.236 -39.667 -63.247 1.00 44.09 590 SER A CA 1
ATOM 4312 C C . SER A 1 590 ? -2.886 -38.191 -63.413 1.00 44.09 590 SER A C 1
ATOM 4314 O O . SER A 1 590 ? -3.363 -37.407 -62.564 1.00 44.09 590 SER A O 1
#

Organism: Tetradesmus obliquus (NCBI:txid3088)

Secondary structure (DSSP, 8-state):
-----------------------PPP-----SSSSTTEEE--GGGTSHHHHHHHS-HHHHHHHHHHTT--S-HHHHHHHHHH-SSEEEETTTTEEEE--GGG-B----S---PPP-----STTPPPPPGGGTTS-BS-TT-SSEEEEE-S-EEE-SSSHHHH-S-EEEPPP-SSS--SS--HHHHHHHHHHHHHHHHHTTTBS-EEE--PPPTT---SEEEEEE-S--TTT-S-SEEEETT-TT-TTT--EEE-GGGBTTT-HHHHHHHHHHHHHHHTT-----BTTS-SS---BTTEEETTS--TT-SEEE---S-STTBS----HHHHHHTTSPBPPPPS-SSGGGPEEPPEEEETTEEEEEEEEEE-STT--EEEEEEESS-EEEEEEEEESPPEEEEETTTEEEEE------EEEEEE-TTS-EEEESTT--SS-BTTTBTSEEEEEEEE-SSEEEEEEEEE---TT-GGGTS--SSS--EEEEEEEEEE-PPPPPPPP--PPP-PPPPPPPPP-----------------------------PPPP-PPPPPPPPPPPPP-PPPPPPPPPPPPPPPPP-PPPPP-

Radius of gyration: 36.0 Å; chains: 1; bounding box: 85×109×160 Å

Foldseek 3Di:
DDDDDDDDDDDDDDPPPPPPDPDPDDPDDDDPDQQPQKDFECVVQVFLLSVVVVDDPVLQVLACVVLVPPDDPVVVRVQRNQARQWIARRVNSYIKGQALVLQDADDDDDWDDDDDEDDDDLLTDFYQLVCLQPDKLQVPQLEEEAEEQLWAWDPQAPCCVSQVTDTFAGADDPPDRPDHDSVRSRLSRVLLLLLSQQCVQFSYMYHNHDDDPPDDGQYEYEHEGAACPSRPRHQWMFTAQQGSPSRRDHTYGHCCSNNNNDSLSSSLVSNLRVLRNLHDAAWDFDPTHSADCAFDLEGESSHNPSRHQAYFHDQQLAPRTPDRDNSVVSSCVRTPGDDDDQQQDPVRAAEWDWDDDFFKIKTKDKDKANFAPTWRKHKYFAQWWFKKWKWKAFNAWDWIQRPVPGIDTHDSHNALKWKWKAFPVRHTQDTRPFQPPAQDNNRGSIGPTHITGGGTGGMMMMIIAGAWPVVANHVRTHGSGGNIGMIMMMMMHGHHGDPDDPDPPDDPDPDDDDDDDDDDDDDDDDDDDDDDDDDDDDDDDDDDDDDDDDDDDDDDDDDDDDDDDDDDDDDDDDDDDDDDDDDDDDDDDD

pLDDT: mean 78.34, std 22.81, range [23.58, 98.88]

Sequence (590 aa):
MDSIKLLTVLLLAGSVAGSLNYRQPGRGANSSTVHTGQKFTFRKEGGAAAFIRQLQPAKLQRIKNRSRFTGTTARLAALLDRDPDLGLDLTNDALLFRCATLAATVSEAEVTAAQFGSNQSVTAPDLDAAFAFNLSSRPTAVRKLILDFTGGVVTGTAWNKNYPNITIPPYSKDGDTSTFSQSELQDIVAIWRAVSEDFLAYDVDVTTIIPPADVWVPAQRVMIGGDGSWYGNAGGVSYLNAFQNAFYQPSFVFPGRLGPNYAKFIWEATSHEIGHALGLLHDGFTGGPAYFEGQGDWAPIMGQSYWKEVTQFDNAEYPNSDNLQNDYAVMSNYLPLLPTPSGSSITTATPINITTAGTVATGRASGAILQPGVAAVYSVAAAFAGTATLEVDVLLPWTAAFPARGRQTFARSNLYAQLSVFDSNGTVLQIGSFNPAGADTNNGLGIAAAAVNLPSAGTYYVAVMGAGTPGGAAAGGYSAYGSRGRFELIVTLPAAPAPASPSPVMPDIPSPSPSPSPSPCPSPSPSPSPVAVPSPSPDAPLPSPSPSPPAVVASPSPSPSPSPDVPSPSPSPVVPSPSPSPDVPSPSPS